Protein AF-0000000066529683 (afdb_homodimer)

Organism: Pseudomonas aeruginosa (strain ATCC 15692 / DSM 22644 / CIP 104116 / JCM 14847 / LMG 12228 / 1C / PRS 101 / PAO1) (NCBI:txid208964)

Nearest PDB structures (foldseek):
  3onm-assembly1_A  TM=7.776E-01  e=3.657E-19  Yersinia pseudotuberculosis IP 31758
  7yhj-assembly2_D-2  TM=8.017E-01  e=1.016E-18  Escherichia coli
  8sbf-assembly1_D  TM=5.071E-01  e=2.052E-18  Acinetobacter baylyi ADP1
  5y9s-assembly1_B  TM=4.829E-01  e=1.013E-17  Vibrio vulnificus CMCP6
  6g1b-assembly1_J-2  TM=4.397E-01  e=1.920E-17  Corynebacterium glutamicum

Foldseek 3Di:
DDDLVLLQLLLLCAVVLHLQRSCVVVVHHSVVSVVSPVVNCVVVVHHFWDPPDPGIHGDPVVVVVNLLSLQVNVVVVVVCCVPPPVVQAEEAEEEEEQLCPPPLCVVLVVVLCVVRVRHHYHYDYFAQVVQVSCVVSPNHQKYKHKDQDDDPQFPDKDWFFKFKKAFPVADDQVDDQQDAFAEAEEDPPHDFVVVQVVQLVVVPRHHDHQHYDRHPVVSQVCRLVGSGMGMDGPVSHDPRMDTDDVVSPGHGDTRMMITMHGDPPDDPSRVVSSVSVVVSVVVVNVVVVVVD/DDDLVLLQLLLLCAVVLHLQVSCVVVVHHSVVSVVSPVVNCVVVVHHFWDPPDPGIHGDPVVVVVNLVSLQVNVVVVVVCCVPPPVNQAEEAEEEEEQLCPPPLCVVLVVVLCVVRVRHHYHYDYFAQVVQVSCVVSPNHQKYKHKDQDDDPQFPDKDWFFKFKKAFPVADDQVDDQQDAFAEAEEDPPHPFVVVQVVQLVVVPRHHDHQHYDRHPVVSQVCRLVGSGMGMDGPVSHDPRMDTDDVVSPGHGDTRMMITMHGDPPDDPSRVVSSVSVVVSVVVVNVVVVVVD

Secondary structure (DSSP, 8-state):
---HHHHHHHHHHHHHT-HHHHHHHHT--HHHHHHHHHHHHHHHTS--EE-SSSS-EE-HHHHHHHHHHHHHHHHHHHHHHHHSSS----EEEEEEETTTTTTTTHHHHHHHHHT-TT-EEEEEEE-HHHHHHHHHTT--SEEEEEEES--TT-SEEEE--EEEEEESSS-TTSS-TTSPEEEEEPPTT-HHHHHHHHHHHHTT--EEEEEE-S-HHHHHHHHHTTS-BEEEEGGG--TTEEEE-GGGT------EEEEEEE-TT--HHHHHHHHHHHHHHHHHHHHHHHT-/---HHHHHHHHHHHHHT-HHHHHHHHT--HHHHHHHHHHHHHHHTS--EE-SSSS-EE-HHHHHHHHHHHHHHHHHHHHHHHHSSS----EEEEEEETTTTTTTTHHHHHHHHHT-TT-EEEEEEE-HHHHHHHHHTT--SEEEEEEES--TT-SEEEE--EEEEEESSS-TTSS-TTSPEEEEEPPTT-HHHHHHHHHHHHTT--EEEEEE-S-HHHHHHHHHTTS-BEEEEGGG--TTEEEE-GGGT------EEEEEEE-TT--HHHHHHHHHHHHHHHHHHHHHHH--

Solvent-accessible surface area (backbone atoms only — not comparable to full-atom values): 30868 Å² total; per-residue (Å²): 130,93,47,68,68,38,40,50,50,46,51,37,22,51,69,62,22,28,54,58,58,22,8,60,74,68,73,42,49,41,66,55,40,51,49,36,42,50,50,46,24,59,76,69,71,46,69,38,65,40,71,86,46,95,52,36,37,62,29,74,60,19,52,59,44,47,40,51,39,52,27,50,51,46,50,49,49,49,50,49,37,69,64,36,81,70,70,53,52,54,78,47,31,36,28,33,32,55,85,47,48,28,82,74,40,37,62,57,52,37,54,53,45,70,77,32,78,58,48,44,58,30,38,41,32,42,54,41,64,60,46,50,49,37,37,75,45,53,68,30,45,31,35,42,34,62,34,81,65,67,63,87,77,44,75,45,72,40,80,46,63,49,40,37,32,20,6,51,86,48,58,81,64,86,56,65,92,80,54,54,43,35,29,38,30,46,48,86,83,32,70,57,38,54,49,54,52,50,56,36,50,76,72,70,45,57,66,43,75,17,31,34,28,75,27,60,65,33,47,49,43,38,19,36,49,41,60,20,35,30,70,42,54,62,88,72,64,58,83,47,41,29,83,46,43,57,90,77,72,33,74,86,63,80,67,37,24,39,30,34,36,60,52,89,83,54,52,73,68,50,48,50,50,51,52,51,52,49,52,50,52,53,52,51,50,51,52,60,59,61,76,99,130,94,46,68,68,38,39,51,50,45,52,37,24,51,68,62,23,28,54,56,59,22,7,58,76,68,72,44,50,41,68,55,40,52,49,36,42,51,49,48,24,59,76,69,70,47,70,38,64,39,71,86,46,94,52,36,38,62,30,73,59,20,51,56,43,47,39,52,40,52,30,51,50,45,50,50,48,50,49,49,35,69,65,35,80,70,70,52,52,55,78,47,30,36,29,32,32,57,85,47,49,27,83,74,40,38,63,58,54,37,54,54,44,69,77,32,78,59,50,43,58,29,38,41,32,43,53,42,67,60,47,49,49,37,38,75,43,52,68,31,46,32,34,41,35,62,33,80,64,67,63,88,77,43,75,45,72,41,81,44,64,51,41,39,31,21,7,50,86,47,58,80,66,86,55,64,92,81,53,54,43,34,29,39,31,46,49,84,83,31,70,56,38,54,50,52,53,49,56,36,49,76,72,70,47,56,66,42,74,17,31,35,28,74,25,61,67,33,46,48,44,38,19,36,49,41,60,21,35,32,70,41,53,62,85,72,62,57,83,47,40,28,82,47,43,57,90,77,72,34,75,87,62,81,66,38,25,40,28,34,37,58,52,88,83,53,53,74,68,51,49,50,51,51,51,52,50,49,50,50,53,55,51,51,49,52,51,59,59,60,76,99

Radius of gyration: 24.23 Å; Cα contacts (8 Å, |Δi|>4): 1030; chains: 2; bounding box: 51×70×61 Å

Sequence (584 aa):
MLDLVLLRTFVSVVDTGNFTRAGEHLHLTQSTVSQQVIRLEQNLGCRLLDRSQRQVLPTEEGERLLGYARRLLRLSDEASEALSPAHGDGVLRLGVPEDLAGEVLMPVLTRFTEERPRLRLEVESGLSHHLLRLYRSGELDLLLVKQWGADSDCHARWAEPLGWFGSAARPFGEGSPEEPVPLVVFPVGALYRQEMIHALESIGRRWRIGYSSASLASLVAAVGAGLGVSLLPLGCVGPEHRLLGAQAGFPPIAGLELALYARPELDSAGRTLRDRLRDLCDARLEGLQGERMLDLVLLRTFVSVVDTGNFTRAGEHLHLTQSTVSQQVIRLEQNLGCRLLDRSQRQVLPTEEGERLLGYARRLLRLSDEASEALSPAHGDGVLRLGVPEDLAGEVLMPVLTRFTEERPRLRLEVESGLSHHLLRLYRSGELDLLLVKQWGADSDCHARWAEPLGWFGSAARPFGEGSPEEPVPLVVFPVGALYRQEMIHALESIGRRWRIGYSSASLASLVAAVGAGLGVSLLPLGCVGPEHRLLGAQAGFPPIAGLELALYARPELDSAGRTLRDRLRDLCDARLEGLQGER

InterPro domains:
  IPR000847 LysR, HTH, N-terminal domain [PF00126] (6-63)
  IPR000847 LysR, HTH, N-terminal domain [PR00039] (19-30)
  IPR000847 LysR, HTH, N-terminal domain [PR00039] (30-40)
  IPR000847 LysR, HTH, N-terminal domain [PR00039] (40-51)
  IPR000847 LysR, HTH, N-terminal domain [PS50931] (2-59)
  IPR005119 LysR, substrate-binding [PF03466] (89-281)
  IPR036388 Winged helix-like DNA-binding domain superfamily [G3DSA:1.10.10.10] (1-84)
  IPR036390 Winged helix DNA-binding domain superfamily [SSF46785] (1-110)
  IPR050176 LysR-type transcriptional regulator [PTHR30579] (1-285)

Structure (mmCIF, N/CA/C/O backbone):
data_AF-0000000066529683-model_v1
#
loop_
_entity.id
_entity.type
_entity.pdbx_description
1 polymer 'Probable transcriptional regulator'
#
loop_
_atom_site.group_PDB
_atom_site.id
_atom_site.type_symbol
_atom_site.label_atom_id
_atom_site.label_alt_id
_atom_site.label_comp_id
_atom_site.label_asym_id
_atom_site.label_entity_id
_atom_site.label_seq_id
_atom_site.pdbx_PDB_ins_code
_atom_site.Cartn_x
_atom_site.Cartn_y
_atom_site.Cartn_z
_atom_site.occupancy
_atom_site.B_iso_or_equiv
_atom_site.auth_seq_id
_atom_site.auth_comp_id
_atom_site.auth_asym_id
_atom_site.auth_atom_id
_atom_site.pdbx_PDB_model_num
ATOM 1 N N . MET A 1 1 ? -5.367 -7.34 -35.625 1 52.59 1 MET A N 1
ATOM 2 C CA . MET A 1 1 ? -5.461 -8.547 -34.812 1 52.59 1 MET A CA 1
ATOM 3 C C . MET A 1 1 ? -4.441 -8.523 -33.688 1 52.59 1 MET A C 1
ATOM 5 O O . MET A 1 1 ? -3.332 -8.016 -33.844 1 52.59 1 MET A O 1
ATOM 9 N N . LEU A 1 2 ? -4.859 -8.797 -32.469 1 66.62 2 LEU A N 1
ATOM 10 C CA . LEU A 1 2 ? -3.955 -8.797 -31.328 1 66.62 2 LEU A CA 1
ATOM 11 C C . LEU A 1 2 ? -2.982 -9.969 -31.406 1 66.62 2 LEU A C 1
ATOM 13 O O . LEU A 1 2 ? -3.371 -11.086 -31.766 1 66.62 2 LEU A O 1
ATOM 17 N N . ASP A 1 3 ? -1.695 -9.648 -31.469 1 76.69 3 ASP A N 1
ATOM 18 C CA . ASP A 1 3 ? -0.59 -10.602 -31.516 1 76.69 3 ASP A CA 1
ATOM 19 C C . ASP A 1 3 ? -0.027 -10.852 -30.125 1 76.69 3 ASP A C 1
ATOM 21 O O . ASP A 1 3 ? 0.425 -9.914 -29.453 1 76.69 3 ASP A O 1
ATOM 25 N N . LEU A 1 4 ? -0.067 -12.141 -29.75 1 80.5 4 LEU A N 1
ATOM 26 C CA . LEU A 1 4 ? 0.324 -12.508 -28.391 1 80.5 4 LEU A CA 1
ATOM 27 C C . LEU A 1 4 ? 1.78 -12.141 -28.125 1 80.5 4 LEU A C 1
ATOM 29 O O . LEU A 1 4 ? 2.145 -11.805 -27 1 80.5 4 LEU A O 1
ATOM 33 N N . VAL A 1 5 ? 2.574 -12.227 -29.172 1 83.12 5 VAL A N 1
ATOM 34 C CA . VAL A 1 5 ? 3.986 -11.891 -29.031 1 83.12 5 VAL A CA 1
ATOM 35 C C . VAL A 1 5 ? 4.137 -10.406 -28.719 1 83.12 5 VAL A C 1
ATOM 37 O O . VAL A 1 5 ? 4.887 -10.031 -27.812 1 83.12 5 VAL A O 1
ATOM 40 N N . LEU A 1 6 ? 3.375 -9.641 -29.453 1 87.5 6 LEU A N 1
ATOM 41 C CA . LEU A 1 6 ? 3.416 -8.195 -29.219 1 87.5 6 LEU A CA 1
ATOM 42 C C . LEU A 1 6 ? 2.863 -7.855 -27.844 1 87.5 6 LEU A C 1
ATOM 44 O O . LEU A 1 6 ? 3.393 -6.977 -27.156 1 87.5 6 LEU A O 1
ATOM 48 N N . LEU A 1 7 ? 1.836 -8.547 -27.469 1 87.12 7 LEU A N 1
ATOM 49 C CA . LEU A 1 7 ? 1.237 -8.32 -26.156 1 87.12 7 LEU A CA 1
ATOM 50 C C . LEU A 1 7 ? 2.217 -8.68 -25.047 1 87.12 7 LEU A C 1
ATOM 52 O O . LEU A 1 7 ? 2.303 -7.969 -24.047 1 87.12 7 LEU A O 1
ATOM 56 N N . ARG A 1 8 ? 2.898 -9.742 -25.156 1 86.5 8 ARG A N 1
ATOM 57 C CA . ARG A 1 8 ? 3.889 -10.164 -24.172 1 86.5 8 ARG A CA 1
ATOM 58 C C . ARG A 1 8 ? 4.996 -9.133 -24.031 1 86.5 8 ARG A C 1
ATOM 60 O O . ARG A 1 8 ? 5.461 -8.867 -22.922 1 86.5 8 ARG A O 1
ATOM 67 N N . THR A 1 9 ? 5.445 -8.617 -25.125 1 89.62 9 THR A N 1
ATOM 68 C CA . THR A 1 9 ? 6.461 -7.57 -25.109 1 89.62 9 THR A CA 1
ATOM 69 C C . THR A 1 9 ? 5.961 -6.344 -24.359 1 89.62 9 THR A C 1
ATOM 71 O O . THR A 1 9 ? 6.672 -5.805 -23.5 1 89.62 9 THR A O 1
ATOM 74 N N . PHE A 1 10 ? 4.77 -5.957 -24.594 1 90.75 10 PHE A N 1
ATOM 75 C CA . PHE A 1 10 ? 4.129 -4.812 -23.953 1 90.75 10 PHE A CA 1
ATOM 76 C C . PHE A 1 10 ? 4.047 -5.008 -22.438 1 90.75 10 PHE A C 1
ATOM 78 O O . PHE A 1 10 ? 4.469 -4.137 -21.672 1 90.75 10 PHE A O 1
ATOM 85 N N . VAL A 1 11 ? 3.592 -6.117 -22.062 1 86.25 11 VAL A N 1
ATOM 86 C CA . VAL A 1 11 ? 3.436 -6.426 -20.641 1 86.25 11 VAL A CA 1
ATOM 87 C C . VAL A 1 11 ? 4.801 -6.43 -19.969 1 86.25 11 VAL A C 1
ATOM 89 O O . VAL A 1 11 ? 4.945 -5.918 -18.859 1 86.25 11 VAL A O 1
ATOM 92 N N . SER A 1 12 ? 5.777 -7.004 -20.562 1 86.62 12 SER A N 1
ATOM 93 C CA . SER A 1 12 ? 7.121 -7.066 -20 1 86.62 12 SER A CA 1
ATOM 94 C C . SER A 1 12 ? 7.703 -5.672 -19.797 1 86.62 12 SER A C 1
ATOM 96 O O . SER A 1 12 ? 8.375 -5.418 -18.797 1 86.62 12 SER A O 1
ATOM 98 N N . VAL A 1 13 ? 7.434 -4.844 -20.719 1 88.88 13 VAL A N 1
ATOM 99 C CA . VAL A 1 13 ? 7.922 -3.473 -20.594 1 88.88 13 VAL A CA 1
ATOM 100 C C . VAL A 1 13 ? 7.254 -2.789 -19.406 1 88.88 13 VAL A C 1
ATOM 102 O O . VAL A 1 13 ? 7.914 -2.096 -18.625 1 88.88 13 VAL A O 1
ATOM 105 N N . VAL A 1 14 ? 6.027 -3.021 -19.25 1 85.5 14 VAL A N 1
ATOM 106 C CA . VAL A 1 14 ? 5.293 -2.4 -18.156 1 85.5 14 VAL A CA 1
ATOM 107 C C . VAL A 1 14 ? 5.781 -2.959 -16.828 1 85.5 14 VAL A C 1
ATOM 109 O O . VAL A 1 14 ? 6.012 -2.205 -15.875 1 85.5 14 VAL A O 1
ATOM 112 N N . ASP A 1 15 ? 5.945 -4.234 -16.797 1 78.19 15 ASP A N 1
ATOM 113 C CA . ASP A 1 15 ? 6.336 -4.898 -15.555 1 78.19 15 ASP A CA 1
ATOM 114 C C . ASP A 1 15 ? 7.727 -4.457 -15.109 1 78.19 15 ASP A C 1
ATOM 116 O O . ASP A 1 15 ? 7.988 -4.316 -13.914 1 78.19 15 ASP A O 1
ATOM 120 N N . THR A 1 16 ? 8.602 -4.312 -16.047 1 78.06 16 THR A N 1
ATOM 121 C CA . THR A 1 16 ? 9.984 -3.967 -15.742 1 78.06 16 THR A CA 1
ATOM 122 C C . THR A 1 16 ? 10.164 -2.453 -15.68 1 78.06 16 THR A C 1
ATOM 124 O O . THR A 1 16 ? 11.148 -1.96 -15.133 1 78.06 16 THR A O 1
ATOM 127 N N . GLY A 1 17 ? 9.195 -1.781 -16.328 1 81.12 17 GLY A N 1
ATOM 128 C CA . GLY A 1 17 ? 9.258 -0.334 -16.453 1 81.12 17 GLY A CA 1
ATOM 129 C C . GLY A 1 17 ? 10.375 0.139 -17.375 1 81.12 17 GLY A C 1
ATOM 130 O O . GLY A 1 17 ? 10.812 1.29 -17.281 1 81.12 17 GLY A O 1
ATOM 131 N N . ASN A 1 18 ? 10.883 -0.802 -18.141 1 86 18 ASN A N 1
ATOM 132 C CA . ASN A 1 18 ? 12.086 -0.521 -18.922 1 86 18 ASN A CA 1
ATOM 133 C C . ASN A 1 18 ? 12.172 -1.405 -20.156 1 86 18 ASN A C 1
ATOM 135 O O . ASN A 1 18 ? 11.992 -2.621 -20.078 1 86 18 ASN A O 1
ATOM 139 N N . PHE A 1 19 ? 12.562 -0.722 -21.375 1 89.88 19 PHE A N 1
ATOM 140 C CA . PHE A 1 19 ? 12.609 -1.449 -22.641 1 89.88 19 PHE A CA 1
ATOM 141 C C . PHE A 1 19 ? 13.797 -2.406 -22.672 1 89.88 19 PHE A C 1
ATOM 143 O O . PHE A 1 19 ? 13.68 -3.531 -23.172 1 89.88 19 PHE A O 1
ATOM 150 N N . THR A 1 20 ? 14.875 -1.965 -22.094 1 87.94 20 THR A N 1
ATOM 151 C CA . THR A 1 20 ? 16.078 -2.797 -22.109 1 87.94 20 THR A CA 1
ATOM 152 C C . THR A 1 20 ? 15.891 -4.016 -21.219 1 87.94 20 THR A C 1
ATOM 154 O O . THR A 1 20 ? 16.203 -5.141 -21.609 1 87.94 20 THR A O 1
ATOM 157 N N . ARG A 1 21 ? 15.398 -3.785 -20.125 1 84.12 21 ARG A N 1
ATOM 158 C CA . ARG A 1 21 ? 15.188 -4.871 -19.172 1 84.12 21 ARG A CA 1
ATOM 159 C C . ARG A 1 21 ? 14.133 -5.852 -19.688 1 84.12 21 ARG A C 1
ATOM 161 O O . ARG A 1 21 ? 14.258 -7.062 -19.5 1 84.12 21 ARG A O 1
ATOM 168 N N . ALA A 1 22 ? 13.117 -5.301 -20.297 1 88.25 22 ALA A N 1
ATOM 169 C CA . ALA A 1 22 ? 12.117 -6.16 -20.922 1 88.25 22 ALA A CA 1
ATOM 170 C C . ALA A 1 22 ? 12.75 -7.059 -21.969 1 88.25 22 ALA A C 1
ATOM 172 O O . ALA A 1 22 ? 12.422 -8.242 -22.062 1 88.25 22 ALA A O 1
ATOM 173 N N . GLY A 1 23 ? 13.609 -6.496 -22.781 1 88.06 23 GLY A N 1
ATOM 174 C CA . GLY A 1 23 ? 14.328 -7.281 -23.781 1 88.06 23 GLY A CA 1
ATOM 175 C C . GLY A 1 23 ? 15.133 -8.414 -23.172 1 88.06 23 GLY A C 1
ATOM 176 O O . GLY A 1 23 ? 15.078 -9.547 -23.656 1 88.06 23 GLY A O 1
ATOM 177 N N . GLU A 1 24 ? 15.797 -8.141 -22.109 1 82.38 24 GLU A N 1
ATOM 178 C CA . GLU A 1 24 ? 16.578 -9.156 -21.406 1 82.38 24 GLU A CA 1
ATOM 179 C C . GLU A 1 24 ? 15.688 -10.289 -20.906 1 82.38 24 GLU A C 1
ATOM 181 O O . GLU A 1 24 ? 16.031 -11.469 -21.062 1 82.38 24 GLU A O 1
ATOM 186 N N . HIS A 1 25 ? 14.602 -9.898 -20.469 1 78.38 25 HIS A N 1
ATOM 187 C CA . HIS A 1 25 ? 13.656 -10.867 -19.922 1 78.38 25 HIS A CA 1
ATOM 188 C C . HIS A 1 25 ? 13.094 -11.758 -21.031 1 78.38 25 HIS A C 1
ATOM 190 O O . HIS A 1 25 ? 12.859 -12.953 -20.812 1 78.38 25 HIS A O 1
ATOM 196 N N . LEU A 1 26 ? 12.906 -11.18 -22.156 1 81.81 26 LEU A N 1
ATOM 197 C CA . LEU A 1 26 ? 12.281 -11.891 -23.266 1 81.81 26 LEU A CA 1
ATOM 198 C C . LEU A 1 26 ? 13.328 -12.484 -24.203 1 81.81 26 LEU A C 1
ATOM 200 O O . LEU A 1 26 ? 12.992 -13.117 -25.203 1 81.81 26 LEU A O 1
ATOM 204 N N . HIS A 1 27 ? 14.609 -12.211 -23.797 1 84.44 27 HIS A N 1
ATOM 205 C CA . HIS A 1 27 ? 15.719 -12.641 -24.641 1 84.44 27 HIS A CA 1
ATOM 206 C C . HIS A 1 27 ? 15.617 -12.039 -26.031 1 84.44 27 HIS A C 1
ATOM 208 O O . HIS A 1 27 ? 15.734 -12.75 -27.031 1 84.44 27 HIS A O 1
ATOM 214 N N . LEU A 1 28 ? 15.281 -10.797 -26.078 1 85.69 28 LEU A N 1
ATOM 215 C CA . LEU A 1 28 ? 15.219 -9.969 -27.281 1 85.69 28 LEU A CA 1
ATOM 216 C C . LEU A 1 28 ? 16.094 -8.727 -27.141 1 85.69 28 LEU A C 1
ATOM 218 O O . LEU A 1 28 ? 16.5 -8.375 -26.031 1 85.69 28 LEU A O 1
ATOM 222 N N . THR A 1 29 ? 16.484 -8.172 -28.172 1 88.75 29 THR A N 1
ATOM 223 C CA . THR A 1 29 ? 17.172 -6.891 -28.109 1 88.75 29 THR A CA 1
ATOM 224 C C . THR A 1 29 ? 16.203 -5.77 -27.75 1 88.75 29 THR A C 1
ATOM 226 O O . THR A 1 29 ? 15 -5.891 -27.969 1 88.75 29 THR A O 1
ATOM 229 N N . GLN A 1 30 ? 16.766 -4.762 -27.188 1 89.62 30 GLN A N 1
ATOM 230 C CA . GLN A 1 30 ? 15.945 -3.59 -26.875 1 89.62 30 GLN A CA 1
ATOM 231 C C . GLN A 1 30 ? 15.281 -3.041 -28.141 1 89.62 30 GLN A C 1
ATOM 233 O O . GLN A 1 30 ? 14.133 -2.59 -28.094 1 89.62 30 GLN A O 1
ATOM 238 N N . SER A 1 31 ? 16 -3.049 -29.234 1 91.31 31 SER A N 1
ATOM 239 C CA . SER A 1 31 ? 15.453 -2.559 -30.5 1 91.31 31 SER A CA 1
ATOM 240 C C . SER A 1 31 ? 14.25 -3.383 -30.938 1 91.31 31 SER A C 1
ATOM 242 O O . SER A 1 31 ? 13.258 -2.832 -31.422 1 91.31 31 SER A O 1
ATOM 244 N N . THR A 1 32 ? 14.398 -4.66 -30.812 1 88.69 32 THR A N 1
ATOM 245 C CA . THR A 1 32 ? 13.297 -5.547 -31.156 1 88.69 32 THR A CA 1
ATOM 246 C C . THR A 1 32 ? 12.078 -5.277 -30.281 1 88.69 32 THR A C 1
ATOM 248 O O . THR A 1 32 ? 10.953 -5.211 -30.781 1 88.69 32 THR A O 1
ATOM 251 N N . VAL A 1 33 ? 12.312 -5.113 -28.984 1 93.25 33 VAL A N 1
ATOM 252 C CA . VAL A 1 33 ? 11.25 -4.812 -28.047 1 93.25 33 VAL A CA 1
ATOM 253 C C . VAL A 1 33 ? 10.562 -3.504 -28.438 1 93.25 33 VAL A C 1
ATOM 255 O O . VAL A 1 33 ? 9.336 -3.424 -28.469 1 93.25 33 VAL A O 1
ATOM 258 N N . SER A 1 34 ? 11.336 -2.488 -28.688 1 93.12 34 SER A N 1
ATOM 259 C CA . SER A 1 34 ? 10.805 -1.188 -29.094 1 93.12 34 SER A CA 1
ATOM 260 C C . SER A 1 34 ? 9.961 -1.3 -30.359 1 93.12 34 SER A C 1
ATOM 262 O O . SER A 1 34 ? 8.859 -0.747 -30.422 1 93.12 34 SER A O 1
ATOM 264 N N . GLN A 1 35 ? 10.445 -2.025 -31.312 1 90.62 35 GLN A N 1
ATOM 265 C CA . GLN A 1 35 ? 9.75 -2.207 -32.594 1 90.62 35 GLN A CA 1
ATOM 266 C C . GLN A 1 35 ? 8.43 -2.947 -32.375 1 90.62 35 GLN A C 1
ATOM 268 O O . GLN A 1 35 ? 7.43 -2.625 -33.031 1 90.62 35 GLN A O 1
ATOM 273 N N . GLN A 1 36 ? 8.508 -3.908 -31.547 1 91.12 36 GLN A N 1
ATOM 274 C CA . GLN A 1 36 ? 7.297 -4.684 -31.297 1 91.12 36 GLN A CA 1
ATOM 275 C C . GLN A 1 36 ? 6.227 -3.828 -30.625 1 91.12 36 GLN A C 1
ATOM 277 O O . GLN A 1 36 ? 5.039 -3.947 -30.938 1 91.12 36 GLN A O 1
ATOM 282 N N . VAL A 1 37 ? 6.633 -2.988 -29.719 1 93.12 37 VAL A N 1
ATOM 283 C CA . VAL A 1 37 ? 5.691 -2.109 -29.031 1 93.12 37 VAL A CA 1
ATOM 284 C C . VAL A 1 37 ? 5.109 -1.106 -30.031 1 93.12 37 VAL A C 1
ATOM 286 O O . VAL A 1 37 ? 3.906 -0.837 -30.016 1 93.12 37 VAL A O 1
ATOM 289 N N . ILE A 1 38 ? 5.957 -0.548 -30.875 1 92.12 38 ILE A N 1
ATOM 290 C CA . ILE A 1 38 ? 5.516 0.394 -31.906 1 92.12 38 ILE A CA 1
ATOM 291 C C . ILE A 1 38 ? 4.512 -0.285 -32.844 1 92.12 38 ILE A C 1
ATOM 293 O O . ILE A 1 38 ? 3.471 0.29 -33.156 1 92.12 38 ILE A O 1
ATOM 297 N N . ARG A 1 39 ? 4.875 -1.48 -33.25 1 87.12 39 ARG A N 1
ATOM 298 C CA . ARG A 1 39 ? 3.979 -2.244 -34.094 1 87.12 39 ARG A CA 1
ATOM 299 C C . ARG A 1 39 ? 2.623 -2.457 -33.438 1 87.12 39 ARG A C 1
ATOM 301 O O . ARG A 1 39 ? 1.581 -2.334 -34.062 1 87.12 39 ARG A O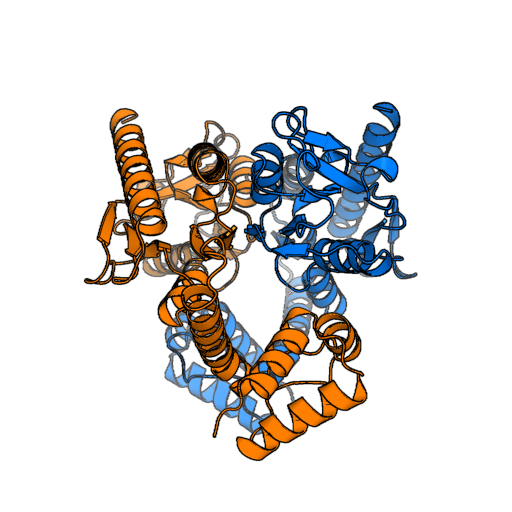 1
ATOM 308 N N . LEU A 1 40 ? 2.654 -2.795 -32.188 1 90.25 40 LEU A N 1
ATOM 309 C CA . LEU A 1 40 ? 1.42 -2.996 -31.438 1 90.25 40 LEU A CA 1
ATOM 310 C C . LEU A 1 40 ? 0.597 -1.714 -31.375 1 90.25 40 LEU A C 1
ATOM 312 O O . LEU A 1 40 ? -0.617 -1.741 -31.594 1 90.25 40 LEU A O 1
ATOM 316 N N . GLU A 1 41 ? 1.253 -0.627 -31.078 1 91.88 41 GLU A N 1
ATOM 317 C CA . GLU A 1 41 ? 0.591 0.672 -31.031 1 91.88 41 GLU A CA 1
ATOM 318 C C . GLU A 1 41 ? 0.022 1.059 -32.375 1 91.88 41 GLU A C 1
ATOM 320 O O . GLU A 1 41 ? -1.08 1.604 -32.469 1 91.88 41 GLU A O 1
ATOM 325 N N . GLN A 1 42 ? 0.753 0.753 -33.438 1 86.81 42 GLN A N 1
ATOM 326 C CA . GLN A 1 42 ? 0.298 1.02 -34.812 1 86.81 42 GLN A CA 1
ATOM 327 C C . GLN A 1 42 ? -0.925 0.175 -35.156 1 86.81 42 GLN A C 1
ATOM 329 O O . GLN A 1 42 ? -1.889 0.677 -35.75 1 86.81 42 GLN A O 1
ATOM 334 N N . ASN A 1 43 ? -0.836 -1.067 -34.812 1 81.31 43 ASN A N 1
ATOM 335 C CA . ASN A 1 43 ? -1.955 -1.97 -35.094 1 81.31 43 ASN A CA 1
ATOM 336 C C . ASN A 1 43 ? -3.234 -1.479 -34.406 1 81.31 43 ASN A C 1
ATOM 338 O O . ASN A 1 43 ? -4.328 -1.652 -34.938 1 81.31 43 ASN A O 1
ATOM 342 N N . LEU A 1 44 ? -2.996 -0.888 -33.25 1 83.38 44 LEU A N 1
ATOM 343 C CA . LEU A 1 44 ? -4.156 -0.519 -32.438 1 83.38 44 LEU A CA 1
ATOM 344 C C . LEU A 1 44 ? -4.52 0.947 -32.656 1 83.38 44 LEU A C 1
ATOM 346 O O . LEU A 1 44 ? -5.602 1.387 -32.25 1 83.38 44 LEU A O 1
ATOM 350 N N . GLY A 1 45 ? -3.615 1.7 -33.219 1 85.38 45 GLY A N 1
ATOM 351 C CA . GLY A 1 45 ? -3.875 3.09 -33.562 1 85.38 45 GLY A CA 1
ATOM 352 C C . GLY A 1 45 ? -3.805 4.02 -32.375 1 85.38 45 GLY A C 1
ATOM 353 O O . GLY A 1 45 ? -4.465 5.059 -32.344 1 85.38 45 GLY A O 1
ATOM 354 N N . CYS A 1 46 ? -3.189 3.611 -31.328 1 86.31 46 CYS A N 1
ATOM 355 C CA . CYS A 1 46 ? -3.049 4.453 -30.141 1 86.31 46 CYS A CA 1
ATOM 356 C C . CYS A 1 46 ? -1.717 4.195 -29.453 1 86.31 46 CYS A C 1
ATOM 358 O O . CYS A 1 46 ? -1.082 3.164 -29.672 1 86.31 46 CYS A O 1
ATOM 360 N N . ARG A 1 47 ? -1.319 5.168 -28.578 1 89.19 47 ARG A N 1
ATOM 361 C CA . ARG A 1 47 ? -0.13 5.004 -27.75 1 89.19 47 ARG A CA 1
ATOM 362 C C . ARG A 1 47 ? -0.46 4.246 -26.469 1 89.19 47 ARG A C 1
ATOM 364 O O . ARG A 1 47 ? -1.484 4.508 -25.828 1 89.19 47 ARG A O 1
ATOM 371 N N . LEU A 1 48 ? 0.44 3.264 -26.172 1 89.44 48 LEU A N 1
ATOM 372 C CA . LEU A 1 48 ? 0.172 2.402 -25.016 1 89.44 48 LEU A CA 1
ATOM 373 C C . LEU A 1 48 ? 1.102 2.74 -23.859 1 89.44 48 LEU A C 1
ATOM 375 O O . LEU A 1 48 ? 0.797 2.432 -22.703 1 89.44 48 LEU A O 1
ATOM 379 N N . LEU A 1 49 ? 2.26 3.326 -24.188 1 90.5 49 LEU A N 1
ATOM 380 C CA . LEU A 1 49 ? 3.27 3.592 -23.172 1 90.5 49 LEU A CA 1
ATOM 381 C C . LEU A 1 49 ? 3.658 5.066 -23.156 1 90.5 49 LEU A C 1
ATOM 383 O O . LEU A 1 49 ? 3.756 5.691 -24.219 1 90.5 49 LEU A O 1
ATOM 387 N N . ASP A 1 50 ? 3.727 5.594 -21.953 1 84.44 50 ASP A N 1
ATOM 388 C CA . ASP A 1 50 ? 4.301 6.922 -21.734 1 84.44 50 ASP A CA 1
ATOM 389 C C . ASP A 1 50 ? 5.793 6.832 -21.438 1 84.44 50 ASP A C 1
ATOM 391 O O . ASP A 1 50 ? 6.191 6.402 -20.344 1 84.44 50 ASP A O 1
ATOM 395 N N . ARG A 1 51 ? 6.582 7.27 -22.375 1 77.69 51 ARG A N 1
ATOM 396 C CA . ARG A 1 51 ? 8.031 7.121 -22.312 1 77.69 51 ARG A CA 1
ATOM 397 C C . ARG A 1 51 ? 8.695 8.414 -21.844 1 77.69 51 ARG A C 1
ATOM 399 O O . ARG A 1 51 ? 9.906 8.586 -21.984 1 77.69 51 ARG A O 1
ATOM 406 N N . SER A 1 52 ? 7.852 9.281 -21.391 1 65.5 52 SER A N 1
ATOM 407 C CA . SER A 1 52 ? 8.375 10.602 -21.062 1 65.5 52 SER A CA 1
ATOM 408 C C . SER A 1 52 ? 9.102 10.594 -19.719 1 65.5 52 SER A C 1
ATOM 410 O O . SER A 1 52 ? 9.883 11.5 -19.422 1 65.5 52 SER A O 1
ATOM 412 N N . GLN A 1 53 ? 8.891 9.57 -18.984 1 59.53 53 GLN A N 1
ATOM 413 C CA . GLN A 1 53 ? 9.484 9.508 -17.656 1 59.53 53 GLN A CA 1
ATOM 414 C C . GLN A 1 53 ? 10.617 8.477 -17.609 1 59.53 53 GLN A C 1
ATOM 416 O O . GLN A 1 53 ? 10.789 7.695 -18.547 1 59.53 53 GLN A O 1
ATOM 421 N N . ARG A 1 54 ? 11.422 8.578 -16.578 1 61.03 54 ARG A N 1
ATOM 422 C CA . ARG A 1 54 ? 12.5 7.629 -16.359 1 61.03 54 ARG A CA 1
ATOM 423 C C . ARG A 1 54 ? 11.984 6.195 -16.375 1 61.03 54 ARG A C 1
ATOM 425 O O . ARG A 1 54 ? 12.625 5.297 -16.922 1 61.03 54 ARG A O 1
ATOM 432 N N . GLN A 1 55 ? 10.922 6.031 -15.828 1 71.5 55 GLN A N 1
ATOM 433 C CA . GLN A 1 55 ? 10.266 4.73 -15.891 1 71.5 55 GLN A CA 1
ATOM 434 C C . GLN A 1 55 ? 9.094 4.754 -16.859 1 71.5 55 GLN A C 1
ATOM 436 O O . GLN A 1 55 ? 8.289 5.691 -16.859 1 71.5 55 GLN A O 1
ATOM 441 N N . VAL A 1 56 ? 9.07 3.709 -17.688 1 80.5 56 VAL A N 1
ATOM 442 C CA . VAL A 1 56 ? 7.996 3.584 -18.672 1 80.5 56 VAL A CA 1
ATOM 443 C C . VAL A 1 56 ? 6.699 3.189 -17.969 1 80.5 56 VAL A C 1
ATOM 445 O O . VAL A 1 56 ? 6.664 2.203 -17.234 1 80.5 56 VAL A O 1
ATOM 448 N N . LEU A 1 57 ? 5.699 4.031 -18.078 1 81.31 57 LEU A N 1
ATOM 449 C CA . LEU A 1 57 ? 4.391 3.744 -17.516 1 81.31 57 LEU A CA 1
ATOM 450 C C . LEU A 1 57 ? 3.344 3.576 -18.609 1 81.31 57 LEU A C 1
ATOM 452 O O . LEU A 1 57 ? 3.473 4.16 -19.688 1 81.31 57 LEU A O 1
ATOM 456 N N . PRO A 1 58 ? 2.332 2.797 -18.344 1 81.62 58 PRO A N 1
ATOM 457 C CA . PRO A 1 58 ? 1.262 2.684 -19.328 1 81.62 58 PRO A CA 1
ATOM 458 C C . PRO A 1 58 ? 0.406 3.945 -19.422 1 81.62 58 PRO A C 1
ATOM 460 O O . PRO A 1 58 ? 0.19 4.625 -18.406 1 81.62 58 PRO A O 1
ATOM 463 N N . THR A 1 59 ? -0.021 4.309 -20.672 1 79.81 59 THR A N 1
ATOM 464 C CA . THR A 1 59 ? -1.07 5.305 -20.875 1 79.81 59 THR A CA 1
ATOM 465 C C . THR A 1 59 ? -2.416 4.773 -20.375 1 79.81 59 THR A C 1
ATOM 467 O O . THR A 1 59 ? -2.502 3.648 -19.891 1 79.81 59 THR A O 1
ATOM 470 N N . GLU A 1 60 ? -3.385 5.559 -20.547 1 71.5 60 GLU A N 1
ATOM 471 C CA . GLU A 1 60 ? -4.727 5.094 -20.203 1 71.5 60 GLU A CA 1
ATOM 472 C C . GLU A 1 60 ? -5.125 3.896 -21.062 1 71.5 60 GLU A C 1
ATOM 474 O O . GLU A 1 60 ? -5.668 2.912 -20.562 1 71.5 60 GLU A O 1
ATOM 479 N N . GLU A 1 61 ? -4.879 4.09 -22.312 1 77.88 61 GLU A N 1
ATOM 480 C CA . GLU A 1 61 ? -5.133 2.986 -23.234 1 77.88 61 GLU A CA 1
ATOM 481 C C . GLU A 1 61 ? -4.262 1.778 -22.906 1 77.88 61 GLU A C 1
ATOM 483 O O . GLU A 1 61 ? -4.711 0.635 -23.016 1 77.88 61 GLU A O 1
ATOM 488 N N . GLY A 1 62 ? -3.082 2.117 -22.5 1 85.12 62 GLY A N 1
ATOM 489 C CA . GLY A 1 62 ? -2.176 1.054 -22.094 1 85.12 62 GLY A CA 1
ATOM 490 C C . GLY A 1 62 ? -2.664 0.279 -20.875 1 85.12 62 GLY A C 1
ATOM 491 O O . GLY A 1 62 ? -2.568 -0.95 -20.844 1 85.12 62 GLY A O 1
ATOM 492 N N . GLU A 1 63 ? -3.25 0.992 -20 1 74.81 63 GLU A N 1
ATOM 493 C CA . GLU A 1 63 ? -3.787 0.356 -18.797 1 74.81 63 GLU A CA 1
ATOM 494 C C . GLU A 1 63 ? -4.969 -0.55 -19.141 1 74.81 63 GLU A C 1
ATOM 496 O O . GLU A 1 63 ? -5.102 -1.642 -18.578 1 74.81 63 GLU A O 1
ATOM 501 N N . ARG A 1 64 ? -5.766 -0.057 -20.047 1 72.06 64 ARG A N 1
ATOM 502 C CA . ARG A 1 64 ? -6.898 -0.863 -20.484 1 72.06 64 ARG A CA 1
ATOM 503 C C . ARG A 1 64 ? -6.426 -2.123 -21.203 1 72.06 64 ARG A C 1
ATOM 505 O O . ARG A 1 64 ? -6.93 -3.217 -20.953 1 72.06 64 ARG A O 1
ATOM 512 N N . LEU A 1 65 ? -5.457 -1.929 -22.047 1 80.69 65 LEU A N 1
ATOM 513 C CA . LEU A 1 65 ? -4.961 -3.082 -22.781 1 80.69 65 LEU A CA 1
ATOM 514 C C . LEU A 1 65 ? -4.246 -4.059 -21.859 1 80.69 65 LEU A C 1
ATOM 516 O O . LEU A 1 65 ? -4.281 -5.273 -22.078 1 80.69 65 LEU A O 1
ATOM 520 N N . LEU A 1 66 ? -3.639 -3.445 -20.891 1 82.44 66 LEU A N 1
ATOM 521 C CA . LEU A 1 66 ? -2.848 -4.273 -19.984 1 82.44 66 LEU A CA 1
ATOM 522 C C . LEU A 1 66 ? -3.703 -5.367 -19.359 1 82.44 66 LEU A C 1
ATOM 524 O O . LEU A 1 66 ? -3.283 -6.527 -19.297 1 82.44 66 LEU A O 1
ATOM 528 N N . GLY A 1 67 ? -4.887 -5.098 -19.047 1 72.31 67 GLY A N 1
ATOM 529 C CA . GLY A 1 67 ? -5.801 -6.094 -18.516 1 72.31 67 GLY A CA 1
ATOM 530 C C . GLY A 1 67 ? -6.125 -7.199 -19.516 1 72.31 67 GLY A C 1
ATOM 531 O O . GLY A 1 67 ? -6.031 -8.383 -19.172 1 72.31 67 GLY A O 1
ATOM 532 N N . TYR A 1 68 ? -6.414 -6.762 -20.688 1 73.62 68 TYR A N 1
ATOM 533 C CA . TYR A 1 68 ? -6.727 -7.727 -21.734 1 73.62 68 TYR A CA 1
ATOM 534 C C . TYR A 1 68 ? -5.5 -8.555 -22.109 1 73.62 68 TYR A C 1
ATOM 536 O O . TYR A 1 68 ? -5.59 -9.773 -22.281 1 73.62 68 TYR A O 1
ATOM 544 N N . ALA A 1 69 ? -4.43 -7.809 -22.203 1 81.25 69 ALA A N 1
ATOM 545 C CA . ALA A 1 69 ? -3.193 -8.484 -22.594 1 81.25 69 ALA A CA 1
ATOM 546 C C . ALA A 1 69 ? -2.838 -9.578 -21.594 1 81.25 69 ALA A C 1
ATOM 548 O O . ALA A 1 69 ? -2.539 -10.711 -21.984 1 81.25 69 ALA A O 1
ATOM 549 N N . ARG A 1 70 ? -2.979 -9.234 -20.422 1 75.38 70 ARG A N 1
ATOM 550 C CA . ARG A 1 70 ? -2.641 -10.203 -19.375 1 75.38 70 ARG A CA 1
ATOM 551 C C . ARG A 1 70 ? -3.6 -11.391 -19.406 1 75.38 70 ARG A C 1
ATOM 553 O O . ARG A 1 70 ? -3.18 -12.539 -19.25 1 75.38 70 ARG A O 1
ATOM 560 N N . ARG A 1 71 ? -4.777 -11.188 -19.672 1 68.44 71 ARG A N 1
ATOM 561 C CA . ARG A 1 71 ? -5.762 -12.266 -19.766 1 68.44 71 ARG A CA 1
ATOM 562 C C . ARG A 1 71 ? -5.477 -13.172 -20.953 1 68.44 71 ARG A C 1
ATOM 564 O O . ARG A 1 71 ? -5.527 -14.398 -20.828 1 68.44 71 ARG A O 1
ATOM 571 N N . LEU A 1 72 ? -5.191 -12.516 -22.031 1 72.06 72 LEU A N 1
ATOM 572 C CA . LEU A 1 72 ? -4.922 -13.273 -23.234 1 72.06 72 LEU A CA 1
ATOM 573 C C . LEU A 1 72 ? -3.654 -14.109 -23.094 1 72.06 72 LEU A C 1
ATOM 575 O O . LEU A 1 72 ? -3.627 -15.273 -23.484 1 72.06 72 LEU A O 1
ATOM 579 N N . LEU A 1 73 ? -2.715 -13.508 -22.547 1 76.44 73 LEU A N 1
ATOM 580 C CA . LEU A 1 73 ? -1.455 -14.227 -22.375 1 76.44 73 LEU A CA 1
ATOM 581 C C . LEU A 1 73 ? -1.611 -15.367 -21.375 1 76.44 73 LEU A C 1
ATOM 583 O O . LEU A 1 73 ? -1.056 -16.453 -21.578 1 76.44 73 LEU A O 1
ATOM 587 N N . ARG A 1 74 ? -2.359 -15.102 -20.5 1 65.94 74 ARG A N 1
ATOM 588 C CA . ARG A 1 74 ? -2.643 -16.141 -19.516 1 65.94 74 ARG A CA 1
ATOM 589 C C . ARG A 1 74 ? -3.359 -17.328 -20.156 1 65.94 74 ARG A C 1
ATOM 591 O O . ARG A 1 74 ? -3.016 -18.484 -19.891 1 65.94 74 ARG A O 1
ATOM 598 N N . LEU A 1 75 ? -4.297 -16.953 -20.844 1 62.09 75 LEU A N 1
ATOM 599 C CA . LEU A 1 75 ? -5.039 -18.016 -21.531 1 62.09 75 LEU A CA 1
ATOM 600 C C . LEU A 1 75 ? -4.129 -18.797 -22.453 1 62.09 75 LEU A C 1
ATOM 602 O O . LEU A 1 75 ? -4.242 -20.031 -22.547 1 62.09 75 LEU A O 1
ATOM 606 N N . SER A 1 76 ? -3.35 -18.109 -23.109 1 64.62 76 SER A N 1
ATOM 607 C CA . SER A 1 76 ? -2.393 -18.766 -23.984 1 64.62 76 SER A CA 1
ATOM 608 C C . SER A 1 76 ? -1.458 -19.688 -23.219 1 64.62 76 SER A C 1
ATOM 610 O O . SER A 1 76 ? -1.211 -20.812 -23.641 1 64.62 76 SER A O 1
ATOM 612 N N . ASP A 1 77 ? -0.97 -19.172 -22.172 1 62.59 77 ASP A N 1
ATOM 613 C CA . ASP A 1 77 ? -0.059 -19.969 -21.359 1 62.59 77 ASP A CA 1
ATOM 614 C C . ASP A 1 77 ? -0.771 -21.188 -20.766 1 62.59 77 ASP A C 1
ATOM 616 O O . ASP A 1 77 ? -0.215 -22.281 -20.75 1 62.59 77 ASP A O 1
ATOM 620 N N . GLU A 1 78 ? -1.901 -20.953 -20.328 1 59.09 78 GLU A N 1
ATOM 621 C CA . GLU A 1 78 ? -2.719 -22.047 -19.812 1 59.09 78 GLU A CA 1
ATOM 622 C C . GLU A 1 78 ? -2.93 -23.125 -20.875 1 59.09 78 GLU A C 1
ATOM 624 O O . GLU A 1 78 ? -2.834 -24.312 -20.578 1 59.09 78 GLU A O 1
ATOM 629 N N . ALA A 1 79 ? -3.227 -22.656 -21.984 1 58.06 79 ALA A N 1
ATOM 630 C CA . ALA A 1 79 ? -3.439 -23.594 -23.078 1 58.06 79 ALA A CA 1
ATOM 631 C C . ALA A 1 79 ? -2.172 -24.391 -23.375 1 58.06 79 ALA A C 1
ATOM 633 O O . ALA A 1 79 ? -2.23 -25.609 -23.578 1 58.06 79 ALA A O 1
ATOM 634 N N . SER A 1 80 ? -1.114 -23.688 -23.453 1 58.28 80 SER A N 1
ATOM 635 C CA . SER A 1 80 ? 0.164 -24.344 -23.719 1 58.28 80 SER A CA 1
ATOM 636 C C . SER A 1 80 ? 0.501 -25.344 -22.625 1 58.28 80 SER A C 1
ATOM 638 O O . SER A 1 80 ? 0.979 -26.453 -22.922 1 58.28 80 SER A O 1
ATOM 640 N N . GLU A 1 81 ? 0.316 -24.891 -21.453 1 55.28 81 GLU A N 1
ATOM 641 C CA . GLU A 1 81 ? 0.59 -25.781 -20.328 1 55.28 81 GLU A CA 1
ATOM 642 C C . GLU A 1 81 ? -0.331 -27 -20.359 1 55.28 81 GLU A C 1
ATOM 644 O O . GLU A 1 81 ? 0.103 -28.109 -20.062 1 55.28 81 GLU A O 1
ATOM 649 N N . ALA A 1 82 ? -1.488 -26.703 -20.609 1 51.97 82 ALA A N 1
ATOM 650 C CA . ALA A 1 82 ? -2.465 -27.797 -20.656 1 51.97 82 ALA A CA 1
ATOM 651 C C . ALA A 1 82 ? -2.104 -28.797 -21.75 1 51.97 82 ALA A C 1
ATOM 653 O O . ALA A 1 82 ? -2.404 -29.984 -21.609 1 51.97 82 ALA A O 1
ATOM 654 N N . LEU A 1 83 ? -1.537 -28.312 -22.797 1 49.66 83 LEU A N 1
ATOM 655 C CA . LEU A 1 83 ? -1.226 -29.172 -23.922 1 49.66 83 LEU A CA 1
ATOM 656 C C . LEU A 1 83 ? 0.181 -29.75 -23.797 1 49.66 83 LEU A C 1
ATOM 658 O O . LEU A 1 83 ? 0.563 -30.641 -24.562 1 49.66 83 LEU A O 1
ATOM 662 N N . SER A 1 84 ? 0.969 -29.094 -23.047 1 46.78 84 SER A N 1
ATOM 663 C CA . SER A 1 84 ? 2.312 -29.641 -22.875 1 46.78 84 SER A CA 1
ATOM 664 C C . SER A 1 84 ? 2.281 -30.953 -22.109 1 46.78 84 SER A C 1
ATOM 666 O O . SER A 1 84 ? 1.494 -31.125 -21.172 1 46.78 84 SER A O 1
ATOM 668 N N . PRO A 1 85 ? 2.688 -32.062 -22.719 1 44.97 85 PRO A N 1
ATOM 669 C CA . PRO A 1 85 ? 2.73 -33.344 -22.016 1 44.97 85 PRO A CA 1
ATOM 670 C C . PRO A 1 85 ? 3.197 -33.188 -20.562 1 44.97 85 PRO A C 1
ATOM 672 O O . PRO A 1 85 ? 2.965 -34.094 -19.75 1 44.97 85 PRO A O 1
ATOM 675 N N . ALA A 1 86 ? 4.449 -32.656 -20.422 1 45.09 86 ALA A N 1
ATOM 676 C CA . ALA A 1 86 ? 4.961 -32.438 -19.078 1 45.09 86 ALA A CA 1
ATOM 677 C C . ALA A 1 86 ? 3.973 -31.641 -18.234 1 45.09 86 ALA A C 1
ATOM 679 O O . ALA A 1 86 ? 3.609 -30.531 -18.609 1 45.09 86 ALA A O 1
ATOM 680 N N . HIS A 1 87 ? 2.92 -32.156 -17.734 1 43.88 87 HIS A N 1
ATOM 681 C CA . HIS A 1 87 ? 1.868 -31.672 -16.859 1 43.88 87 HIS A CA 1
ATOM 682 C C . HIS A 1 87 ? 2.326 -30.438 -16.094 1 43.88 87 HIS A C 1
ATOM 684 O O . HIS A 1 87 ? 3.029 -30.531 -15.086 1 43.88 87 HIS A O 1
ATOM 690 N N . GLY A 1 88 ? 2.82 -29.422 -16.719 1 47.25 88 GLY A N 1
ATOM 691 C CA . GLY A 1 88 ? 3.275 -28.172 -16.156 1 47.25 88 GLY A CA 1
ATOM 692 C C . GLY A 1 88 ? 2.451 -27.719 -14.953 1 47.25 88 GLY A C 1
ATOM 693 O O . GLY A 1 88 ? 1.258 -28.016 -14.875 1 47.25 88 GLY A O 1
ATOM 694 N N . ASP A 1 89 ? 2.953 -27.781 -13.898 1 57.62 89 ASP A N 1
ATOM 695 C CA . ASP A 1 89 ? 2.492 -27.406 -12.57 1 57.62 89 ASP A CA 1
ATOM 696 C C . ASP A 1 89 ? 1.708 -26.094 -12.609 1 57.62 89 ASP A C 1
ATOM 698 O O . ASP A 1 89 ? 2.084 -25.172 -13.328 1 57.62 89 ASP A O 1
ATOM 702 N N . GLY A 1 90 ? 0.326 -26.219 -12.625 1 74.31 90 GLY A N 1
ATOM 703 C CA . GLY A 1 90 ? -0.732 -25.219 -12.734 1 74.31 90 GLY A CA 1
ATOM 704 C C . GLY A 1 90 ? -0.442 -23.953 -11.953 1 74.31 90 GLY A C 1
ATOM 705 O O . GLY A 1 90 ? 0.406 -23.953 -11.055 1 74.31 90 GLY A O 1
ATOM 706 N N . VAL A 1 91 ? -0.733 -22.828 -12.586 1 84.88 91 VAL A N 1
ATOM 707 C CA . VAL A 1 91 ? -0.643 -21.531 -11.938 1 84.88 91 VAL A CA 1
ATOM 708 C C . VAL A 1 91 ? -1.978 -21.188 -11.273 1 84.88 91 VAL A C 1
ATOM 710 O O . VAL A 1 91 ? -3.039 -21.406 -11.867 1 84.88 91 VAL A O 1
ATOM 713 N N . LEU A 1 92 ? -1.967 -20.938 -10.039 1 92.12 92 LEU A N 1
ATOM 714 C CA . LEU A 1 92 ? -3.129 -20.469 -9.289 1 92.12 92 LEU A CA 1
ATOM 715 C C . LEU A 1 92 ? -2.893 -19.062 -8.734 1 92.12 92 LEU A C 1
ATOM 717 O O . LEU A 1 92 ? -1.89 -18.828 -8.062 1 92.12 92 LEU A O 1
ATOM 721 N N . ARG A 1 93 ? -3.779 -18.109 -9.102 1 93.81 93 ARG A N 1
ATOM 722 C CA . ARG A 1 93 ? -3.641 -16.703 -8.711 1 93.81 93 ARG A CA 1
ATOM 723 C C . ARG A 1 93 ? -4.711 -16.312 -7.699 1 93.81 93 ARG A C 1
ATOM 725 O O . ARG A 1 93 ? -5.906 -16.453 -7.965 1 93.81 93 ARG A O 1
ATOM 732 N N . LEU A 1 94 ? -4.203 -15.742 -6.57 1 96.88 94 LEU A N 1
ATOM 733 C CA . LEU A 1 94 ? -5.082 -15.414 -5.453 1 96.88 94 LEU A CA 1
ATOM 734 C C . LEU A 1 94 ? -4.961 -13.945 -5.074 1 96.88 94 LEU A C 1
ATOM 736 O O . LEU A 1 94 ? -3.852 -13.43 -4.926 1 96.88 94 LEU A O 1
ATOM 740 N N . GLY A 1 95 ? -6.078 -13.242 -5.004 1 97.06 95 GLY A N 1
ATOM 741 C CA . GLY A 1 95 ? -6.148 -11.914 -4.426 1 97.06 95 GLY A CA 1
ATOM 742 C C . GLY A 1 95 ? -6.703 -11.898 -3.016 1 97.06 95 GLY A C 1
ATOM 743 O O . GLY A 1 95 ? -7.715 -12.555 -2.736 1 97.06 95 GLY A O 1
ATOM 744 N N . VAL A 1 96 ? -6.031 -11.188 -2.129 1 95.5 96 VAL A N 1
ATOM 745 C CA . VAL A 1 96 ? -6.496 -11.117 -0.747 1 95.5 96 VAL A CA 1
ATOM 746 C C . VAL A 1 96 ? -6.367 -9.68 -0.23 1 95.5 96 VAL A C 1
ATOM 748 O O . VAL A 1 96 ? -5.434 -8.961 -0.599 1 95.5 96 VAL A O 1
ATOM 751 N N . PRO A 1 97 ? -7.297 -9.336 0.644 1 91.06 97 PRO A N 1
ATOM 752 C CA . PRO A 1 97 ? -7.148 -8.008 1.242 1 91.06 97 PRO A CA 1
ATOM 753 C C . PRO A 1 97 ? -5.957 -7.918 2.195 1 91.06 97 PRO A C 1
ATOM 755 O O . PRO A 1 97 ? -5.531 -8.93 2.75 1 91.06 97 PRO A O 1
ATOM 758 N N . GLU A 1 98 ? -5.531 -6.699 2.389 1 83 98 GLU A N 1
ATOM 759 C CA . GLU A 1 98 ? -4.328 -6.434 3.172 1 83 98 GLU A CA 1
ATOM 760 C C . GLU A 1 98 ? -4.488 -6.918 4.609 1 83 98 GLU A C 1
ATOM 762 O O . GLU A 1 98 ? -3.518 -7.355 5.234 1 83 98 GLU A O 1
ATOM 767 N N . ASP A 1 99 ? -5.59 -6.824 5.156 1 79.5 99 ASP A N 1
ATOM 768 C CA . ASP A 1 99 ? -5.77 -7.129 6.57 1 79.5 99 ASP A CA 1
ATOM 769 C C . ASP A 1 99 ? -5.848 -8.641 6.801 1 79.5 99 ASP A C 1
ATOM 771 O O . ASP A 1 99 ? -5.766 -9.102 7.941 1 79.5 99 ASP A O 1
ATOM 775 N N . LEU A 1 100 ? -5.953 -9.391 5.695 1 85.12 100 LEU A N 1
ATOM 776 C CA . LEU A 1 100 ? -5.961 -10.844 5.848 1 85.12 100 LEU A CA 1
ATOM 777 C C . LEU A 1 100 ? -4.605 -11.438 5.473 1 85.12 100 LEU A C 1
ATOM 779 O O . LEU A 1 100 ? -4.312 -12.586 5.809 1 85.12 100 LEU A O 1
ATOM 783 N N . ALA A 1 101 ? -3.771 -10.766 4.699 1 79.31 101 ALA A N 1
ATOM 784 C CA . ALA A 1 101 ? -2.531 -11.258 4.105 1 79.31 101 ALA A CA 1
ATOM 785 C C . ALA A 1 101 ? -1.458 -11.461 5.172 1 79.31 101 ALA A C 1
ATOM 787 O O . ALA A 1 101 ? -0.504 -12.219 4.965 1 79.31 101 ALA A O 1
ATOM 788 N N . GLY A 1 102 ? -1.688 -11.109 6.375 1 77.31 102 GLY A N 1
ATOM 789 C CA . GLY A 1 102 ? -0.671 -11.258 7.406 1 77.31 102 GLY A CA 1
ATOM 790 C C . GLY A 1 102 ? -0.728 -12.602 8.109 1 77.31 102 GLY A C 1
ATOM 791 O O . GLY A 1 102 ? -0.814 -13.648 7.461 1 77.31 102 GLY A O 1
ATOM 792 N N . GLU A 1 103 ? -0.677 -12.68 9.281 1 73.62 103 GLU A N 1
ATOM 793 C CA . GLU A 1 103 ? -0.483 -13.844 10.141 1 73.62 103 GLU A CA 1
ATOM 794 C C . GLU A 1 103 ? -1.64 -14.828 10.008 1 73.62 103 GLU A C 1
ATOM 796 O O . GLU A 1 103 ? -1.456 -16.031 10.172 1 73.62 103 GLU A O 1
ATOM 801 N N . VAL A 1 104 ? -2.715 -14.375 9.5 1 81.44 104 VAL A N 1
ATOM 802 C CA . VAL A 1 104 ? -3.904 -15.219 9.477 1 81.44 104 VAL A CA 1
ATOM 803 C C . VAL A 1 104 ? -3.871 -16.125 8.258 1 81.44 104 VAL A C 1
ATOM 805 O O . VAL A 1 104 ? -4.188 -17.312 8.352 1 81.44 104 VAL A O 1
ATOM 808 N N . LEU A 1 105 ? -3.428 -15.664 7.168 1 91.5 105 LEU A N 1
ATOM 809 C CA . LEU A 1 105 ? -3.52 -16.359 5.891 1 91.5 105 LEU A CA 1
ATOM 810 C C . LEU A 1 105 ? -2.312 -17.266 5.68 1 91.5 105 LEU A C 1
ATOM 812 O O . LEU A 1 105 ? -2.41 -18.281 4.988 1 91.5 105 LEU A O 1
ATOM 816 N N . MET A 1 106 ? -1.263 -17 6.312 1 91.5 106 MET A N 1
ATOM 817 C CA . MET A 1 106 ? 0.016 -17.609 5.957 1 91.5 106 MET A CA 1
ATOM 818 C C . MET A 1 106 ? 0.014 -19.094 6.266 1 91.5 106 MET A C 1
ATOM 820 O O . MET A 1 106 ? 0.444 -19.906 5.445 1 91.5 106 MET A O 1
ATOM 824 N N . PRO A 1 107 ? -0.528 -19.531 7.371 1 91 107 PRO A N 1
ATOM 825 C CA . PRO A 1 107 ? -0.557 -20.969 7.641 1 91 107 PRO A CA 1
ATOM 826 C C . PRO A 1 107 ? -1.336 -21.75 6.582 1 91 107 PRO A C 1
ATOM 828 O O . PRO A 1 107 ? -0.941 -22.859 6.215 1 91 107 PRO A O 1
ATOM 831 N N . VAL A 1 108 ? -2.355 -21.172 6.133 1 93.88 108 VAL A N 1
ATOM 832 C CA . VAL A 1 108 ? -3.189 -21.812 5.121 1 93.88 108 VAL A CA 1
ATOM 833 C C . VAL A 1 108 ? -2.41 -21.953 3.816 1 93.88 108 VAL A C 1
ATOM 835 O O . VAL A 1 108 ? -2.373 -23.031 3.215 1 93.88 108 VAL A O 1
ATOM 838 N N . LEU A 1 109 ? -1.766 -20.906 3.41 1 94.62 109 LEU A N 1
ATOM 839 C CA . LEU A 1 109 ? -1.036 -20.906 2.146 1 94.62 109 LEU A CA 1
ATOM 840 C C . LEU A 1 109 ? 0.194 -21.797 2.23 1 94.62 109 LEU A C 1
ATOM 842 O O . LEU A 1 109 ? 0.525 -22.5 1.269 1 94.62 109 LEU A O 1
ATOM 846 N N . THR A 1 110 ? 0.833 -21.75 3.375 1 91.5 110 THR A N 1
ATOM 847 C CA . THR A 1 110 ? 2.016 -22.578 3.584 1 91.5 110 THR A CA 1
ATOM 848 C C . THR A 1 110 ? 1.671 -24.047 3.447 1 91.5 110 THR A C 1
ATOM 850 O O . THR A 1 110 ? 2.32 -24.781 2.691 1 91.5 110 THR A O 1
ATOM 853 N N . ARG A 1 111 ? 0.688 -24.5 4.082 1 91.06 111 ARG A N 1
ATOM 854 C CA . ARG A 1 111 ? 0.268 -25.891 4.023 1 91.06 111 ARG A CA 1
ATOM 855 C C . ARG A 1 111 ? -0.158 -26.281 2.609 1 91.06 111 ARG A C 1
ATOM 857 O O . ARG A 1 111 ? 0.193 -27.359 2.123 1 91.06 111 ARG A O 1
ATOM 864 N N . PHE A 1 112 ? -0.889 -25.453 1.988 1 94.06 112 PHE A N 1
ATOM 865 C CA . PHE A 1 112 ? -1.386 -25.688 0.639 1 94.06 112 PHE A CA 1
ATOM 866 C C . PHE A 1 112 ? -0.23 -25.891 -0.336 1 94.06 112 PHE A C 1
ATOM 868 O O . PHE A 1 112 ? -0.253 -26.812 -1.157 1 94.06 112 PHE A O 1
ATOM 875 N N . THR A 1 113 ? 0.74 -25.016 -0.242 1 89.38 113 THR A N 1
ATOM 876 C CA . THR A 1 113 ? 1.859 -25.062 -1.176 1 89.38 113 THR A CA 1
ATOM 877 C C . THR A 1 113 ? 2.775 -26.234 -0.859 1 89.38 113 THR A C 1
ATOM 879 O O . THR A 1 113 ? 3.393 -26.812 -1.76 1 89.38 113 THR A O 1
ATOM 882 N N . GLU A 1 114 ? 2.883 -26.625 0.366 1 86.75 114 GLU A N 1
ATOM 883 C CA . GLU A 1 114 ? 3.668 -27.781 0.762 1 86.75 114 GLU A CA 1
ATOM 884 C C . GLU A 1 114 ? 3.098 -29.062 0.16 1 86.75 114 GLU A C 1
ATOM 886 O O . GLU A 1 114 ? 3.848 -29.969 -0.202 1 86.75 114 GLU A O 1
ATOM 891 N N . GLU A 1 115 ? 1.836 -29.109 0.034 1 88.12 115 GLU A N 1
ATOM 892 C CA . GLU A 1 115 ? 1.139 -30.266 -0.497 1 88.12 115 GLU A CA 1
ATOM 893 C C . GLU A 1 115 ? 1.23 -30.328 -2.02 1 88.12 115 GLU A C 1
ATOM 895 O O . GLU A 1 115 ? 0.952 -31.359 -2.627 1 88.12 115 GLU A O 1
ATOM 900 N N . ARG A 1 116 ? 1.637 -29.25 -2.545 1 88 116 ARG A N 1
ATOM 901 C CA . ARG A 1 116 ? 1.664 -29.125 -4 1 88 116 ARG A CA 1
ATOM 902 C C . ARG A 1 116 ? 2.945 -28.438 -4.465 1 88 116 ARG A C 1
ATOM 904 O O . ARG A 1 116 ? 2.9 -27.344 -5.031 1 88 116 ARG A O 1
ATOM 911 N N . PRO A 1 117 ? 4.012 -29.094 -4.422 1 79.25 117 PRO A N 1
ATOM 912 C CA . PRO A 1 117 ? 5.32 -28.484 -4.652 1 79.25 117 PRO A CA 1
ATOM 913 C C . PRO A 1 117 ? 5.5 -28 -6.09 1 79.25 117 PRO A C 1
ATOM 915 O O . PRO A 1 117 ? 6.332 -27.125 -6.352 1 79.25 117 PRO A O 1
ATOM 918 N N . ARG A 1 118 ? 4.676 -28.484 -6.957 1 77.81 118 ARG A N 1
ATOM 919 C CA . ARG A 1 118 ? 4.852 -28.109 -8.352 1 77.81 118 ARG A CA 1
ATOM 920 C C . ARG A 1 118 ? 3.9 -26.984 -8.742 1 77.81 118 ARG A C 1
ATOM 922 O O . ARG A 1 118 ? 3.996 -26.422 -9.836 1 77.81 118 ARG A O 1
ATOM 929 N N . LEU A 1 119 ? 2.998 -26.703 -7.914 1 85.06 119 LEU A N 1
ATOM 930 C CA . LEU A 1 119 ? 2.033 -25.641 -8.18 1 85.06 119 LEU A CA 1
ATOM 931 C C . LEU A 1 119 ? 2.668 -24.266 -7.992 1 85.06 119 LEU A C 1
ATOM 933 O O . LEU A 1 119 ? 3.365 -24.031 -7.004 1 85.06 119 LEU A O 1
ATOM 937 N N . ARG A 1 120 ? 2.461 -23.484 -8.977 1 87.31 120 ARG A N 1
ATOM 938 C CA . ARG A 1 120 ? 2.879 -22.094 -8.844 1 87.31 120 ARG A CA 1
ATOM 939 C C . ARG A 1 120 ? 1.749 -21.234 -8.289 1 87.31 120 ARG A C 1
ATOM 941 O O . ARG A 1 120 ? 0.768 -20.953 -8.984 1 87.31 120 ARG A O 1
ATOM 948 N N . LEU A 1 121 ? 1.919 -20.797 -7.055 1 91.62 121 LEU A N 1
ATOM 949 C CA . LEU A 1 121 ? 0.943 -19.906 -6.418 1 91.62 121 LEU A CA 1
ATOM 950 C C . LEU A 1 121 ? 1.405 -18.469 -6.473 1 91.62 121 LEU A C 1
ATOM 952 O O . LEU A 1 121 ? 2.539 -18.156 -6.102 1 91.62 121 LEU A O 1
ATOM 956 N N . GLU A 1 122 ? 0.58 -17.641 -6.973 1 92.81 122 GLU A N 1
ATOM 957 C CA . GLU A 1 122 ? 0.812 -16.203 -6.992 1 92.81 122 GLU A CA 1
ATOM 958 C C . GLU A 1 122 ? -0.242 -15.461 -6.172 1 92.81 122 GLU A C 1
ATOM 960 O O . GLU A 1 122 ? -1.439 -15.578 -6.441 1 92.81 122 GLU A O 1
ATOM 965 N N . VAL A 1 123 ? 0.242 -14.711 -5.199 1 95.69 123 VAL A N 1
ATOM 966 C CA . VAL A 1 123 ? -0.682 -14.023 -4.305 1 95.69 123 VAL A CA 1
ATOM 967 C C . VAL A 1 123 ? -0.495 -12.516 -4.43 1 95.69 123 VAL A C 1
ATOM 969 O O . VAL A 1 123 ? 0.634 -12.016 -4.426 1 95.69 123 VAL A O 1
ATOM 972 N N . GLU A 1 124 ? -1.573 -11.844 -4.586 1 94.44 124 GLU A N 1
ATOM 973 C CA . GLU A 1 124 ? -1.613 -10.383 -4.582 1 94.44 124 GLU A CA 1
ATOM 974 C C . GLU A 1 124 ? -2.455 -9.859 -3.424 1 94.44 124 GLU A C 1
ATOM 976 O O . GLU A 1 124 ? -3.635 -10.195 -3.305 1 94.44 124 GLU A O 1
ATOM 981 N N . SER A 1 125 ? -1.786 -9.117 -2.586 1 93.31 125 SER A N 1
ATOM 982 C CA . SER A 1 125 ? -2.51 -8.453 -1.505 1 93.31 125 SER A CA 1
ATOM 983 C C . SER A 1 125 ? -2.611 -6.949 -1.744 1 93.31 125 SER A C 1
ATOM 985 O O . SER A 1 125 ? -1.629 -6.309 -2.123 1 93.31 125 SER A O 1
ATOM 987 N N . GLY A 1 126 ? -3.811 -6.383 -1.505 1 89.19 126 GLY A N 1
ATOM 988 C CA . GLY A 1 126 ? -3.973 -4.957 -1.752 1 89.19 126 GLY A CA 1
ATOM 989 C C . GLY A 1 126 ? -5.371 -4.457 -1.454 1 89.19 126 GLY A C 1
ATOM 990 O O . GLY A 1 126 ? -6.098 -5.059 -0.66 1 89.19 126 GLY A O 1
ATOM 991 N N . LEU A 1 127 ? -5.68 -3.324 -2.055 1 86.06 127 LEU A N 1
ATOM 992 C CA . LEU A 1 127 ? -6.977 -2.684 -1.859 1 86.06 127 LEU A CA 1
ATOM 993 C C . LEU A 1 127 ? -8.055 -3.389 -2.67 1 86.06 127 LEU A C 1
ATOM 995 O O . LEU A 1 127 ? -7.793 -3.885 -3.768 1 86.06 127 LEU A O 1
ATOM 999 N N . SER A 1 128 ? -9.219 -3.316 -2.209 1 87.88 128 SER A N 1
ATOM 1000 C CA . SER A 1 128 ? -10.336 -4.07 -2.775 1 87.88 128 SER A CA 1
ATOM 1001 C C . SER A 1 128 ? -10.594 -3.67 -4.223 1 87.88 128 SER A C 1
ATOM 1003 O O . SER A 1 128 ? -10.812 -4.527 -5.082 1 87.88 128 SER A O 1
ATOM 1005 N N . HIS A 1 129 ? -10.578 -2.402 -4.453 1 80.44 129 HIS A N 1
ATOM 1006 C CA . HIS A 1 129 ? -10.898 -1.964 -5.809 1 80.44 129 HIS A CA 1
ATOM 1007 C C . HIS A 1 129 ? -9.891 -2.506 -6.816 1 80.44 129 HIS A C 1
ATOM 1009 O O . HIS A 1 129 ? -10.266 -2.883 -7.93 1 80.44 129 HIS A O 1
ATOM 1015 N N . HIS A 1 130 ? -8.719 -2.52 -6.453 1 83.69 130 HIS A N 1
ATOM 1016 C CA . HIS A 1 130 ? -7.66 -3.051 -7.309 1 83.69 130 HIS A CA 1
ATOM 1017 C C . HIS A 1 130 ? -7.82 -4.555 -7.508 1 83.69 130 HIS A C 1
ATOM 1019 O O . HIS A 1 130 ? -7.766 -5.047 -8.633 1 83.69 130 HIS A O 1
ATOM 1025 N N . LEU A 1 131 ? -8.055 -5.234 -6.469 1 91.31 131 LEU A N 1
ATOM 1026 C CA . LEU A 1 131 ? -8.18 -6.684 -6.52 1 91.31 131 LEU A CA 1
ATOM 1027 C C . LEU A 1 131 ? -9.398 -7.098 -7.336 1 91.31 131 LEU A C 1
ATOM 1029 O O . LEU A 1 131 ? -9.344 -8.062 -8.102 1 91.31 131 LEU A O 1
ATOM 1033 N N . LEU A 1 132 ? -10.445 -6.348 -7.156 1 87.25 132 LEU A N 1
ATOM 1034 C CA . LEU A 1 132 ? -11.656 -6.641 -7.914 1 87.25 132 LEU A CA 1
ATOM 1035 C C . LEU A 1 132 ? -11.422 -6.441 -9.406 1 87.25 132 LEU A C 1
ATOM 1037 O O . LEU A 1 132 ? -11.883 -7.246 -10.227 1 87.25 132 LEU A O 1
ATOM 1041 N N . ARG A 1 133 ? -10.758 -5.402 -9.695 1 81.56 133 ARG A N 1
ATOM 1042 C CA . ARG A 1 133 ? -10.422 -5.148 -11.094 1 81.56 133 ARG A CA 1
ATOM 1043 C C . ARG A 1 133 ? -9.594 -6.289 -11.68 1 81.56 133 ARG A C 1
ATOM 1045 O O . ARG A 1 133 ? -9.875 -6.762 -12.781 1 81.56 133 ARG A O 1
ATOM 1052 N N . LEU A 1 134 ? -8.617 -6.75 -10.977 1 85 134 LEU A N 1
ATOM 1053 C CA . LEU A 1 134 ? -7.773 -7.859 -11.422 1 85 134 LEU A CA 1
ATOM 1054 C C . LEU A 1 134 ? -8.602 -9.125 -11.625 1 85 134 LEU A C 1
ATOM 1056 O O . LEU A 1 134 ? -8.422 -9.836 -12.609 1 85 134 LEU A O 1
ATOM 1060 N N . TYR A 1 135 ? -9.523 -9.32 -10.758 1 91.06 135 TYR A N 1
ATOM 1061 C CA . TYR A 1 135 ? -10.352 -10.516 -10.859 1 91.06 135 TYR A CA 1
ATOM 1062 C C . TYR A 1 135 ? -11.273 -10.438 -12.07 1 91.06 135 TYR A C 1
ATOM 1064 O O . TYR A 1 135 ? -11.375 -11.391 -12.844 1 91.06 135 TYR A O 1
ATOM 1072 N N . ARG A 1 136 ? -11.906 -9.289 -12.172 1 80.88 136 ARG A N 1
ATOM 1073 C CA . ARG A 1 136 ? -12.859 -9.117 -13.266 1 80.88 136 ARG A CA 1
ATOM 1074 C C . ARG A 1 136 ? -12.164 -9.18 -14.617 1 80.88 136 ARG A C 1
ATOM 1076 O O . ARG A 1 136 ? -12.75 -9.625 -15.602 1 80.88 136 ARG A O 1
ATOM 1083 N N . SER A 1 137 ? -10.969 -8.758 -14.633 1 75.62 137 SER A N 1
ATOM 1084 C CA . SER A 1 137 ? -10.203 -8.789 -15.867 1 75.62 137 SER A CA 1
ATOM 1085 C C . SER A 1 137 ? -9.609 -10.172 -16.125 1 75.62 137 SER A C 1
ATOM 1087 O O . SER A 1 137 ? -8.922 -10.383 -17.125 1 75.62 137 SER A O 1
ATOM 1089 N N . GLY A 1 138 ? -9.766 -11.047 -15.219 1 80.94 138 GLY A N 1
ATOM 1090 C CA . GLY A 1 138 ? -9.336 -12.422 -15.422 1 80.94 138 GLY A CA 1
ATOM 1091 C C . GLY A 1 138 ? -7.922 -12.68 -14.93 1 80.94 138 GLY A C 1
ATOM 1092 O O . GLY A 1 138 ? -7.348 -13.734 -15.203 1 80.94 138 GLY A O 1
ATOM 1093 N N . GLU A 1 139 ? -7.383 -11.789 -14.18 1 84.94 139 GLU A N 1
ATOM 1094 C CA . GLU A 1 139 ? -5.992 -11.891 -13.75 1 84.94 139 GLU A CA 1
ATOM 1095 C C . GLU A 1 139 ? -5.875 -12.656 -12.438 1 84.94 139 GLU A C 1
ATOM 1097 O O . GLU A 1 139 ? -4.77 -13.016 -12.016 1 84.94 139 GLU A O 1
ATOM 1102 N N . LEU A 1 140 ? -6.992 -12.945 -11.82 1 92.69 140 LEU A N 1
ATOM 1103 C CA . LEU A 1 140 ? -7.047 -13.742 -10.602 1 92.69 140 LEU A CA 1
ATOM 1104 C C . LEU A 1 140 ? -7.996 -14.93 -10.773 1 92.69 140 LEU A C 1
ATOM 1106 O O . LEU A 1 140 ? -9.008 -14.82 -11.469 1 92.69 140 LEU A O 1
ATOM 1110 N N . ASP A 1 141 ? -7.645 -15.992 -10.164 1 92.88 141 ASP A N 1
ATOM 1111 C CA . ASP A 1 141 ? -8.484 -17.188 -10.172 1 92.88 141 ASP A CA 1
ATOM 1112 C C . ASP A 1 141 ? -9.383 -17.234 -8.938 1 92.88 141 ASP A C 1
ATOM 1114 O O . ASP A 1 141 ? -10.5 -17.766 -9 1 92.88 141 ASP A O 1
ATOM 1118 N N . LEU A 1 142 ? -8.859 -16.781 -7.848 1 96.75 142 LEU A N 1
ATOM 1119 C CA . LEU A 1 142 ? -9.555 -16.672 -6.566 1 96.75 142 LEU A CA 1
ATOM 1120 C C . LEU A 1 142 ? -9.406 -15.273 -5.984 1 96.75 142 LEU A C 1
ATOM 1122 O O . LEU A 1 142 ? -8.375 -14.625 -6.18 1 96.75 142 LEU A O 1
ATOM 1126 N N . LEU A 1 143 ? -10.445 -14.867 -5.285 1 97.31 143 LEU A N 1
ATOM 1127 C CA . LEU A 1 143 ? -10.414 -13.516 -4.738 1 97.31 143 LEU A CA 1
ATOM 1128 C C . LEU A 1 143 ? -11.172 -13.438 -3.42 1 97.31 143 LEU A C 1
ATOM 1130 O O . LEU A 1 143 ? -12.344 -13.836 -3.348 1 97.31 143 LEU A O 1
ATOM 1134 N N . LEU A 1 144 ? -10.5 -13.094 -2.395 1 96.38 144 LEU A N 1
ATOM 1135 C CA . LEU A 1 144 ? -11.141 -12.562 -1.196 1 96.38 144 LEU A CA 1
ATOM 1136 C C . LEU A 1 144 ? -11.125 -11.039 -1.207 1 96.38 144 LEU A C 1
ATOM 1138 O O . LEU A 1 144 ? -10.07 -10.422 -1.415 1 96.38 144 LEU A O 1
ATOM 1142 N N . VAL A 1 145 ? -12.305 -10.445 -1.008 1 95 145 VAL A N 1
ATOM 1143 C CA . VAL A 1 145 ? -12.336 -8.992 -1.1 1 95 145 VAL A CA 1
ATOM 1144 C C . VAL A 1 145 ? -13.438 -8.438 -0.2 1 95 145 VAL A C 1
ATOM 1146 O O . VAL A 1 145 ? -14.445 -9.109 0.046 1 95 145 VAL A O 1
ATOM 1149 N N . LYS A 1 146 ? -13.195 -7.316 0.274 1 92.81 146 LYS A N 1
ATOM 1150 C CA . LYS A 1 146 ? -14.227 -6.605 1.023 1 92.81 146 LYS A CA 1
ATOM 1151 C C . LYS A 1 146 ? -15.086 -5.75 0.098 1 92.81 146 LYS A C 1
ATOM 1153 O O . LYS A 1 146 ? -14.57 -5.109 -0.818 1 92.81 146 LYS A O 1
ATOM 1158 N N . GLN A 1 147 ? -16.375 -5.754 0.331 1 89.38 147 GLN A N 1
ATOM 1159 C CA . GLN A 1 147 ? -17.297 -5.004 -0.511 1 89.38 147 GLN A CA 1
ATOM 1160 C C . GLN A 1 147 ? -18.562 -4.629 0.259 1 89.38 147 GLN A C 1
ATOM 1162 O O . GLN A 1 147 ? -18.922 -5.285 1.238 1 89.38 147 GLN A O 1
ATOM 1167 N N . TRP A 1 148 ? -18.938 -3.377 -0.251 1 86 148 TRP A N 1
ATOM 1168 C CA . TRP A 1 148 ? -20.281 -3.006 0.217 1 86 148 TRP A CA 1
ATOM 1169 C C . TRP A 1 148 ? -21.359 -3.73 -0.58 1 86 148 TRP A C 1
ATOM 1171 O O . TRP A 1 148 ? -21.547 -3.453 -1.766 1 86 148 TRP A O 1
ATOM 1181 N N . GLY A 1 149 ? -21.922 -4.816 -0.119 1 81.75 149 GLY A N 1
ATOM 1182 C CA . GLY A 1 149 ? -22.891 -5.613 -0.861 1 81.75 149 GLY A CA 1
ATOM 1183 C C . GLY A 1 149 ? -22.25 -6.488 -1.921 1 81.75 149 GLY A C 1
ATOM 1184 O O . GLY A 1 149 ? -22.109 -6.078 -3.074 1 81.75 149 GLY A O 1
ATOM 1185 N N . ALA A 1 150 ? -21.922 -7.594 -1.659 1 78.06 150 ALA A N 1
ATOM 1186 C CA . ALA A 1 150 ? -21.219 -8.539 -2.533 1 78.06 150 ALA A CA 1
ATOM 1187 C C . ALA A 1 150 ? -22.078 -8.875 -3.754 1 78.06 150 ALA A C 1
ATOM 1189 O O . ALA A 1 150 ? -23.312 -8.914 -3.672 1 78.06 150 ALA A O 1
ATOM 1190 N N . ASP A 1 151 ? -21.359 -9.008 -4.84 1 80.69 151 ASP A N 1
ATOM 1191 C CA . ASP A 1 151 ? -22.047 -9.398 -6.07 1 80.69 151 ASP A CA 1
ATOM 1192 C C . ASP A 1 151 ? -22.656 -10.797 -5.941 1 80.69 151 ASP A C 1
ATOM 1194 O O . ASP A 1 151 ? -22.203 -11.602 -5.129 1 80.69 151 ASP A O 1
ATOM 1198 N N . SER A 1 152 ? -23.609 -11 -6.738 1 80.62 152 SER A N 1
ATOM 1199 C CA . SER A 1 152 ? -24.359 -12.242 -6.648 1 80.62 152 SER A CA 1
ATOM 1200 C C . SER A 1 152 ? -23.516 -13.438 -7.062 1 80.62 152 SER A C 1
ATOM 1202 O O . SER A 1 152 ? -23.812 -14.578 -6.699 1 80.62 152 SER A O 1
ATOM 1204 N N . ASP A 1 153 ? -22.484 -13.211 -7.711 1 85.81 153 ASP A N 1
ATOM 1205 C CA . ASP A 1 153 ? -21.703 -14.336 -8.227 1 85.81 153 ASP A CA 1
ATOM 1206 C C . ASP A 1 153 ? -20.609 -14.742 -7.242 1 85.81 153 ASP A C 1
ATOM 1208 O O . ASP A 1 153 ? -19.75 -15.555 -7.574 1 85.81 153 ASP A O 1
ATOM 1212 N N . CYS A 1 154 ? -20.688 -14.211 -6.09 1 92.06 154 CYS A N 1
ATOM 1213 C CA . CYS A 1 154 ? -19.688 -14.633 -5.121 1 92.06 154 CYS A CA 1
ATOM 1214 C C . CYS A 1 154 ? -19.969 -16.047 -4.637 1 92.06 154 CYS A C 1
ATOM 1216 O O . CYS A 1 154 ? -21.109 -16.5 -4.629 1 92.06 154 CYS A O 1
ATOM 1218 N N . HIS A 1 155 ? -18.969 -16.75 -4.312 1 93.81 155 HIS A N 1
ATOM 1219 C CA . HIS A 1 155 ? -19.062 -18.125 -3.836 1 93.81 155 HIS A CA 1
ATOM 1220 C C . HIS A 1 155 ? -19.547 -18.172 -2.387 1 93.81 155 HIS A C 1
ATOM 1222 O O . HIS A 1 155 ? -20.266 -19.094 -1.993 1 93.81 155 HIS A O 1
ATOM 1228 N N . ALA A 1 156 ? -19.062 -17.25 -1.599 1 95.38 156 ALA A N 1
ATOM 1229 C CA . ALA A 1 156 ? -19.422 -17.125 -0.19 1 95.38 156 ALA A CA 1
ATOM 1230 C C . ALA A 1 156 ? -19.219 -15.68 0.29 1 95.38 156 ALA A C 1
ATOM 1232 O O . ALA A 1 156 ? -18.5 -14.906 -0.339 1 95.38 156 ALA A O 1
ATOM 1233 N N . ARG A 1 157 ? -19.891 -15.375 1.337 1 95 157 ARG A N 1
ATOM 1234 C CA . ARG A 1 157 ? -19.75 -14.047 1.923 1 95 157 ARG A CA 1
ATOM 1235 C C . ARG A 1 157 ? -19.938 -14.094 3.436 1 95 157 ARG A C 1
ATOM 1237 O O . ARG A 1 157 ? -20.641 -14.961 3.951 1 95 157 ARG A O 1
ATOM 1244 N N . TRP A 1 158 ? -19.281 -13.211 4.102 1 93.88 158 TRP A N 1
ATOM 1245 C CA . TRP A 1 158 ? -19.328 -13.086 5.555 1 93.88 158 TRP A CA 1
ATOM 1246 C C . TRP A 1 158 ? -19.438 -11.625 5.98 1 93.88 158 TRP A C 1
ATOM 1248 O O . TRP A 1 158 ? -18.844 -10.742 5.359 1 93.88 158 TRP A O 1
ATOM 1258 N N . ALA A 1 159 ? -20.156 -11.469 7.039 1 92.06 159 ALA A N 1
ATOM 1259 C CA . ALA A 1 159 ? -20.203 -10.117 7.598 1 92.06 159 ALA A CA 1
ATOM 1260 C C . ALA A 1 159 ? -18.844 -9.695 8.141 1 92.06 159 ALA A C 1
ATOM 1262 O O . ALA A 1 159 ? -18.141 -10.492 8.75 1 92.06 159 ALA A O 1
ATOM 1263 N N . GLU A 1 160 ? -18.453 -8.453 7.848 1 91 160 GLU A N 1
ATOM 1264 C CA . GLU A 1 160 ? -17.219 -7.863 8.367 1 91 160 GLU A CA 1
ATOM 1265 C C . GLU A 1 160 ? -17.531 -6.723 9.336 1 91 160 GLU A C 1
ATOM 1267 O O . GLU A 1 160 ? -17.672 -5.57 8.922 1 91 160 GLU A O 1
ATOM 1272 N N . PRO A 1 161 ? -17.547 -7.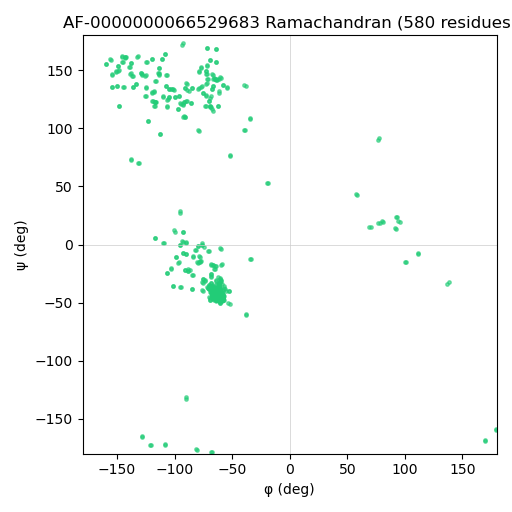055 10.625 1 90.25 161 PRO A N 1
ATOM 1273 C CA . PRO A 1 161 ? -17.828 -6 11.602 1 90.25 161 PRO A CA 1
ATOM 1274 C C . PRO A 1 161 ? -16.719 -4.949 11.672 1 90.25 161 PRO A C 1
ATOM 1276 O O . PRO A 1 161 ? -15.539 -5.301 11.727 1 90.25 161 PRO A O 1
ATOM 1279 N N . LEU A 1 162 ? -17.203 -3.74 11.656 1 92.56 162 LEU A N 1
ATOM 1280 C CA . LEU A 1 162 ? -16.297 -2.598 11.719 1 92.56 162 LEU A CA 1
ATOM 1281 C C . LEU A 1 162 ? -16.578 -1.749 12.953 1 92.56 162 LEU A C 1
ATOM 1283 O O . LEU A 1 162 ? -17.672 -1.83 13.531 1 92.56 162 LEU A O 1
ATOM 1287 N N . GLY A 1 163 ? -15.586 -0.968 13.328 1 93.69 163 GLY A N 1
ATOM 1288 C CA . GLY A 1 163 ? -15.742 0.031 14.375 1 93.69 163 GLY A CA 1
ATOM 1289 C C . GLY A 1 163 ? -14.852 1.243 14.18 1 93.69 163 GLY A C 1
ATOM 1290 O O . GLY A 1 163 ? -13.844 1.171 13.477 1 93.69 163 GLY A O 1
ATOM 1291 N N . TRP A 1 164 ? -15.391 2.326 14.773 1 95.62 164 TRP A N 1
ATOM 1292 C CA . TRP A 1 164 ? -14.523 3.492 14.914 1 95.62 164 TRP A CA 1
ATOM 1293 C C . TRP A 1 164 ? -13.57 3.328 16.094 1 95.62 164 TRP A C 1
ATOM 1295 O O . TRP A 1 164 ? -13.992 2.967 17.203 1 95.62 164 TRP A O 1
ATOM 1305 N N . PHE A 1 165 ? -12.312 3.664 15.812 1 95.75 165 PHE A N 1
ATOM 1306 C CA . PHE A 1 165 ? -11.359 3.475 16.906 1 95.75 165 PHE A CA 1
ATOM 1307 C C . PHE A 1 165 ? -10.461 4.699 17.062 1 95.75 165 PHE A C 1
ATOM 1309 O O . PHE A 1 165 ? -10.047 5.301 16.062 1 95.75 165 PHE A O 1
ATOM 1316 N N . GLY A 1 166 ? -10.25 5.059 18.25 1 94.94 166 GLY A N 1
ATOM 1317 C CA . GLY A 1 166 ? -9.203 5.973 18.672 1 94.94 166 GLY A CA 1
ATOM 1318 C C . GLY A 1 166 ? -8.242 5.359 19.672 1 94.94 166 GLY A C 1
ATOM 1319 O O . GLY A 1 166 ? -8.273 4.148 19.906 1 94.94 166 GLY A O 1
ATOM 1320 N N . SER A 1 167 ? -7.41 6.191 20.156 1 95.06 167 SER A N 1
ATOM 1321 C CA . SER A 1 167 ? -6.434 5.723 21.141 1 95.06 167 SER A CA 1
ATOM 1322 C C . SER A 1 167 ? -7.07 5.531 22.5 1 95.06 167 SER A C 1
ATOM 1324 O O . SER A 1 167 ? -7.895 6.344 22.938 1 95.06 167 SER A O 1
ATOM 1326 N N . ALA A 1 168 ? -6.742 4.441 23.141 1 94.12 168 ALA A N 1
ATOM 1327 C CA . ALA A 1 168 ? -7.199 4.223 24.516 1 94.12 168 ALA A CA 1
ATOM 1328 C C . ALA A 1 168 ? -6.5 5.168 25.484 1 94.12 168 ALA A C 1
ATOM 1330 O O . ALA A 1 168 ? -7.113 5.652 26.438 1 94.12 168 ALA A O 1
ATOM 1331 N N . ALA A 1 169 ? -5.309 5.453 25.219 1 90.75 169 ALA A N 1
ATOM 1332 C CA . ALA A 1 169 ? -4.484 6.262 26.109 1 90.75 169 ALA A CA 1
ATOM 1333 C C . ALA A 1 169 ? -4.707 7.754 25.859 1 90.75 169 ALA A C 1
ATOM 1335 O O . ALA A 1 169 ? -4.543 8.57 26.766 1 90.75 169 ALA A O 1
ATOM 1336 N N . ARG A 1 170 ? -5.109 8.062 24.641 1 86.44 170 ARG A N 1
ATOM 1337 C CA . ARG A 1 170 ? -5.316 9.453 24.25 1 86.44 170 ARG A CA 1
ATOM 1338 C C . ARG A 1 170 ? -6.664 9.641 23.562 1 86.44 170 ARG A C 1
ATOM 1340 O O . ARG A 1 170 ? -6.723 9.945 22.375 1 86.44 170 ARG A O 1
ATOM 1347 N N . PRO A 1 171 ? -7.695 9.531 24.281 1 78.56 171 PRO A N 1
ATOM 1348 C CA . PRO A 1 171 ? -9.039 9.531 23.688 1 78.56 171 PRO A CA 1
ATOM 1349 C C . PRO A 1 171 ? -9.359 10.828 22.953 1 78.56 171 PRO A C 1
ATOM 1351 O O . PRO A 1 171 ? -8.969 11.914 23.406 1 78.56 171 PRO A O 1
ATOM 1354 N N . PHE A 1 172 ? -9.898 10.492 21.672 1 70.38 172 PHE A N 1
ATOM 1355 C CA . PHE A 1 172 ? -10.391 11.586 20.828 1 70.38 172 PHE A CA 1
ATOM 1356 C C . PHE A 1 172 ? -11.664 12.188 21.422 1 70.38 172 PHE A C 1
ATOM 1358 O O . PHE A 1 172 ? -12.508 11.469 21.953 1 70.38 172 PHE A O 1
ATOM 1365 N N . GLY A 1 173 ? -11.812 13.539 21.688 1 61.59 173 GLY A N 1
ATOM 1366 C CA . GLY A 1 173 ? -12.992 14.18 22.25 1 61.59 173 GLY A CA 1
ATOM 1367 C C . GLY A 1 173 ? -12.656 15.234 23.297 1 61.59 173 GLY A C 1
ATOM 1368 O O . GLY A 1 173 ? -13.523 16 23.719 1 61.59 173 GLY A O 1
ATOM 1369 N N . GLU A 1 174 ? -11.484 14.852 23.984 1 51.53 174 GLU A N 1
ATOM 1370 C CA . GLU A 1 174 ? -11.359 15.922 24.984 1 51.53 174 GLU A CA 1
ATOM 1371 C C . GLU A 1 174 ? -11.203 17.281 24.312 1 51.53 174 GLU A C 1
ATOM 1373 O O . GLU A 1 174 ? -11.172 18.312 24.984 1 51.53 174 GLU A O 1
ATOM 1378 N N . GLY A 1 175 ? -11.148 17.172 22.969 1 51.03 175 GLY A N 1
ATOM 1379 C CA . GLY A 1 175 ? -11.062 18.5 22.375 1 51.03 175 GLY A CA 1
ATOM 1380 C C . GLY A 1 175 ? -12.414 19.062 21.984 1 51.03 175 GLY A C 1
ATOM 1381 O O . GLY A 1 175 ? -13.453 18.438 22.219 1 51.03 175 GLY A O 1
ATOM 1382 N N . SER A 1 176 ? -12.555 20.359 21.562 1 56.22 176 SER A N 1
ATOM 1383 C CA . SER A 1 176 ? -13.75 21.109 21.203 1 56.22 176 SER A CA 1
ATOM 1384 C C . SER A 1 176 ? -14.461 20.484 20 1 56.22 176 SER A C 1
ATOM 1386 O O . SER A 1 176 ? -13.805 20.016 19.078 1 56.22 176 SER A O 1
ATOM 1388 N N . PRO A 1 177 ? -15.773 20.031 20.141 1 58.97 177 PRO A N 1
ATOM 1389 C CA . PRO A 1 177 ? -16.578 19.578 19.016 1 58.97 177 PRO A CA 1
ATOM 1390 C C . PRO A 1 177 ? -16.281 20.328 17.719 1 58.97 177 PRO A C 1
ATOM 1392 O O . PRO A 1 177 ? -16.547 19.828 16.625 1 58.97 177 PRO A O 1
ATOM 1395 N N . GLU A 1 178 ? -15.594 21.375 17.812 1 65.25 178 GLU A N 1
ATOM 1396 C CA . GLU A 1 178 ? -15.398 22.25 16.656 1 65.25 178 GLU A CA 1
ATOM 1397 C C . GLU A 1 178 ? -14.125 21.891 15.906 1 65.25 178 GLU A C 1
ATOM 1399 O O . GLU A 1 178 ? -13.969 22.25 14.734 1 65.25 178 GLU A O 1
ATOM 1404 N N . GLU A 1 179 ? -13.414 21.016 16.5 1 76.25 179 GLU A N 1
ATOM 1405 C CA . GLU A 1 179 ? -12.156 20.703 15.812 1 76.25 179 GLU A CA 1
ATOM 1406 C C . GLU A 1 179 ? -12.32 19.547 14.836 1 76.25 179 GLU A C 1
ATOM 1408 O O . GLU A 1 179 ? -12.984 18.547 15.156 1 76.25 179 GLU A O 1
ATOM 1413 N N . PRO A 1 180 ? -11.797 19.688 13.664 1 86.56 180 PRO A N 1
ATOM 1414 C CA . PRO A 1 180 ? -11.898 18.578 12.695 1 86.56 180 PRO A CA 1
ATOM 1415 C C . PRO A 1 180 ? -11.273 17.281 13.219 1 86.56 180 PRO A C 1
ATOM 1417 O O . PRO A 1 180 ? -10.242 17.312 13.883 1 86.56 180 PRO A O 1
ATOM 1420 N N . VAL A 1 181 ? -11.906 16.219 13.008 1 89.75 181 VAL A N 1
ATOM 1421 C CA . VAL A 1 181 ? -11.438 14.898 13.406 1 89.75 181 VAL A CA 1
ATOM 1422 C C . VAL A 1 181 ? -10.234 14.508 12.555 1 89.75 181 VAL A C 1
ATOM 1424 O O . VAL A 1 181 ? -10.32 14.453 11.32 1 89.75 181 VAL A O 1
ATOM 1427 N N . PRO A 1 182 ? -9.086 14.297 13.133 1 92.44 182 PRO A N 1
ATOM 1428 C CA . PRO A 1 182 ? -7.98 13.734 12.352 1 92.44 182 PRO A CA 1
ATOM 1429 C C . PRO A 1 182 ? -8.211 12.273 11.977 1 92.44 182 PRO A C 1
ATOM 1431 O O . PRO A 1 182 ? -8.328 11.414 12.859 1 92.44 182 PRO A O 1
ATOM 1434 N N . LEU A 1 183 ? -8.164 12.008 10.68 1 94.81 183 LEU A N 1
ATOM 1435 C CA . LEU A 1 183 ? -8.445 10.664 10.203 1 94.81 183 LEU A CA 1
ATOM 1436 C C . LEU A 1 183 ? -7.152 9.938 9.836 1 94.81 183 LEU A C 1
ATOM 1438 O O . LEU A 1 183 ? -6.246 10.531 9.25 1 94.81 183 LEU A O 1
ATOM 1442 N N . VAL A 1 184 ? -7.066 8.742 10.281 1 96 184 VAL A N 1
ATOM 1443 C CA . VAL A 1 184 ? -6.059 7.789 9.836 1 96 184 VAL A CA 1
ATOM 1444 C C . VAL A 1 184 ? -6.641 6.883 8.75 1 96 184 VAL A C 1
ATOM 1446 O O . VAL A 1 184 ? -7.543 6.09 9.016 1 96 184 VAL A O 1
ATOM 1449 N N . VAL A 1 185 ? -6.039 7 7.547 1 94.38 185 VAL A N 1
ATOM 1450 C CA . VAL A 1 185 ? -6.789 6.441 6.43 1 94.38 185 VAL A CA 1
ATOM 1451 C C . VAL A 1 185 ? -5.848 5.68 5.5 1 94.38 185 VAL A C 1
ATOM 1453 O O . VAL A 1 185 ? -4.648 5.969 5.453 1 94.38 185 VAL A O 1
ATOM 1456 N N . PHE A 1 186 ? -6.492 4.758 4.777 1 90.75 186 PHE A N 1
ATOM 1457 C CA . PHE A 1 186 ? -5.859 4.211 3.582 1 90.75 186 PHE A CA 1
ATOM 1458 C C . PHE A 1 186 ? -5.828 5.25 2.465 1 90.75 186 PHE A C 1
ATOM 1460 O O . PHE A 1 186 ? -6.48 6.289 2.559 1 90.75 186 PHE A O 1
ATOM 1467 N N . PRO A 1 187 ? -5.074 4.934 1.42 1 84.5 187 PRO A N 1
ATOM 1468 C CA . PRO A 1 187 ? -4.98 5.898 0.32 1 84.5 187 PRO A CA 1
ATOM 1469 C C . PRO A 1 187 ? -6.316 6.129 -0.378 1 84.5 187 PRO A C 1
ATOM 1471 O O . PRO A 1 187 ? -7.273 5.387 -0.146 1 84.5 187 PRO A O 1
ATOM 1474 N N . VAL A 1 188 ? -6.293 7.125 -1.157 1 77.44 188 VAL A N 1
ATOM 1475 C CA . VAL A 1 188 ? -7.488 7.492 -1.913 1 77.44 188 VAL A CA 1
ATOM 1476 C C . VAL A 1 188 ? -7.977 6.289 -2.719 1 77.44 188 VAL A C 1
ATOM 1478 O O . VAL A 1 188 ? -7.176 5.57 -3.322 1 77.44 188 VAL A O 1
ATOM 1481 N N . GLY A 1 189 ? -9.281 6.098 -2.656 1 73.25 189 GLY A N 1
ATOM 1482 C CA . GLY A 1 189 ? -9.883 4.98 -3.373 1 73.25 189 GLY A CA 1
ATOM 1483 C C . GLY A 1 189 ? -10.188 3.793 -2.48 1 73.25 189 GLY A C 1
ATOM 1484 O O . GLY A 1 189 ? -10.945 2.9 -2.861 1 73.25 189 GLY A O 1
ATOM 1485 N N . ALA A 1 190 ? -9.617 3.838 -1.353 1 84.38 190 ALA A N 1
ATOM 1486 C CA . ALA A 1 190 ? -9.828 2.727 -0.43 1 84.38 190 ALA A CA 1
ATOM 1487 C C . ALA A 1 190 ? -11.242 2.758 0.145 1 84.38 190 ALA A C 1
ATOM 1489 O O . ALA A 1 190 ? -11.781 3.83 0.433 1 84.38 190 ALA A O 1
ATOM 1490 N N . LEU A 1 191 ? -11.797 1.655 0.401 1 84.44 191 LEU A N 1
ATOM 1491 C CA . LEU A 1 191 ? -13.18 1.452 0.82 1 84.44 191 LEU A CA 1
ATOM 1492 C C . LEU A 1 191 ? -13.445 2.135 2.156 1 84.44 191 LEU A C 1
ATOM 1494 O O . LEU A 1 191 ? -14.391 2.918 2.281 1 84.44 191 LEU A O 1
ATOM 1498 N N . TYR A 1 192 ? -12.594 1.953 3.143 1 88.31 192 TYR A N 1
ATOM 1499 C CA . TYR A 1 192 ? -12.828 2.471 4.488 1 88.31 192 TYR A CA 1
ATOM 1500 C C . TYR A 1 192 ? -12.703 3.99 4.516 1 88.31 192 TYR A C 1
ATOM 1502 O O . TYR A 1 192 ? -13.422 4.664 5.254 1 88.31 192 TYR A O 1
ATOM 1510 N N . ARG A 1 193 ? -11.742 4.43 3.73 1 88.25 193 ARG A N 1
ATOM 1511 C CA . ARG A 1 193 ? -11.539 5.875 3.686 1 88.25 193 ARG A CA 1
ATOM 1512 C C . ARG A 1 193 ? -12.805 6.598 3.246 1 88.25 193 ARG A C 1
ATOM 1514 O O . ARG A 1 193 ? -13.25 7.539 3.906 1 88.25 193 ARG A O 1
ATOM 1521 N N . GLN A 1 194 ? -13.406 6.102 2.223 1 82.06 194 GLN A N 1
ATOM 1522 C CA . GLN A 1 194 ? -14.617 6.715 1.676 1 82.06 194 GLN A CA 1
ATOM 1523 C C . GLN A 1 194 ? -15.773 6.645 2.674 1 82.06 194 GLN A C 1
ATOM 1525 O O . GLN A 1 194 ? -16.516 7.613 2.84 1 82.06 194 GLN A O 1
ATOM 1530 N N . GLU A 1 195 ? -15.883 5.641 3.264 1 87.5 195 GLU A N 1
ATOM 1531 C CA . GLU A 1 195 ? -16.969 5.438 4.219 1 87.5 195 GLU A CA 1
ATOM 1532 C C . GLU A 1 195 ? -16.812 6.348 5.434 1 87.5 195 GLU A C 1
ATOM 1534 O O . GLU A 1 195 ? -17.797 6.871 5.957 1 87.5 195 GLU A O 1
ATOM 1539 N N . MET A 1 196 ? -15.625 6.492 5.906 1 92 196 MET A N 1
ATOM 1540 C CA . MET A 1 196 ? -15.359 7.379 7.035 1 92 196 MET A CA 1
ATOM 1541 C C . MET A 1 196 ? -15.773 8.812 6.715 1 92 196 MET A C 1
ATOM 1543 O O . MET A 1 196 ? -16.438 9.461 7.516 1 92 196 MET A O 1
ATOM 1547 N N . ILE A 1 197 ? -15.367 9.219 5.609 1 88.12 197 ILE A N 1
ATOM 1548 C CA . ILE A 1 197 ? -15.641 10.586 5.191 1 88.12 197 ILE A CA 1
ATOM 1549 C C . ILE A 1 197 ? -17.141 10.797 5.039 1 88.12 197 ILE A C 1
ATOM 1551 O O . ILE A 1 197 ? -17.703 11.75 5.586 1 88.12 197 ILE A O 1
ATOM 1555 N N . HIS A 1 198 ? -17.766 9.844 4.395 1 86.12 198 HIS A N 1
ATOM 1556 C CA . HIS A 1 198 ? -19.219 9.93 4.207 1 86.12 198 HIS A CA 1
ATOM 1557 C C . HIS A 1 198 ? -19.938 9.953 5.543 1 86.12 198 HIS A C 1
ATOM 1559 O O . HIS A 1 198 ? -20.875 10.742 5.734 1 86.12 198 HIS A O 1
ATOM 1565 N N . ALA A 1 199 ? -19.562 9.148 6.387 1 89.69 199 ALA A N 1
ATOM 1566 C CA . ALA A 1 199 ? -20.219 9.023 7.684 1 89.69 199 ALA A CA 1
ATOM 1567 C C . ALA A 1 199 ? -20.109 10.32 8.484 1 89.69 199 ALA A C 1
ATOM 1569 O O . ALA A 1 199 ? -21.094 10.797 9.055 1 89.69 199 ALA A O 1
ATOM 1570 N N . LEU A 1 200 ? -18.969 10.891 8.531 1 89.06 200 LEU A N 1
ATOM 1571 C CA . LEU A 1 200 ? -18.766 12.117 9.297 1 89.06 200 LEU A CA 1
ATOM 1572 C C . LEU A 1 200 ? -19.484 13.289 8.648 1 89.06 200 LEU A C 1
ATOM 1574 O O . LEU A 1 200 ? -20.109 14.094 9.336 1 89.06 200 LEU A O 1
ATOM 1578 N N . GLU A 1 201 ? -19.406 13.32 7.395 1 84.5 201 GLU A N 1
ATOM 1579 C CA . GLU A 1 201 ? -20.047 14.414 6.672 1 84.5 201 GLU A CA 1
ATOM 1580 C C . GLU A 1 201 ? -21.562 14.352 6.809 1 84.5 201 GLU A C 1
ATOM 1582 O O . GLU A 1 201 ? -22.234 15.383 6.855 1 84.5 201 GLU A O 1
ATOM 1587 N N . SER A 1 202 ? -22.094 13.195 6.793 1 87.62 202 SER A N 1
ATOM 1588 C CA . SER A 1 202 ? -23.547 13 6.895 1 87.62 202 SER A CA 1
ATOM 1589 C C . SER A 1 202 ? -24.094 13.586 8.195 1 87.62 202 SER A C 1
ATOM 1591 O O . SER A 1 202 ? -25.281 13.898 8.289 1 87.62 202 SER A O 1
ATOM 1593 N N . ILE A 1 203 ? -23.234 13.844 9.172 1 87.31 203 ILE A N 1
ATOM 1594 C CA . ILE A 1 203 ? -23.703 14.391 10.438 1 87.31 203 ILE A CA 1
ATOM 1595 C C . ILE A 1 203 ? -23.094 15.781 10.656 1 87.31 203 ILE A C 1
ATOM 1597 O O . ILE A 1 203 ? -23.125 16.297 11.773 1 87.31 203 ILE A O 1
ATOM 1601 N N . GLY A 1 204 ? -22.406 16.219 9.656 1 86.62 204 GLY A N 1
ATOM 1602 C CA . GLY A 1 204 ? -21.906 17.578 9.664 1 86.62 204 GLY A CA 1
ATOM 1603 C C . GLY A 1 204 ? -20.625 17.734 10.477 1 86.62 204 GLY A C 1
ATOM 1604 O O . GLY A 1 204 ? -20.312 18.828 10.938 1 86.62 204 GLY A O 1
ATOM 1605 N N . ARG A 1 205 ? -19.938 16.734 10.742 1 86.31 205 ARG A N 1
ATOM 1606 C CA . ARG A 1 205 ? -18.688 16.781 11.492 1 86.31 205 ARG A CA 1
ATOM 1607 C C . ARG A 1 205 ? -17.516 17.031 10.562 1 86.31 205 ARG A C 1
ATOM 1609 O O . ARG A 1 205 ? -17.359 16.344 9.547 1 86.31 205 ARG A O 1
ATOM 1616 N N . ARG A 1 206 ? -16.75 17.953 10.984 1 84.38 206 ARG A N 1
ATOM 1617 C CA . ARG A 1 206 ? -15.578 18.281 10.18 1 84.38 206 ARG A CA 1
ATOM 1618 C C . ARG A 1 206 ? -14.461 17.266 10.414 1 84.38 206 ARG A C 1
ATOM 1620 O O . ARG A 1 206 ? -14.383 16.656 11.484 1 84.38 206 ARG A O 1
ATOM 1627 N N . TRP A 1 207 ? -13.656 17.047 9.305 1 87.38 207 TRP A N 1
ATOM 1628 C CA . TRP A 1 207 ? -12.562 16.078 9.375 1 87.38 207 TRP A CA 1
ATOM 1629 C C . TRP A 1 207 ? -11.352 16.578 8.594 1 87.38 207 TRP A C 1
ATOM 1631 O O . TRP A 1 207 ? -11.445 17.516 7.812 1 87.38 207 TRP A O 1
ATOM 1641 N N . ARG A 1 208 ? -10.227 15.992 8.906 1 83.81 208 ARG A N 1
ATOM 1642 C CA . ARG A 1 208 ? -8.984 16.188 8.172 1 83.81 208 ARG A CA 1
ATOM 1643 C C . ARG A 1 208 ? -8.188 14.891 8.094 1 83.81 208 ARG A C 1
ATOM 1645 O O . ARG A 1 208 ? -8.383 13.984 8.906 1 83.81 208 ARG A O 1
ATOM 1652 N N . ILE A 1 209 ? -7.277 14.891 7.141 1 88.62 209 ILE A N 1
ATOM 1653 C CA . ILE A 1 209 ? -6.379 13.742 7.078 1 88.62 209 ILE A CA 1
ATOM 1654 C C . ILE A 1 209 ? -5.191 13.969 8.016 1 88.62 209 ILE A C 1
ATOM 1656 O O . ILE A 1 209 ? -4.457 14.945 7.867 1 88.62 209 ILE A O 1
ATOM 1660 N N . GLY A 1 210 ? -5.047 13.086 8.898 1 92 210 GLY A N 1
ATOM 1661 C CA . GLY A 1 210 ? -3.914 13.148 9.805 1 92 210 GLY A CA 1
ATOM 1662 C C . GLY A 1 210 ? -2.799 12.195 9.438 1 92 210 GLY A C 1
ATOM 1663 O O . GLY A 1 210 ? -1.622 12.477 9.672 1 92 210 GLY A O 1
ATOM 1664 N N . TYR A 1 211 ? -3.219 11.047 8.945 1 93.94 211 TYR A N 1
ATOM 1665 C CA . TYR A 1 211 ? -2.283 9.984 8.609 1 93.94 211 TYR A CA 1
ATOM 1666 C C . TYR A 1 211 ? -2.814 9.133 7.461 1 93.94 211 TYR A C 1
ATOM 1668 O O . TYR A 1 211 ? -3.998 8.781 7.438 1 93.94 211 TYR A O 1
ATOM 1676 N N . SER A 1 212 ? -1.959 8.812 6.52 1 93.44 212 SER A N 1
ATOM 1677 C CA . SER A 1 212 ? -2.346 7.961 5.402 1 93.44 212 SER A CA 1
ATOM 1678 C C . SER A 1 212 ? -1.275 6.914 5.109 1 93.44 212 SER A C 1
ATOM 1680 O O . SER A 1 212 ? -0.08 7.215 5.148 1 93.44 212 SER A O 1
ATOM 1682 N N . SER A 1 213 ? -1.753 5.684 4.887 1 91.69 213 SER A N 1
ATOM 1683 C CA . SER A 1 213 ? -0.854 4.578 4.574 1 91.69 213 SER A CA 1
ATOM 1684 C C . SER A 1 213 ? -1.599 3.434 3.893 1 91.69 213 SER A C 1
ATOM 1686 O O . SER A 1 213 ? -2.799 3.256 4.105 1 91.69 213 SER A O 1
ATOM 1688 N N . ALA A 1 214 ? -0.87 2.654 3.152 1 86.38 214 ALA A N 1
ATOM 1689 C CA . ALA A 1 214 ? -1.462 1.476 2.523 1 86.38 214 ALA A CA 1
ATOM 1690 C C . ALA A 1 214 ? -1.341 0.252 3.428 1 86.38 214 ALA A C 1
ATOM 1692 O O . ALA A 1 214 ? -1.808 -0.834 3.076 1 86.38 214 ALA A O 1
ATOM 1693 N N . SER A 1 215 ? -0.799 0.436 4.547 1 87.06 215 SER A N 1
ATOM 1694 C CA . SER A 1 215 ? -0.552 -0.667 5.469 1 87.06 215 SER A CA 1
ATOM 1695 C C . SER A 1 215 ? -1.534 -0.643 6.637 1 87.06 215 SER A C 1
ATOM 1697 O O . SER A 1 215 ? -1.613 0.347 7.367 1 87.06 215 SER A O 1
ATOM 1699 N N . LEU A 1 216 ? -2.182 -1.747 6.777 1 87.31 216 LEU A N 1
ATOM 1700 C CA . LEU A 1 216 ? -3.082 -1.871 7.918 1 87.31 216 LEU A CA 1
ATOM 1701 C C . LEU A 1 216 ? -2.311 -1.781 9.234 1 87.31 216 LEU A C 1
ATOM 1703 O O . LEU A 1 216 ? -2.779 -1.161 10.188 1 87.31 216 LEU A O 1
ATOM 1707 N N . ALA A 1 217 ? -1.187 -2.416 9.219 1 86.81 217 ALA A N 1
ATOM 1708 C CA . ALA A 1 217 ? -0.375 -2.408 10.43 1 86.81 217 ALA A CA 1
ATOM 1709 C C . ALA A 1 217 ? -0.006 -0.983 10.836 1 86.81 217 ALA A C 1
ATOM 1711 O O . ALA A 1 217 ? -0.027 -0.643 12.023 1 86.81 217 ALA A O 1
ATOM 1712 N N . SER A 1 218 ? 0.341 -0.221 9.875 1 90.25 218 SER A N 1
ATOM 1713 C CA . SER A 1 218 ? 0.691 1.173 10.125 1 90.25 218 SER A CA 1
ATOM 1714 C C . SER A 1 218 ? -0.511 1.96 10.633 1 90.25 218 SER A C 1
ATOM 1716 O O . SER A 1 218 ? -0.377 2.799 11.531 1 90.25 218 SER A O 1
ATOM 1718 N N . LEU A 1 219 ? -1.658 1.733 10.062 1 93.06 219 LEU A N 1
ATOM 1719 C CA . LEU A 1 219 ? -2.871 2.426 10.484 1 93.06 219 LEU A CA 1
ATOM 1720 C C . LEU A 1 219 ? -3.229 2.07 11.922 1 93.06 219 LEU A C 1
ATOM 1722 O O . LEU A 1 219 ? -3.541 2.953 12.727 1 93.06 219 LEU A O 1
ATOM 1726 N N . VAL A 1 220 ? -3.162 0.809 12.203 1 92.62 220 VAL A N 1
ATOM 1727 C CA . VAL A 1 220 ? -3.484 0.329 13.547 1 92.62 220 VAL A CA 1
ATOM 1728 C C . VAL A 1 220 ? -2.533 0.956 14.562 1 92.62 220 VAL A C 1
ATOM 1730 O O . VAL A 1 220 ? -2.963 1.424 15.617 1 92.62 220 VAL A O 1
ATOM 1733 N N . ALA A 1 221 ? -1.308 1.006 14.227 1 92.12 221 ALA A N 1
ATOM 1734 C CA . ALA A 1 221 ? -0.309 1.601 15.109 1 92.12 221 ALA A CA 1
ATOM 1735 C C . ALA A 1 221 ? -0.569 3.092 15.305 1 92.12 221 ALA A C 1
ATOM 1737 O O . ALA A 1 221 ? -0.479 3.602 16.422 1 92.12 221 ALA A O 1
ATOM 1738 N N . ALA A 1 222 ? -0.849 3.768 14.242 1 94.38 222 ALA A N 1
ATOM 1739 C CA . ALA A 1 222 ? -1.085 5.207 14.289 1 94.38 222 ALA A CA 1
ATOM 1740 C C . ALA A 1 222 ? -2.289 5.535 15.172 1 94.38 222 ALA A C 1
ATOM 1742 O O . ALA A 1 222 ? -2.238 6.461 15.984 1 94.38 222 ALA A O 1
ATOM 1743 N N . VAL A 1 223 ? -3.334 4.773 15.016 1 95.38 223 VAL A N 1
ATOM 1744 C CA . VAL A 1 223 ? -4.535 4.977 15.812 1 95.38 223 VAL A CA 1
ATOM 1745 C C . VAL A 1 223 ? -4.223 4.723 17.281 1 95.38 223 VAL A C 1
ATOM 1747 O O . VAL A 1 223 ? -4.559 5.539 18.156 1 95.38 223 VAL A O 1
ATOM 1750 N N . GLY A 1 224 ? -3.584 3.66 17.547 1 94.56 224 GLY A N 1
ATOM 1751 C CA . GLY A 1 224 ? -3.221 3.338 18.922 1 94.56 224 GLY A CA 1
ATOM 1752 C C . GLY A 1 224 ? -2.336 4.387 19.562 1 94.56 224 GLY A C 1
ATOM 1753 O O . GLY A 1 224 ? -2.412 4.609 20.781 1 94.56 224 GLY A O 1
ATOM 1754 N N . ALA A 1 225 ? -1.575 5 18.734 1 93.12 225 ALA A N 1
ATOM 1755 C CA . ALA A 1 225 ? -0.622 6 19.219 1 93.12 225 ALA A CA 1
ATOM 1756 C C . ALA A 1 225 ? -1.294 7.359 19.391 1 93.12 225 ALA A C 1
ATOM 1758 O O . ALA A 1 225 ? -0.675 8.305 19.891 1 93.12 225 ALA A O 1
ATOM 1759 N N . GLY A 1 226 ? -2.496 7.492 18.922 1 92.19 226 GLY A N 1
ATOM 1760 C CA . GLY A 1 226 ? -3.268 8.703 19.156 1 92.19 226 GLY A CA 1
ATOM 1761 C C . GLY A 1 226 ? -3.141 9.719 18.047 1 92.19 226 GLY A C 1
ATOM 1762 O O . GLY A 1 226 ? -3.404 10.906 18.25 1 92.19 226 GLY A O 1
ATOM 1763 N N . LEU A 1 227 ? -2.74 9.312 16.906 1 92.06 227 LEU A N 1
ATOM 1764 C CA . LEU A 1 227 ? -2.551 10.25 15.805 1 92.06 227 LEU A CA 1
ATOM 1765 C C . LEU A 1 227 ? -3.881 10.586 15.141 1 92.06 227 LEU A C 1
ATOM 1767 O O . LEU A 1 227 ? -3.971 11.547 14.367 1 92.06 227 LEU A O 1
ATOM 1771 N N . GLY A 1 228 ? -4.879 9.781 15.438 1 94.19 228 GLY A N 1
ATOM 1772 C CA . GLY A 1 228 ? -6.195 10.039 14.867 1 94.19 228 GLY A CA 1
ATOM 1773 C C . GLY A 1 228 ? -7.172 8.898 15.094 1 94.19 228 GLY A C 1
ATOM 1774 O O . GLY A 1 228 ? -6.934 8.023 15.93 1 94.19 228 GLY A O 1
ATOM 1775 N N . VAL A 1 229 ? -8.281 9.055 14.352 1 95.44 229 VAL A N 1
ATOM 1776 C CA . VAL A 1 229 ? -9.367 8.086 14.422 1 95.44 229 VAL A CA 1
ATOM 1777 C C . VAL A 1 229 ? -9.5 7.355 13.086 1 95.44 229 VAL A C 1
ATOM 1779 O O . VAL A 1 229 ? -9.25 7.941 12.031 1 95.44 229 VAL A O 1
ATOM 1782 N N . SER A 1 230 ? -9.883 6.078 13.164 1 96.5 230 SER A N 1
ATOM 1783 C CA . SER A 1 230 ? -10.039 5.305 11.938 1 96.5 230 SER A CA 1
ATOM 1784 C C . SER A 1 230 ? -11.195 4.316 12.047 1 96.5 230 SER A C 1
ATOM 1786 O O . SER A 1 230 ? -11.688 4.051 13.148 1 96.5 230 SER A O 1
ATOM 1788 N N . LEU A 1 231 ? -11.68 3.943 10.938 1 95.25 231 LEU A N 1
ATOM 1789 C CA . LEU A 1 231 ? -12.586 2.805 10.812 1 95.25 231 LEU A CA 1
ATOM 1790 C C . LEU A 1 231 ? -11.805 1.528 10.5 1 95.25 231 LEU A C 1
ATOM 1792 O O . LEU A 1 231 ? -11.117 1.446 9.484 1 95.25 231 LEU A O 1
ATOM 1796 N N . LEU A 1 232 ? -11.914 0.532 11.359 1 93.25 232 LEU A N 1
ATOM 1797 C CA . LEU A 1 232 ? -11.133 -0.689 11.227 1 93.25 232 LEU A CA 1
ATOM 1798 C C . LEU A 1 232 ? -11.977 -1.918 11.539 1 93.25 232 LEU A C 1
ATOM 1800 O O . LEU A 1 232 ? -12.938 -1.835 12.305 1 93.25 232 LEU A O 1
ATOM 1804 N N . PRO A 1 233 ? -11.57 -3.055 10.914 1 89.69 233 PRO A N 1
ATOM 1805 C CA . PRO A 1 233 ? -12.203 -4.301 11.359 1 89.69 233 PRO A CA 1
ATOM 1806 C C . PRO A 1 233 ? -11.961 -4.586 12.836 1 89.69 233 PRO A C 1
ATOM 1808 O O . PRO A 1 233 ? -10.859 -4.336 13.344 1 89.69 233 PRO A O 1
ATOM 1811 N N . LEU A 1 234 ? -12.93 -5.137 13.5 1 88.19 234 LEU A N 1
ATOM 1812 C CA . LEU A 1 234 ? -12.859 -5.398 14.938 1 88.19 234 LEU A CA 1
ATOM 1813 C C . LEU A 1 234 ? -11.727 -6.371 15.258 1 88.19 234 LEU A C 1
ATOM 1815 O O . LEU A 1 234 ? -11.125 -6.297 16.328 1 88.19 234 LEU A O 1
ATOM 1819 N N . GLY A 1 235 ? -11.414 -7.207 14.305 1 82.75 235 GLY A N 1
ATOM 1820 C CA . GLY A 1 235 ? -10.406 -8.227 14.547 1 82.75 235 GLY A CA 1
ATOM 1821 C C . GLY A 1 235 ? -8.984 -7.699 14.438 1 82.75 235 GLY A C 1
ATOM 1822 O O . GLY A 1 235 ? -8.031 -8.398 14.773 1 82.75 235 GLY A O 1
ATOM 1823 N N . CYS A 1 236 ? -8.766 -6.453 14.125 1 85.5 236 CYS A N 1
ATOM 1824 C CA . CYS A 1 236 ? -7.426 -5.941 13.836 1 85.5 236 CYS A CA 1
ATOM 1825 C C . CYS A 1 236 ? -6.941 -5.023 14.953 1 85.5 236 CYS A C 1
ATOM 1827 O O . CYS A 1 236 ? -5.832 -4.496 14.891 1 85.5 236 CYS A O 1
ATOM 1829 N N . VAL A 1 237 ? -7.719 -4.828 15.992 1 90 237 VAL A N 1
ATOM 1830 C CA . VAL A 1 237 ? -7.379 -3.85 17.016 1 90 237 VAL A CA 1
ATOM 1831 C C . VAL A 1 237 ? -7.008 -4.566 18.312 1 90 237 VAL A C 1
ATOM 1833 O O . VAL A 1 237 ? -7.266 -5.762 18.469 1 90 237 VAL A O 1
ATOM 1836 N N . GLY A 1 238 ? -6.309 -3.867 19.125 1 91 238 GLY A N 1
ATOM 1837 C CA . GLY A 1 238 ? -5.867 -4.371 20.422 1 91 238 GLY A CA 1
ATOM 1838 C C . GLY A 1 238 ? -6.215 -3.451 21.578 1 91 238 GLY A C 1
ATOM 1839 O O . GLY A 1 238 ? -7.059 -2.564 21.438 1 91 238 GLY A O 1
ATOM 1840 N N . PRO A 1 239 ? -5.594 -3.695 22.672 1 93.12 239 PRO A N 1
ATOM 1841 C CA . PRO A 1 239 ? -5.926 -2.951 23.891 1 93.12 239 PRO A CA 1
ATOM 1842 C C . PRO A 1 239 ? -5.582 -1.467 23.797 1 93.12 239 PRO A C 1
ATOM 1844 O O . PRO A 1 239 ? -6.113 -0.651 24.547 1 93.12 239 PRO A O 1
ATOM 1847 N N . GLU A 1 240 ? -4.742 -1.182 22.938 1 93.81 240 GLU A N 1
ATOM 1848 C CA . GLU A 1 240 ? -4.328 0.21 22.781 1 93.81 240 GLU A CA 1
ATOM 1849 C C . GLU A 1 240 ? -5.383 1.023 22.047 1 93.81 240 GLU A C 1
ATOM 1851 O O . GLU A 1 240 ? -5.242 2.238 21.891 1 93.81 240 GLU A O 1
ATOM 1856 N N . HIS A 1 241 ? -6.43 0.373 21.688 1 95.62 241 HIS A N 1
ATOM 1857 C CA . HIS A 1 241 ? -7.488 1.032 20.938 1 95.62 241 HIS A CA 1
ATOM 1858 C C . HIS A 1 241 ? -8.773 1.121 21.75 1 95.62 241 HIS A C 1
ATOM 1860 O O . HIS A 1 241 ? -9.055 0.246 22.562 1 95.62 241 HIS A O 1
ATOM 1866 N N . ARG A 1 242 ? -9.484 2.191 21.5 1 94.81 242 ARG A N 1
ATOM 1867 C CA . ARG A 1 242 ? -10.781 2.412 22.125 1 94.81 242 ARG A CA 1
ATOM 1868 C C . ARG A 1 242 ? -11.883 2.52 21.078 1 94.81 242 ARG A C 1
ATOM 1870 O O . ARG A 1 242 ? -11.758 3.283 20.109 1 94.81 242 ARG A O 1
ATOM 1877 N N . LEU A 1 243 ? -12.906 1.77 21.312 1 94.06 243 LEU A N 1
ATOM 1878 C CA . LEU A 1 243 ? -14.07 1.838 20.438 1 94.06 243 LEU A CA 1
ATOM 1879 C C . LEU A 1 243 ? -14.844 3.131 20.656 1 94.06 243 LEU A C 1
ATOM 1881 O O . LEU A 1 243 ? -15.133 3.5 21.797 1 94.06 243 LEU A O 1
ATOM 1885 N N . LEU A 1 244 ? -15.086 3.812 19.531 1 92.56 244 LEU A N 1
ATOM 1886 C CA . LEU A 1 244 ? -15.844 5.059 19.594 1 92.56 244 LEU A CA 1
ATOM 1887 C C . LEU A 1 244 ? -17.266 4.859 19.078 1 92.56 244 LEU A C 1
ATOM 1889 O O . LEU A 1 244 ? -17.453 4.305 17.984 1 92.56 244 LEU A O 1
ATOM 1893 N N . GLY A 1 245 ? -18.234 5.242 19.859 1 88.44 245 GLY A N 1
ATOM 1894 C CA . GLY A 1 245 ? -19.625 5.027 19.484 1 88.44 245 GLY A CA 1
ATOM 1895 C C . GLY A 1 245 ? -20.344 6.305 19.109 1 88.44 245 GLY A C 1
ATOM 1896 O O . GLY A 1 245 ? -19.719 7.359 18.969 1 88.44 245 GLY A O 1
ATOM 1897 N N . ALA A 1 246 ? -21.609 6.105 18.938 1 84.5 246 ALA A N 1
ATOM 1898 C CA . ALA A 1 246 ? -22.469 7.207 18.516 1 84.5 246 ALA A CA 1
ATOM 1899 C C . ALA A 1 246 ? -22.438 8.352 19.531 1 84.5 246 ALA A C 1
ATOM 1901 O O . ALA A 1 246 ? -22.516 9.523 19.156 1 84.5 246 ALA A O 1
ATOM 1902 N N . GLN A 1 247 ? -22.266 8.039 20.688 1 82.38 247 GLN A N 1
ATOM 1903 C CA . GLN A 1 247 ? -22.266 9.047 21.734 1 82.38 247 GLN A CA 1
ATOM 1904 C C . GLN A 1 247 ? -21.047 9.961 21.609 1 82.38 247 GLN A C 1
ATOM 1906 O O . GLN A 1 247 ? -21.094 11.133 21.984 1 82.38 247 GLN A O 1
ATOM 1911 N N . ALA A 1 248 ? -20.078 9.414 21.016 1 82.62 248 ALA A N 1
ATOM 1912 C CA . ALA A 1 248 ? -18.859 10.195 20.828 1 82.62 248 ALA A CA 1
ATOM 1913 C C . ALA A 1 248 ? -18.875 10.906 19.469 1 82.62 248 ALA A C 1
ATOM 1915 O O . ALA A 1 248 ? -17.891 11.539 19.078 1 82.62 248 ALA A O 1
ATOM 1916 N N . GLY A 1 249 ? -20 10.703 18.766 1 85 249 GLY A N 1
ATOM 1917 C CA . GLY A 1 249 ? -20.141 11.391 17.484 1 85 249 GLY A CA 1
ATOM 1918 C C . GLY A 1 249 ? -19.672 10.562 16.297 1 85 249 GLY A C 1
ATOM 1919 O O . GLY A 1 249 ? -19.25 11.117 15.281 1 85 249 GLY A O 1
ATOM 1920 N N . PHE A 1 250 ? -19.672 9.305 16.469 1 91.88 250 PHE A N 1
ATOM 1921 C CA . PHE A 1 250 ? -19.25 8.414 15.391 1 91.88 250 PHE A CA 1
ATOM 1922 C C . PHE A 1 250 ? -20.359 7.41 15.07 1 91.88 250 PHE A C 1
ATOM 1924 O O . PHE A 1 250 ? -20.562 6.449 15.82 1 91.88 250 PHE A O 1
ATOM 1931 N N . PRO A 1 251 ? -20.969 7.629 13.984 1 90.94 251 PRO A N 1
ATOM 1932 C CA . PRO A 1 251 ? -22.078 6.75 13.617 1 90.94 251 PRO A CA 1
ATOM 1933 C C . PRO A 1 251 ? -21.641 5.32 13.32 1 90.94 251 PRO A C 1
ATOM 1935 O O . PRO A 1 251 ? -20.562 5.113 12.742 1 90.94 251 PRO A O 1
ATOM 1938 N N . PRO A 1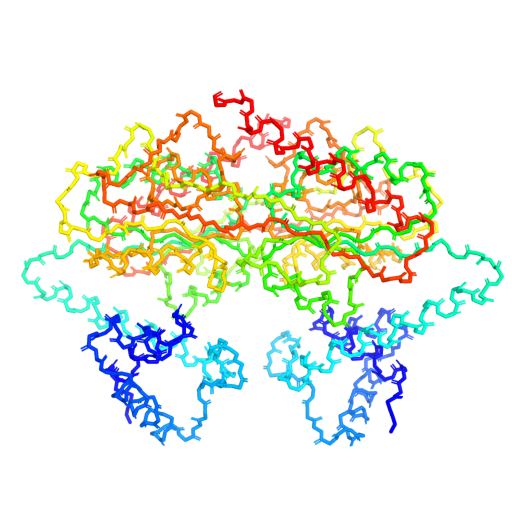 252 ? -22.484 4.453 13.734 1 89.69 252 PRO A N 1
ATOM 1939 C CA . PRO A 1 252 ? -22.141 3.068 13.391 1 89.69 252 PRO A CA 1
ATOM 1940 C C . PRO A 1 252 ? -22.156 2.809 11.891 1 89.69 252 PRO A C 1
ATOM 1942 O O . PRO A 1 252 ? -22.984 3.375 11.164 1 89.69 252 PRO A O 1
ATOM 1945 N N . ILE A 1 253 ? -21.219 2.004 11.5 1 89.44 253 ILE A N 1
ATOM 1946 C CA . ILE A 1 253 ? -21.125 1.608 10.102 1 89.44 253 ILE A CA 1
ATOM 1947 C C . ILE A 1 253 ? -21.281 0.093 9.984 1 89.44 253 ILE A C 1
ATOM 1949 O O . ILE A 1 253 ? -20.578 -0.664 10.648 1 89.44 253 ILE A O 1
ATOM 1953 N N . ALA A 1 254 ? -22.25 -0.306 9.195 1 84.31 254 ALA A N 1
ATOM 1954 C CA . ALA A 1 254 ? -22.547 -1.721 8.992 1 84.31 254 ALA A CA 1
ATOM 1955 C C . ALA A 1 254 ? -22.703 -2.041 7.504 1 84.31 254 ALA A C 1
ATOM 1957 O O . ALA A 1 254 ? -22.75 -1.134 6.672 1 84.31 254 ALA A O 1
ATOM 1958 N N . GLY A 1 255 ? -22.594 -3.334 7.188 1 86.12 255 GLY A N 1
ATOM 1959 C CA . GLY A 1 255 ? -22.922 -3.768 5.84 1 86.12 255 GLY A CA 1
ATOM 1960 C C . GLY A 1 255 ? -21.719 -4.227 5.043 1 86.12 255 GLY A C 1
ATOM 1961 O O . GLY A 1 255 ? -21.859 -4.754 3.938 1 86.12 255 GLY A O 1
ATOM 1962 N N . LEU A 1 256 ? -20.578 -4.031 5.613 1 90.56 256 LEU A N 1
ATOM 1963 C CA . LEU A 1 256 ? -19.391 -4.516 4.906 1 90.56 256 LEU A CA 1
ATOM 1964 C C . LEU A 1 256 ? -19.312 -6.039 4.961 1 90.56 256 LEU A C 1
ATOM 1966 O O . LEU A 1 256 ? -19.594 -6.645 6 1 90.56 256 LEU A O 1
ATOM 1970 N N . GLU A 1 257 ? -18.938 -6.543 3.805 1 93.38 257 GLU A N 1
ATOM 1971 C CA . GLU A 1 257 ? -18.812 -7.996 3.711 1 93.38 257 GLU A CA 1
ATOM 1972 C C . GLU A 1 257 ? -17.453 -8.406 3.146 1 93.38 257 GLU A C 1
ATOM 1974 O O . GLU A 1 257 ? -16.859 -7.66 2.369 1 93.38 257 GLU A O 1
ATOM 1979 N N . LEU A 1 258 ? -17.047 -9.484 3.648 1 94.25 258 LEU A N 1
ATOM 1980 C CA . LEU A 1 258 ? -15.969 -10.219 2.994 1 94.25 258 LEU A CA 1
ATOM 1981 C C . LEU A 1 258 ? -16.531 -11.25 2.02 1 94.25 258 LEU A C 1
ATOM 1983 O O . LEU A 1 258 ? -17.375 -12.07 2.393 1 94.25 258 LEU A O 1
ATOM 1987 N N . ALA A 1 259 ? -16.125 -11.117 0.782 1 96.56 259 ALA A N 1
ATOM 1988 C CA . ALA A 1 259 ? -16.641 -12.016 -0.239 1 96.56 259 ALA A CA 1
ATOM 1989 C C . ALA A 1 259 ? -15.539 -12.875 -0.841 1 96.56 259 ALA A C 1
ATOM 1991 O O . ALA A 1 259 ? -14.422 -12.398 -1.055 1 96.56 259 ALA A O 1
ATOM 1992 N N . LEU A 1 260 ? -15.891 -14.102 -1.076 1 97.38 260 LEU A N 1
ATOM 1993 C CA . LEU A 1 260 ? -15.016 -15.031 -1.776 1 97.38 260 LEU A CA 1
ATOM 1994 C C . LEU A 1 260 ? -15.516 -15.289 -3.193 1 97.38 260 LEU A C 1
ATOM 1996 O O . LEU A 1 260 ? -16.656 -15.742 -3.385 1 97.38 260 LEU A O 1
ATOM 2000 N N . TYR A 1 261 ? -14.703 -14.938 -4.172 1 96.94 261 TYR A N 1
ATOM 2001 C CA . TYR A 1 261 ? -14.984 -15.227 -5.574 1 96.94 261 TYR A CA 1
ATOM 2002 C C . TYR A 1 261 ? -14.086 -16.344 -6.098 1 96.94 261 TYR A C 1
ATOM 2004 O O . TYR A 1 261 ? -12.93 -16.453 -5.688 1 96.94 261 TYR A O 1
ATOM 2012 N N . ALA A 1 262 ? -14.625 -17.109 -6.969 1 95.5 262 ALA A N 1
ATOM 2013 C CA . ALA A 1 262 ? -13.898 -18.203 -7.613 1 95.5 262 ALA A CA 1
ATOM 2014 C C . ALA A 1 262 ? -14.336 -18.375 -9.062 1 95.5 262 ALA A C 1
ATOM 2016 O O . ALA A 1 262 ? -15.531 -18.344 -9.367 1 95.5 262 ALA A O 1
ATOM 2017 N N . ARG A 1 263 ? -13.336 -18.531 -9.836 1 89.88 263 ARG A N 1
ATOM 2018 C CA . ARG A 1 263 ? -13.672 -18.812 -11.227 1 89.88 263 ARG A CA 1
ATOM 2019 C C . ARG A 1 263 ? -14.344 -20.172 -11.375 1 89.88 263 ARG A C 1
ATOM 2021 O O . ARG A 1 263 ? -13.977 -21.125 -10.68 1 89.88 263 ARG A O 1
ATOM 2028 N N . PRO A 1 264 ? -15.242 -20.25 -12.305 1 80.69 264 PRO A N 1
ATOM 2029 C CA . PRO A 1 264 ? -15.953 -21.516 -12.461 1 80.69 264 PRO A CA 1
ATOM 2030 C C . PRO A 1 264 ? -15.055 -22.641 -12.984 1 80.69 264 PRO A C 1
ATOM 2032 O O . PRO A 1 264 ? -15.305 -23.812 -12.695 1 80.69 264 PRO A O 1
ATOM 2035 N N . GLU A 1 265 ? -14.016 -22.328 -13.719 1 79.38 265 GLU A N 1
ATOM 2036 C CA . GLU A 1 265 ? -13.188 -23.344 -14.383 1 79.38 265 GLU A CA 1
ATOM 2037 C C . GLU A 1 265 ? -11.969 -23.703 -13.539 1 79.38 265 GLU A C 1
ATOM 2039 O O . GLU A 1 265 ? -10.945 -24.141 -14.062 1 79.38 265 GLU A O 1
ATOM 2044 N N . LEU A 1 266 ? -12.094 -23.547 -12.266 1 85.25 266 LEU A N 1
ATOM 2045 C CA . LEU A 1 266 ? -10.969 -23.891 -11.406 1 85.25 266 LEU A CA 1
ATOM 2046 C C . LEU A 1 266 ? -10.641 -25.391 -11.5 1 85.25 266 LEU A C 1
ATOM 2048 O O . LEU A 1 266 ? -11.539 -26.219 -11.578 1 85.25 266 LEU A O 1
ATOM 2052 N N . ASP A 1 267 ? -9.391 -25.672 -11.477 1 82 267 ASP A N 1
ATOM 2053 C CA . ASP A 1 267 ? -8.969 -27.062 -11.391 1 82 267 ASP A CA 1
ATOM 2054 C C . ASP A 1 267 ? -9.031 -27.562 -9.953 1 82 267 ASP A C 1
ATOM 2056 O O . ASP A 1 267 ? -9.555 -26.891 -9.07 1 82 267 ASP A O 1
ATOM 2060 N N . SER A 1 268 ? -8.602 -28.812 -9.695 1 84.56 268 SER A N 1
ATOM 2061 C CA . SER A 1 268 ? -8.695 -29.438 -8.383 1 84.56 268 SER A CA 1
ATOM 2062 C C . SER A 1 268 ? -7.934 -28.641 -7.328 1 84.56 268 SER A C 1
ATOM 2064 O O . SER A 1 268 ? -8.422 -28.453 -6.211 1 84.56 268 SER A O 1
ATOM 2066 N N . ALA A 1 269 ? -6.797 -28.141 -7.707 1 89 269 ALA A N 1
ATOM 2067 C CA . ALA A 1 269 ? -6.004 -27.328 -6.781 1 89 269 ALA A CA 1
ATOM 2068 C C . ALA A 1 269 ? -6.734 -26.047 -6.406 1 89 269 ALA A C 1
ATOM 2070 O O . ALA A 1 269 ? -6.789 -25.672 -5.23 1 89 269 ALA A O 1
ATOM 2071 N N . GLY A 1 270 ? -7.289 -25.406 -7.387 1 93.69 270 GLY A N 1
ATOM 2072 C CA . GLY A 1 270 ? -8.062 -24.188 -7.145 1 93.69 270 GLY A CA 1
ATOM 2073 C C . GLY A 1 270 ? -9.258 -24.422 -6.246 1 93.69 270 GLY A C 1
ATOM 2074 O O . GLY A 1 270 ? -9.531 -23.609 -5.355 1 93.69 270 GLY A O 1
ATOM 2075 N N . ARG A 1 271 ? -9.93 -25.5 -6.461 1 92.38 271 ARG A N 1
ATOM 2076 C CA . ARG A 1 271 ? -11.094 -25.828 -5.645 1 92.38 271 ARG A CA 1
ATOM 2077 C C . ARG A 1 271 ? -10.688 -26.125 -4.203 1 92.38 271 ARG A C 1
ATOM 2079 O O . ARG A 1 271 ? -11.383 -25.734 -3.264 1 92.38 271 ARG A O 1
ATOM 2086 N N . THR A 1 272 ? -9.648 -26.781 -4.098 1 93.44 272 THR A N 1
ATOM 2087 C CA . THR A 1 272 ? -9.156 -27.078 -2.762 1 93.44 272 THR A CA 1
ATOM 2088 C C . THR A 1 272 ? -8.805 -25.797 -2.012 1 93.44 272 THR A C 1
ATOM 2090 O O . THR A 1 272 ? -9.172 -25.641 -0.843 1 93.44 272 THR A O 1
ATOM 2093 N N . LEU A 1 273 ? -8.086 -24.875 -2.66 1 96.12 273 LEU A N 1
ATOM 2094 C CA . LEU A 1 273 ? -7.734 -23.609 -2.016 1 96.12 273 LEU A CA 1
ATOM 2095 C C . LEU A 1 273 ? -8.984 -22.797 -1.688 1 96.12 273 LEU A C 1
ATOM 2097 O O . LEU A 1 273 ? -9.07 -22.188 -0.619 1 96.12 273 LEU A O 1
ATOM 2101 N N . ARG A 1 274 ? -9.891 -22.781 -2.59 1 96.62 274 ARG A N 1
ATOM 2102 C CA . ARG A 1 274 ? -11.172 -22.125 -2.348 1 96.62 274 ARG A CA 1
ATOM 2103 C C . ARG A 1 274 ? -11.812 -22.609 -1.056 1 96.62 274 ARG A C 1
ATOM 2105 O O . ARG A 1 274 ? -12.242 -21.812 -0.222 1 96.62 274 ARG A O 1
ATOM 2112 N N . ASP A 1 275 ? -11.891 -23.891 -0.932 1 96.25 275 ASP A N 1
ATOM 2113 C CA . ASP A 1 275 ? -12.523 -24.5 0.24 1 96.25 275 ASP A CA 1
ATOM 2114 C C . ASP A 1 275 ? -11.75 -24.156 1.513 1 96.25 275 ASP A C 1
ATOM 2116 O O . ASP A 1 275 ? -12.344 -23.906 2.561 1 96.25 275 ASP A O 1
ATOM 2120 N N . ARG A 1 276 ? -10.469 -24.172 1.424 1 96.38 276 ARG A N 1
ATOM 2121 C CA . ARG A 1 276 ? -9.648 -23.812 2.578 1 96.38 276 ARG A CA 1
ATOM 2122 C C . ARG A 1 276 ? -9.859 -22.359 2.977 1 96.38 276 ARG A C 1
ATOM 2124 O O . ARG A 1 276 ? -9.867 -22.031 4.164 1 96.38 276 ARG A O 1
ATOM 2131 N N . LEU A 1 277 ? -9.93 -21.516 2.012 1 96.69 277 LEU A N 1
ATOM 2132 C CA . LEU A 1 277 ? -10.188 -20.109 2.281 1 96.69 277 LEU A CA 1
ATOM 2133 C C . LEU A 1 277 ? -11.562 -19.922 2.92 1 96.69 277 LEU A C 1
ATOM 2135 O O . LEU A 1 277 ? -11.727 -19.109 3.826 1 96.69 277 LEU A O 1
ATOM 2139 N N . ARG A 1 278 ? -12.477 -20.672 2.41 1 96.44 278 ARG A N 1
ATOM 2140 C CA . ARG A 1 278 ? -13.812 -20.641 3.006 1 96.44 278 ARG A CA 1
ATOM 2141 C C . ARG A 1 278 ? -13.766 -21.047 4.477 1 96.44 278 ARG A C 1
ATOM 2143 O O . ARG A 1 278 ? -14.359 -20.375 5.324 1 96.44 278 ARG A O 1
ATOM 2150 N N . ASP A 1 279 ? -13.086 -22.094 4.742 1 95.38 279 ASP A N 1
ATOM 2151 C CA . ASP A 1 279 ? -12.961 -22.562 6.117 1 95.38 279 ASP A CA 1
ATOM 2152 C C . ASP A 1 279 ? -12.305 -21.516 7.008 1 95.38 279 ASP A C 1
ATOM 2154 O O . ASP A 1 279 ? -12.727 -21.312 8.148 1 95.38 279 ASP A O 1
ATOM 2158 N N . LEU A 1 280 ? -11.289 -20.922 6.504 1 94 280 LEU A N 1
ATOM 2159 C CA . LEU A 1 280 ? -10.594 -19.875 7.234 1 94 280 LEU A CA 1
ATOM 2160 C C . LEU A 1 280 ? -11.539 -18.734 7.605 1 94 280 LEU A C 1
ATOM 2162 O O . LEU A 1 280 ? -11.547 -18.266 8.75 1 94 280 LEU A O 1
ATOM 2166 N N . CYS A 1 281 ? -12.305 -18.297 6.641 1 94.25 281 CYS A N 1
ATOM 2167 C CA . CYS A 1 281 ? -13.211 -17.172 6.855 1 94.25 281 CYS A CA 1
ATOM 2168 C C . CYS A 1 281 ? -14.344 -17.562 7.797 1 94.25 281 CYS A C 1
ATOM 2170 O O . CYS A 1 281 ? -14.789 -16.734 8.602 1 94.25 281 CYS A O 1
ATOM 2172 N N . ASP A 1 282 ? -14.828 -18.812 7.719 1 93.88 282 ASP A N 1
ATOM 2173 C CA . ASP A 1 282 ? -15.828 -19.297 8.656 1 93.88 282 ASP A CA 1
ATOM 2174 C C . ASP A 1 282 ? -15.312 -19.266 10.094 1 93.88 282 ASP A C 1
ATOM 2176 O O . ASP A 1 282 ? -16.016 -18.812 11 1 93.88 282 ASP A O 1
ATOM 2180 N N . ALA A 1 283 ? -14.109 -19.688 10.266 1 90.62 283 ALA A N 1
ATOM 2181 C CA . ALA A 1 283 ? -13.492 -19.719 11.594 1 90.62 283 ALA A CA 1
ATOM 2182 C C . ALA A 1 283 ? -13.273 -18.312 12.141 1 90.62 283 ALA A C 1
ATOM 2184 O O . ALA A 1 283 ? -13.43 -18.078 13.344 1 90.62 283 ALA A O 1
ATOM 2185 N N . ARG A 1 284 ? -12.805 -17.469 11.266 1 87.56 284 ARG A N 1
ATOM 2186 C CA . ARG A 1 284 ? -12.555 -16.078 11.656 1 87.56 284 ARG A CA 1
ATOM 2187 C C . ARG A 1 284 ? -13.828 -15.422 12.172 1 87.56 284 ARG A C 1
ATOM 2189 O O . ARG A 1 284 ? -13.805 -14.711 13.18 1 87.56 284 ARG A O 1
ATOM 2196 N N . LEU A 1 285 ? -14.914 -15.602 11.469 1 86.56 285 LEU A N 1
ATOM 2197 C CA . LEU A 1 285 ? -16.188 -15.023 11.883 1 86.56 285 LEU A CA 1
ATOM 2198 C C . LEU A 1 285 ? -16.625 -15.578 13.227 1 86.56 285 LEU A C 1
ATOM 2200 O O . LEU A 1 285 ? -17.125 -14.836 14.078 1 86.56 285 LEU A O 1
ATOM 2204 N N . GLU A 1 286 ? -16.453 -16.844 13.398 1 83.44 286 GLU A N 1
ATOM 2205 C CA . GLU A 1 286 ? -16.812 -17.484 14.664 1 83.44 286 GLU A CA 1
ATOM 2206 C C . GLU A 1 286 ? -15.992 -16.906 15.82 1 83.44 286 GLU A C 1
ATOM 2208 O O . GLU A 1 286 ? -16.516 -16.719 16.922 1 83.44 286 GLU A O 1
ATOM 2213 N N . GLY A 1 287 ? -14.727 -16.641 15.531 1 79.31 287 GLY A N 1
ATOM 2214 C CA . GLY A 1 287 ? -13.883 -16.047 16.562 1 79.31 287 GLY A CA 1
ATOM 2215 C C . GLY A 1 287 ? -14.312 -14.648 16.953 1 79.31 287 GLY A C 1
ATOM 2216 O O . GLY A 1 287 ? -14.242 -14.289 18.141 1 79.31 287 GLY A O 1
ATOM 2217 N N . LEU A 1 288 ? -14.719 -13.961 16.016 1 77 288 LEU A N 1
ATOM 2218 C CA . LEU A 1 288 ? -15.172 -12.594 16.266 1 77 288 LEU A CA 1
ATOM 2219 C C . LEU A 1 288 ? -16.469 -12.594 17.062 1 77 288 LEU A C 1
ATOM 2221 O O . LEU A 1 288 ? -16.703 -11.703 17.891 1 77 288 LEU A O 1
ATOM 2225 N N . GLN A 1 289 ? -17.297 -13.523 16.781 1 69.94 289 GLN A N 1
ATOM 2226 C CA . GLN A 1 289 ? -18.578 -13.625 17.453 1 69.94 289 GLN A CA 1
ATOM 2227 C C . GLN A 1 289 ? -18.406 -14.164 18.875 1 69.94 289 GLN A C 1
ATOM 2229 O O . GLN A 1 289 ? -19.219 -13.852 19.766 1 69.94 289 GLN A O 1
ATOM 2234 N N . GLY A 1 290 ? -17.406 -14.961 19.094 1 60.84 290 GLY A N 1
ATOM 2235 C CA . GLY A 1 290 ? -17.172 -15.516 20.406 1 60.84 290 GLY A CA 1
ATOM 2236 C C . GLY A 1 290 ? -16.562 -14.523 21.375 1 60.84 290 GLY A C 1
ATOM 2237 O O . GLY A 1 290 ? -16.688 -14.672 22.594 1 60.84 290 GLY A O 1
ATOM 2238 N N . GLU A 1 291 ? -15.812 -13.672 20.953 1 53.25 291 GLU A N 1
ATOM 2239 C CA . GLU A 1 291 ? -15.188 -12.68 21.828 1 53.25 291 GLU A CA 1
ATOM 2240 C C . GLU A 1 291 ? -16.188 -11.602 22.234 1 53.25 291 GLU A C 1
ATOM 2242 O O . GLU A 1 291 ? -15.891 -10.766 23.094 1 53.25 291 GLU A O 1
ATOM 2247 N N . ARG A 1 292 ? -17.359 -11.648 21.812 1 44.34 292 ARG A N 1
ATOM 2248 C CA . ARG A 1 292 ? -18.422 -10.789 22.312 1 44.34 292 ARG A CA 1
ATOM 2249 C C . ARG A 1 292 ? -19.109 -11.438 23.516 1 44.34 292 ARG A C 1
ATOM 2251 O O . ARG A 1 292 ? -19.344 -12.648 23.531 1 44.34 292 ARG A O 1
ATOM 2258 N N . MET B 1 1 ? -4.414 32.562 -16.562 1 52.44 1 MET B N 1
ATOM 2259 C CA . MET B 1 1 ? -3.887 32.688 -15.203 1 52.44 1 MET B CA 1
ATOM 2260 C C . MET B 1 1 ? -4.504 31.641 -14.273 1 52.44 1 MET B C 1
ATOM 2262 O O . MET B 1 1 ? -5.676 31.281 -14.422 1 52.44 1 MET B O 1
ATOM 2266 N N . LEU B 1 2 ? -3.701 30.953 -13.523 1 66.31 2 LEU B N 1
ATOM 2267 C CA . LEU B 1 2 ? -4.199 29.922 -12.609 1 66.31 2 LEU B CA 1
ATOM 2268 C C . LEU B 1 2 ? -4.969 30.562 -11.453 1 66.31 2 LEU B C 1
ATOM 2270 O O . LEU B 1 2 ? -4.562 31.594 -10.922 1 66.31 2 LEU B O 1
ATOM 2274 N N . ASP B 1 3 ? -6.254 30.219 -11.344 1 76.31 3 ASP B N 1
ATOM 2275 C CA . ASP B 1 3 ? -7.172 30.656 -10.305 1 76.31 3 ASP B CA 1
ATOM 2276 C C . ASP B 1 3 ? -7.234 29.656 -9.156 1 76.31 3 ASP B C 1
ATOM 2278 O O . ASP B 1 3 ? -7.578 28.484 -9.367 1 76.31 3 ASP B O 1
ATOM 2282 N N . LEU B 1 4 ? -6.895 30.172 -7.977 1 80.12 4 LEU B N 1
ATOM 2283 C CA . LEU B 1 4 ? -6.789 29.297 -6.809 1 80.12 4 LEU B CA 1
ATOM 2284 C C . LEU B 1 4 ? -8.125 28.625 -6.508 1 80.12 4 LEU B C 1
ATOM 2286 O O . LEU B 1 4 ? -8.164 27.5 -6.023 1 80.12 4 LEU B O 1
ATOM 2290 N N . VAL B 1 5 ? -9.188 29.359 -6.793 1 82.81 5 VAL B N 1
ATOM 2291 C CA . VAL B 1 5 ? -10.516 28.812 -6.555 1 82.81 5 VAL B CA 1
ATOM 2292 C C . VAL B 1 5 ? -10.758 27.625 -7.477 1 82.81 5 VAL B C 1
ATOM 2294 O O . VAL B 1 5 ? -11.242 26.578 -7.035 1 82.81 5 VAL B O 1
ATOM 2297 N N . LEU B 1 6 ? -10.375 27.828 -8.703 1 87.19 6 LEU B N 1
ATOM 2298 C CA . LEU B 1 6 ? -10.539 26.75 -9.672 1 87.19 6 LEU B CA 1
ATOM 2299 C C . LEU B 1 6 ? -9.641 25.562 -9.328 1 87.19 6 LEU B C 1
ATOM 2301 O O . LEU B 1 6 ? -10.047 24.406 -9.461 1 87.19 6 LEU B O 1
ATOM 2305 N N . LEU B 1 7 ? -8.477 25.875 -8.883 1 86.88 7 LEU B N 1
ATOM 2306 C CA . LEU B 1 7 ? -7.539 24.828 -8.492 1 86.88 7 LEU B CA 1
ATOM 2307 C C . LEU B 1 7 ? -8.07 24.047 -7.301 1 86.88 7 LEU B C 1
ATOM 2309 O O . LEU B 1 7 ? -7.938 22.812 -7.254 1 86.88 7 LEU B O 1
ATOM 2313 N N . ARG B 1 8 ? -8.594 24.688 -6.348 1 86.25 8 ARG B N 1
ATOM 2314 C CA . ARG B 1 8 ? -9.164 24.031 -5.172 1 86.25 8 ARG B CA 1
ATOM 2315 C C . ARG B 1 8 ? -10.305 23.094 -5.559 1 86.25 8 ARG B C 1
ATOM 2317 O O . ARG B 1 8 ? -10.438 22 -5 1 86.25 8 ARG B O 1
ATOM 2324 N N . THR B 1 9 ? -11.133 23.547 -6.441 1 89.19 9 THR B N 1
ATOM 2325 C CA . THR B 1 9 ? -12.227 22.719 -6.941 1 89.19 9 THR B CA 1
ATOM 2326 C C . THR B 1 9 ? -11.695 21.453 -7.609 1 89.19 9 THR B C 1
ATOM 2328 O O . THR B 1 9 ? -12.172 20.359 -7.336 1 89.19 9 THR B O 1
ATOM 2331 N N . PHE B 1 10 ? -10.703 21.609 -8.391 1 90.62 10 PHE B N 1
ATOM 2332 C CA . PHE B 1 10 ? -10.062 20.516 -9.109 1 90.62 10 PHE B CA 1
ATOM 2333 C C . PHE B 1 10 ? -9.492 19.484 -8.133 1 90.62 10 PHE B C 1
ATOM 2335 O O . PHE B 1 10 ? -9.773 18.297 -8.25 1 90.62 10 PHE B O 1
ATOM 2342 N N . VAL B 1 11 ? -8.789 19.969 -7.203 1 86.19 11 VAL B N 1
ATOM 2343 C CA . VAL B 1 11 ? -8.164 19.094 -6.215 1 86.19 11 VAL B CA 1
ATOM 2344 C C . VAL B 1 11 ? -9.234 18.359 -5.422 1 86.19 11 VAL B C 1
ATOM 2346 O O . VAL B 1 11 ? -9.102 17.156 -5.145 1 86.19 11 VAL B O 1
ATOM 2349 N N . SER B 1 12 ? -10.266 19.016 -5.02 1 86.38 12 SER B N 1
ATOM 2350 C CA . SER B 1 12 ? -11.352 18.406 -4.254 1 86.38 12 SER B CA 1
ATOM 2351 C C . SER B 1 12 ? -12.023 17.281 -5.039 1 86.38 12 SER B C 1
ATOM 2353 O O . SER B 1 12 ? -12.383 16.25 -4.473 1 86.38 12 SER B O 1
ATOM 2355 N N . VAL B 1 13 ? -12.172 17.5 -6.281 1 88.75 13 VAL B N 1
ATOM 2356 C CA . VAL B 1 13 ? -12.789 16.484 -7.121 1 88.75 13 VAL B CA 1
ATOM 2357 C C . VAL B 1 13 ? -11.883 15.25 -7.18 1 88.75 13 VAL B C 1
ATOM 2359 O O . VAL B 1 13 ? -12.367 14.117 -7.082 1 88.75 13 VAL B O 1
ATOM 2362 N N . V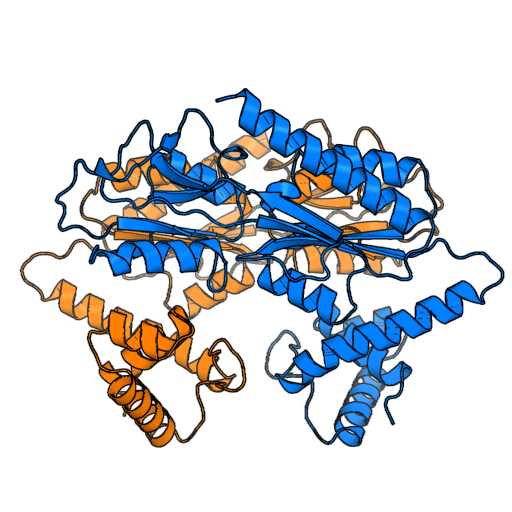AL B 1 14 ? -10.648 15.477 -7.281 1 85.25 14 VAL B N 1
ATOM 2363 C CA . VAL B 1 14 ? -9.703 14.367 -7.367 1 85.25 14 VAL B CA 1
ATOM 2364 C C . VAL B 1 14 ? -9.672 13.609 -6.039 1 85.25 14 VAL B C 1
ATOM 2366 O O . VAL B 1 14 ? -9.711 12.383 -6.02 1 85.25 14 VAL B O 1
ATOM 2369 N N . ASP B 1 15 ? -9.641 14.359 -4.996 1 77.38 15 ASP B N 1
ATOM 2370 C CA . ASP B 1 15 ? -9.531 13.758 -3.67 1 77.38 15 ASP B CA 1
ATOM 2371 C C . ASP B 1 15 ? -10.766 12.922 -3.344 1 77.38 15 ASP B C 1
ATOM 2373 O O . ASP B 1 15 ? -10.656 11.867 -2.705 1 77.38 15 ASP B O 1
ATOM 2377 N N . THR B 1 16 ? -11.906 13.422 -3.705 1 77.25 16 THR B N 1
ATOM 2378 C CA . THR B 1 16 ? -13.156 12.742 -3.385 1 77.25 16 THR B CA 1
ATOM 2379 C C . THR B 1 16 ? -13.508 11.719 -4.461 1 77.25 16 THR B C 1
ATOM 2381 O O . THR B 1 16 ? -14.336 10.836 -4.234 1 77.25 16 THR B O 1
ATOM 2384 N N . GLY B 1 17 ? -12.898 11.977 -5.641 1 80.69 17 GLY B N 1
ATOM 2385 C CA . GLY B 1 17 ? -13.195 11.148 -6.801 1 80.69 17 GLY B CA 1
ATOM 2386 C C . GLY B 1 17 ? -14.594 11.375 -7.348 1 80.69 17 GLY B C 1
ATOM 2387 O O . GLY B 1 17 ? -15.133 10.523 -8.062 1 80.69 17 GLY B O 1
ATOM 2388 N N . ASN B 1 18 ? -15.188 12.461 -6.906 1 85.31 18 ASN B N 1
ATOM 2389 C CA . ASN B 1 18 ? -16.594 12.688 -7.203 1 85.31 18 ASN B CA 1
ATOM 2390 C C . ASN B 1 18 ? -16.938 14.172 -7.191 1 85.31 18 ASN B C 1
ATOM 2392 O O . ASN B 1 18 ? -16.578 14.891 -6.254 1 85.31 18 ASN B O 1
ATOM 2396 N N . PHE B 1 19 ? -17.766 14.617 -8.297 1 89.62 19 PHE B N 1
ATOM 2397 C CA . PHE B 1 19 ? -18.109 16.031 -8.43 1 89.62 19 PHE B CA 1
ATOM 2398 C C . PHE B 1 19 ? -19.094 16.453 -7.355 1 89.62 19 PHE B C 1
ATOM 2400 O O . PHE B 1 19 ? -18.984 17.547 -6.797 1 89.62 19 PHE B O 1
ATOM 2407 N N . THR B 1 20 ? -20 15.562 -7.055 1 87.75 20 THR B N 1
ATOM 2408 C CA . THR B 1 20 ? -21.016 15.898 -6.062 1 87.75 20 THR B CA 1
ATOM 2409 C C . THR B 1 20 ? -20.391 16 -4.672 1 87.75 20 THR B C 1
ATOM 2411 O O . THR B 1 20 ? -20.656 16.953 -3.938 1 87.75 20 THR B O 1
ATOM 2414 N N . ARG B 1 21 ? -19.641 15.102 -4.379 1 83.19 21 ARG B N 1
ATOM 2415 C CA . ARG B 1 21 ? -19 15.094 -3.07 1 83.19 21 ARG B CA 1
ATOM 2416 C C . ARG B 1 21 ? -18.031 16.266 -2.922 1 83.19 21 ARG B C 1
ATOM 2418 O O . ARG B 1 21 ? -17.922 16.844 -1.842 1 83.19 21 ARG B O 1
ATOM 2425 N N . ALA B 1 22 ? -17.328 16.547 -3.994 1 87.88 22 ALA B N 1
ATOM 2426 C CA . ALA B 1 22 ? -16.469 17.719 -3.986 1 87.88 22 ALA B CA 1
ATOM 2427 C C . ALA B 1 22 ? -17.266 18.984 -3.697 1 87.88 22 ALA B C 1
ATOM 2429 O O . ALA B 1 22 ? -16.828 19.859 -2.938 1 87.88 22 ALA B O 1
ATOM 2430 N N . GLY B 1 23 ? -18.406 19.109 -4.336 1 87.75 23 GLY B N 1
ATOM 2431 C CA . GLY B 1 23 ? -19.281 20.25 -4.078 1 87.75 23 GLY B CA 1
ATOM 2432 C C . GLY B 1 23 ? -19.688 20.359 -2.623 1 87.75 23 GLY B C 1
ATOM 2433 O O . GLY B 1 23 ? -19.641 21.453 -2.043 1 87.75 23 GLY B O 1
ATOM 2434 N N . GLU B 1 24 ? -20.016 19.266 -2.031 1 81.56 24 GLU B N 1
ATOM 2435 C CA . GLU B 1 24 ? -20.391 19.234 -0.622 1 81.56 24 GLU B CA 1
ATOM 2436 C C . GLU B 1 24 ? -19.25 19.703 0.269 1 81.56 24 GLU B C 1
ATOM 2438 O O . GLU B 1 24 ? -19.453 20.5 1.189 1 81.56 24 GLU B O 1
ATOM 2443 N N . HIS B 1 25 ? -18.156 19.297 -0.102 1 77.75 25 HIS B N 1
ATOM 2444 C CA . HIS B 1 25 ? -16.953 19.641 0.663 1 77.75 25 HIS B CA 1
ATOM 2445 C C . HIS B 1 25 ? -16.641 21.141 0.555 1 77.75 25 HIS B C 1
ATOM 2447 O O . HIS B 1 25 ? -16.188 21.75 1.523 1 77.75 25 HIS B O 1
ATOM 2453 N N . LEU B 1 26 ? -16.891 21.672 -0.583 1 81.25 26 LEU B N 1
ATOM 2454 C CA . LEU B 1 26 ? -16.547 23.062 -0.85 1 81.25 26 LEU B CA 1
ATOM 2455 C C . LEU B 1 26 ? -17.734 23.969 -0.607 1 81.25 26 LEU B C 1
ATOM 2457 O O . LEU B 1 26 ? -17.641 25.188 -0.788 1 81.25 26 LEU B O 1
ATOM 2461 N N . HIS B 1 27 ? -18.859 23.297 -0.194 1 84.25 27 HIS B N 1
ATOM 2462 C CA . HIS B 1 27 ? -20.109 24.031 -0.008 1 84.25 27 HIS B CA 1
ATOM 2463 C C . HIS B 1 27 ? -20.516 24.734 -1.292 1 84.25 27 HIS B C 1
ATOM 2465 O O . HIS B 1 27 ? -20.828 25.922 -1.274 1 84.25 27 HIS B O 1
ATOM 2471 N N . LEU B 1 28 ? -20.391 24.047 -2.379 1 85.69 28 LEU B N 1
ATOM 2472 C CA . LEU B 1 28 ? -20.812 24.469 -3.711 1 85.69 28 LEU B CA 1
ATOM 2473 C C . LEU B 1 28 ? -21.766 23.438 -4.328 1 85.69 28 LEU B C 1
ATOM 2475 O O . LEU B 1 28 ? -21.859 22.312 -3.85 1 85.69 28 LEU B O 1
ATOM 2479 N N . THR B 1 29 ? -22.531 23.828 -5.211 1 88.38 29 THR B N 1
ATOM 2480 C CA . THR B 1 29 ? -23.344 22.875 -5.957 1 88.38 29 THR B CA 1
ATOM 2481 C C . THR B 1 29 ? -22.484 22.062 -6.914 1 88.38 29 THR B C 1
ATOM 2483 O O . THR B 1 29 ? -21.391 22.5 -7.305 1 88.38 29 THR B O 1
ATOM 2486 N N . GLN B 1 30 ? -22.953 20.906 -7.203 1 89.44 30 GLN B N 1
ATOM 2487 C CA . GLN B 1 30 ? -22.266 20.078 -8.18 1 89.44 30 GLN B CA 1
ATOM 2488 C C . GLN B 1 30 ? -22.094 20.797 -9.508 1 89.44 30 GLN B C 1
ATOM 2490 O O . GLN B 1 30 ? -21.062 20.672 -10.164 1 89.44 30 GLN B O 1
ATOM 2495 N N . SER B 1 31 ? -23.109 21.531 -9.914 1 91.12 31 SER B N 1
ATOM 2496 C CA . SER B 1 31 ? -23.047 22.281 -11.164 1 91.12 31 SER B CA 1
ATOM 2497 C C . SER B 1 31 ? -21.938 23.328 -11.133 1 91.12 31 SER B C 1
ATOM 2499 O O . SER B 1 31 ? -21.234 23.516 -12.125 1 91.12 31 SER B O 1
ATOM 2501 N N . THR B 1 32 ? -21.859 24 -10.016 1 88.62 32 THR B N 1
ATOM 2502 C CA . THR B 1 32 ? -20.812 25 -9.859 1 88.62 32 THR B CA 1
ATOM 2503 C C . THR B 1 32 ? -19.438 24.344 -9.938 1 88.62 32 THR B C 1
ATOM 2505 O O . THR B 1 32 ? -18.531 24.875 -10.602 1 88.62 32 THR B O 1
ATOM 2508 N N . VAL B 1 33 ? -19.281 23.234 -9.273 1 93.19 33 VAL B N 1
ATOM 2509 C CA . VAL B 1 33 ? -18.031 22.484 -9.289 1 93.19 33 VAL B CA 1
ATOM 2510 C C . VAL B 1 33 ? -17.688 22.078 -10.719 1 93.19 33 VAL B C 1
ATOM 2512 O O . VAL B 1 33 ? -16.547 22.266 -11.164 1 93.19 33 VAL B O 1
ATOM 2515 N N . SER B 1 34 ? -18.625 21.531 -11.414 1 93.12 34 SER B N 1
ATOM 2516 C CA . SER B 1 34 ? -18.422 21.109 -12.797 1 93.12 34 SER B CA 1
ATOM 2517 C C . SER B 1 34 ? -18.016 22.281 -13.672 1 93.12 34 SER B C 1
ATOM 2519 O O . SER B 1 34 ? -17.078 22.172 -14.469 1 93.12 34 SER B O 1
ATOM 2521 N N . GLN B 1 35 ? -18.672 23.391 -13.516 1 90.62 35 GLN B N 1
ATOM 2522 C CA . GLN B 1 35 ? -18.375 24.578 -14.297 1 90.62 35 GLN B CA 1
ATOM 2523 C C . GLN B 1 35 ? -16.969 25.094 -14.008 1 90.62 35 GLN B C 1
ATOM 2525 O O . GLN B 1 35 ? -16.266 25.562 -14.914 1 90.62 35 GLN B O 1
ATOM 2530 N N . GLN B 1 36 ? -16.641 25.047 -12.773 1 91.06 36 GLN B N 1
ATOM 2531 C CA . GLN B 1 36 ? -15.32 25.531 -12.391 1 91.06 36 GLN B CA 1
ATOM 2532 C C . GLN B 1 36 ? -14.227 24.656 -12.992 1 91.06 36 GLN B C 1
ATOM 2534 O O . GLN B 1 36 ? -13.195 25.172 -13.43 1 91.06 36 GLN B O 1
ATOM 2539 N N . VAL B 1 37 ? -14.461 23.375 -13.016 1 93.06 37 VAL B N 1
ATOM 2540 C CA . VAL B 1 37 ? -13.484 22.469 -13.594 1 93.06 37 VAL B CA 1
ATOM 2541 C C . VAL B 1 37 ? -13.383 22.688 -15.102 1 93.06 37 VAL B C 1
ATOM 2543 O O . VAL B 1 37 ? -12.281 22.703 -15.664 1 93.06 37 VAL B O 1
ATOM 2546 N N . ILE B 1 38 ? -14.516 22.859 -15.75 1 92.06 38 ILE B N 1
ATOM 2547 C CA . ILE B 1 38 ? -14.555 23.125 -17.172 1 92.06 38 ILE B CA 1
ATOM 2548 C C . ILE B 1 38 ? -13.797 24.422 -17.484 1 92.06 38 ILE B C 1
ATOM 2550 O O . ILE B 1 38 ? -13 24.484 -18.422 1 92.06 38 ILE B O 1
ATOM 2554 N N . ARG B 1 39 ? -14.094 25.422 -16.672 1 87 39 ARG B N 1
ATOM 2555 C CA . ARG B 1 39 ? -13.406 26.703 -16.828 1 87 39 ARG B CA 1
ATOM 2556 C C . ARG B 1 39 ? -11.898 26.531 -16.703 1 87 39 ARG B C 1
ATOM 2558 O O . ARG B 1 39 ? -11.133 27.125 -17.469 1 87 39 ARG B O 1
ATOM 2565 N N . LEU B 1 40 ? -11.484 25.797 -15.719 1 90 40 LEU B N 1
ATOM 2566 C CA . LEU B 1 40 ? -10.07 25.531 -15.516 1 90 40 LEU B CA 1
ATOM 2567 C C . LEU B 1 40 ? -9.453 24.828 -16.719 1 90 40 LEU B C 1
ATOM 2569 O O . LEU B 1 40 ? -8.375 25.203 -17.188 1 90 40 LEU B O 1
ATOM 2573 N N . GLU B 1 41 ? -10.133 23.828 -17.203 1 91.94 41 GLU B N 1
ATOM 2574 C CA . GLU B 1 41 ? -9.672 23.078 -18.375 1 91.94 41 GLU B CA 1
ATOM 2575 C C . GLU B 1 41 ? -9.609 23.984 -19.609 1 91.94 41 GLU B C 1
ATOM 2577 O O . GLU B 1 41 ? -8.672 23.875 -20.406 1 91.94 41 GLU B O 1
ATOM 2582 N N . GLN B 1 42 ? -10.586 24.859 -19.75 1 86.75 42 GLN B N 1
ATOM 2583 C CA . GLN B 1 42 ? -10.617 25.812 -20.859 1 86.75 42 GLN B CA 1
ATOM 2584 C C . GLN B 1 42 ? -9.453 26.797 -20.766 1 86.75 42 GLN B C 1
ATOM 2586 O O . GLN B 1 42 ? -8.797 27.094 -21.766 1 86.75 42 GLN B O 1
ATOM 2591 N N . ASN B 1 43 ? -9.273 27.297 -19.594 1 81.12 43 ASN B N 1
ATOM 2592 C CA . ASN B 1 43 ? -8.172 28.234 -19.375 1 81.12 43 ASN B CA 1
ATOM 2593 C C . ASN B 1 43 ? -6.828 27.625 -19.75 1 81.12 43 ASN B C 1
ATOM 2595 O O . ASN B 1 43 ? -5.938 28.328 -20.234 1 81.12 43 ASN B O 1
ATOM 2599 N N . LEU B 1 44 ? -6.766 26.328 -19.469 1 83.19 44 LEU B N 1
ATOM 2600 C CA . LEU B 1 44 ? -5.477 25.672 -19.641 1 83.19 44 LEU B CA 1
ATOM 2601 C C . LEU B 1 44 ? -5.398 24.984 -21 1 83.19 44 LEU B C 1
ATOM 2603 O O . LEU B 1 44 ? -4.32 24.578 -21.438 1 83.19 44 LEU B O 1
ATOM 2607 N N . GLY B 1 45 ? -6.531 24.812 -21.656 1 85.19 45 GLY B N 1
ATOM 2608 C CA . GLY B 1 45 ? -6.582 24.25 -22.984 1 85.19 45 GLY B CA 1
ATOM 2609 C C . GLY B 1 45 ? -6.406 22.75 -23.016 1 85.19 45 GLY B C 1
ATOM 2610 O O . GLY B 1 45 ? -5.922 22.188 -24 1 85.19 45 GLY B O 1
ATOM 2611 N N . CYS B 1 46 ? -6.605 22.109 -21.922 1 86.31 46 CYS B N 1
ATOM 2612 C CA . CYS B 1 46 ? -6.488 20.656 -21.859 1 86.31 46 CYS B CA 1
ATOM 2613 C C . CYS B 1 46 ? -7.492 20.062 -20.875 1 86.31 46 CYS B C 1
ATOM 2615 O O . CYS B 1 46 ? -8.016 20.766 -20.016 1 86.31 46 CYS B O 1
ATOM 2617 N N . ARG B 1 47 ? -7.738 18.734 -21.031 1 89.06 47 ARG B N 1
ATOM 2618 C CA . ARG B 1 47 ? -8.578 18.016 -20.078 1 89.06 47 ARG B CA 1
ATOM 2619 C C . ARG B 1 47 ? -7.766 17.547 -18.875 1 89.06 47 ARG B C 1
ATOM 2621 O O . ARG B 1 47 ? -6.641 17.078 -19.031 1 89.06 47 ARG B O 1
ATOM 2628 N N . LEU B 1 48 ? -8.383 17.781 -17.688 1 89.38 48 LEU B N 1
ATOM 2629 C CA . LEU B 1 48 ? -7.656 17.484 -16.453 1 89.38 48 LEU B CA 1
ATOM 2630 C C . LEU B 1 48 ? -8.219 16.234 -15.789 1 89.38 48 LEU B C 1
ATOM 2632 O O . LEU B 1 48 ? -7.535 15.586 -14.992 1 89.38 48 LEU B O 1
ATOM 2636 N N . LEU B 1 49 ? -9.492 15.93 -16.078 1 90.44 49 LEU B N 1
ATOM 2637 C CA . LEU B 1 49 ? -10.164 14.82 -15.414 1 90.44 49 LEU B CA 1
ATOM 2638 C C . LEU B 1 49 ? -10.734 13.836 -16.438 1 90.44 49 LEU B C 1
ATOM 2640 O O . LEU B 1 49 ? -11.234 14.242 -17.484 1 90.44 49 LEU B O 1
ATOM 2644 N N . ASP B 1 50 ? -10.508 12.57 -16.125 1 84 50 ASP B N 1
ATOM 2645 C CA . ASP B 1 50 ? -11.156 11.492 -16.859 1 84 50 ASP B CA 1
ATOM 2646 C C . ASP B 1 50 ? -12.461 11.07 -16.172 1 84 50 ASP B C 1
ATOM 2648 O O . ASP B 1 50 ? -12.438 10.438 -15.117 1 84 50 ASP B O 1
ATOM 2652 N N . ARG B 1 51 ? -13.547 11.406 -16.828 1 77.44 51 ARG B N 1
ATOM 2653 C CA . ARG B 1 51 ? -14.867 11.211 -16.234 1 77.44 51 ARG B CA 1
ATOM 2654 C C . ARG B 1 51 ? -15.523 9.945 -16.781 1 77.44 51 ARG B C 1
ATOM 2656 O O . ARG B 1 51 ? -16.734 9.75 -16.625 1 77.44 51 ARG B O 1
ATOM 2663 N N . SER B 1 52 ? -14.711 9.195 -17.422 1 65.44 52 SER B N 1
ATOM 2664 C CA . SER B 1 52 ? -15.281 8.039 -18.109 1 65.44 52 SER B CA 1
ATOM 2665 C C . SER B 1 52 ? -15.555 6.898 -17.141 1 65.44 52 SER B C 1
ATOM 2667 O O . SER B 1 52 ? -16.328 5.984 -17.438 1 65.44 52 SER B O 1
ATOM 2669 N N . GLN B 1 53 ? -14.992 6.992 -16 1 59.03 53 GLN B N 1
ATOM 2670 C CA . GLN B 1 53 ? -15.133 5.914 -15.023 1 59.03 53 GLN B CA 1
ATOM 2671 C C . GLN B 1 53 ? -16.047 6.332 -13.875 1 59.03 53 GLN B C 1
ATOM 2673 O O . GLN B 1 53 ? -16.406 7.504 -13.75 1 59.03 53 GLN B O 1
ATOM 2678 N N . ARG B 1 54 ? -16.5 5.34 -13.141 1 60.78 54 ARG B N 1
ATOM 2679 C CA . ARG B 1 54 ? -17.328 5.59 -11.961 1 60.78 54 ARG B CA 1
ATOM 2680 C C . ARG B 1 54 ? -16.656 6.57 -11.016 1 60.78 54 ARG B C 1
ATOM 2682 O O . ARG B 1 54 ? -17.312 7.441 -10.438 1 60.78 54 ARG B O 1
ATOM 2689 N N . GLN B 1 55 ? -15.469 6.43 -10.883 1 71.12 55 GLN B N 1
ATOM 2690 C CA . GLN B 1 55 ? -14.695 7.391 -10.109 1 71.12 55 GLN B CA 1
ATOM 2691 C C . GLN B 1 55 ? -13.891 8.312 -11.023 1 71.12 55 GLN B C 1
ATOM 2693 O O . GLN B 1 55 ? -13.266 7.859 -11.984 1 71.12 55 GLN B O 1
ATOM 2698 N N . VAL B 1 56 ? -13.984 9.609 -10.688 1 80.12 56 VAL B N 1
ATOM 2699 C CA . VAL B 1 56 ? -13.258 10.609 -11.461 1 80.12 56 VAL B CA 1
ATOM 2700 C C . VAL B 1 56 ? -11.766 10.523 -11.148 1 80.12 56 VAL B C 1
ATOM 2702 O O . VAL B 1 56 ? -11.367 10.578 -9.984 1 80.12 56 VAL B O 1
ATOM 2705 N N . LEU B 1 57 ? -10.977 10.242 -12.172 1 81 57 LEU B N 1
ATOM 2706 C CA . LEU B 1 57 ? -9.523 10.195 -12.023 1 81 57 LEU B CA 1
ATOM 2707 C C . LEU B 1 57 ? -8.859 11.312 -12.82 1 81 57 LEU B C 1
ATOM 2709 O O . LEU B 1 57 ? -9.391 11.758 -13.836 1 81 57 LEU B O 1
ATOM 2713 N N . PRO B 1 58 ? -7.707 11.75 -12.352 1 81.31 58 PRO B N 1
ATOM 2714 C CA . PRO B 1 58 ? -6.988 12.75 -13.133 1 81.31 58 PRO B CA 1
ATOM 2715 C C . PRO B 1 58 ? -6.391 12.18 -14.422 1 81.31 58 PRO B C 1
ATOM 2717 O O . PRO B 1 58 ? -5.973 11.016 -14.445 1 81.31 58 PRO B O 1
ATOM 2720 N N . THR B 1 59 ? -6.418 12.984 -15.531 1 79.62 59 THR B N 1
ATOM 2721 C CA . THR B 1 59 ? -5.629 12.688 -16.719 1 79.62 59 THR B CA 1
ATOM 2722 C C . THR B 1 59 ? -4.141 12.859 -16.438 1 79.62 59 THR B C 1
ATOM 2724 O O . THR B 1 59 ? -3.746 13.188 -15.32 1 79.62 59 THR B O 1
ATOM 2727 N N . GLU B 1 60 ? -3.396 12.648 -17.438 1 71.44 60 GLU B N 1
ATOM 2728 C CA . GLU B 1 60 ? -1.966 12.898 -17.297 1 71.44 60 GLU B CA 1
ATOM 2729 C C . GLU B 1 60 ? -1.689 14.359 -16.969 1 71.44 60 GLU B C 1
ATOM 2731 O O . GLU B 1 60 ? -0.887 14.664 -16.094 1 71.44 60 GLU B O 1
ATOM 2736 N N . GLU B 1 61 ? -2.33 15.172 -17.75 1 77.88 61 GLU B N 1
ATOM 2737 C CA . GLU B 1 61 ? -2.221 16.609 -17.484 1 77.88 61 GLU B CA 1
ATOM 2738 C C . GLU B 1 61 ? -2.77 16.953 -16.109 1 77.88 61 GLU B C 1
ATOM 2740 O O . GLU B 1 61 ? -2.219 17.812 -15.414 1 77.88 61 GLU B O 1
ATOM 2745 N N . GLY B 1 62 ? -3.799 16.234 -15.781 1 84.94 62 GLY B N 1
ATOM 2746 C CA . GLY B 1 62 ? -4.379 16.438 -14.469 1 84.94 62 GLY B CA 1
ATOM 2747 C C . GLY B 1 62 ? -3.434 16.062 -13.336 1 84.94 62 GLY B C 1
ATOM 2748 O O . GLY B 1 62 ? -3.338 16.781 -12.344 1 84.94 62 GLY B O 1
ATOM 2749 N N . GLU B 1 63 ? -2.715 15.031 -13.562 1 74.62 63 GLU B N 1
ATOM 2750 C CA . GLU B 1 63 ? -1.75 14.594 -12.555 1 74.62 63 GLU B CA 1
ATOM 2751 C C . GLU B 1 63 ? -0.616 15.602 -12.398 1 74.62 63 GLU B C 1
ATOM 2753 O O . GLU B 1 63 ? -0.164 15.867 -11.281 1 74.62 63 GLU B O 1
ATOM 2758 N N . ARG B 1 64 ? -0.214 16.125 -13.531 1 72.06 64 ARG B N 1
ATOM 2759 C CA . ARG B 1 64 ? 0.827 17.156 -13.5 1 72.06 64 ARG B CA 1
ATOM 2760 C C . ARG B 1 64 ? 0.338 18.406 -12.789 1 72.06 64 ARG B C 1
ATOM 2762 O O . ARG B 1 64 ? 1.048 18.969 -11.953 1 72.06 64 ARG B O 1
ATOM 2769 N N . LEU B 1 65 ? -0.863 18.781 -13.109 1 80.56 65 LEU B N 1
AT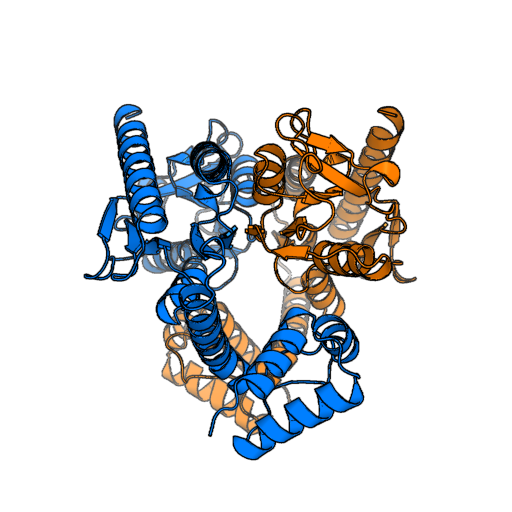OM 2770 C CA . LEU B 1 65 ? -1.399 19.984 -12.484 1 80.56 65 LEU B CA 1
ATOM 2771 C C . LEU B 1 65 ? -1.645 19.75 -11 1 80.56 65 LEU B C 1
ATOM 2773 O O . LEU B 1 65 ? -1.506 20.688 -10.195 1 80.56 65 LEU B O 1
ATOM 2777 N N . LEU B 1 66 ? -1.997 18.547 -10.758 1 82.25 66 LEU B N 1
ATOM 2778 C CA . LEU B 1 66 ? -2.35 18.234 -9.375 1 82.25 66 LEU B CA 1
ATOM 2779 C C . LEU B 1 66 ? -1.198 18.578 -8.43 1 82.25 66 LEU B C 1
ATOM 2781 O O . LEU B 1 66 ? -1.411 19.172 -7.375 1 82.25 66 LEU B O 1
ATOM 2785 N N . GLY B 1 67 ? -0.031 18.359 -8.812 1 72.19 67 GLY B N 1
ATOM 2786 C CA . GLY B 1 67 ? 1.133 18.703 -8.016 1 72.19 67 GLY B CA 1
ATOM 2787 C C . GLY B 1 67 ? 1.286 20.203 -7.82 1 72.19 67 GLY B C 1
ATOM 2788 O O . GLY B 1 67 ? 1.466 20.672 -6.695 1 72.19 67 GLY B O 1
ATOM 2789 N N . TYR B 1 68 ? 1.132 20.891 -8.906 1 73.5 68 TYR B N 1
ATOM 2790 C CA . TYR B 1 68 ? 1.236 22.344 -8.852 1 73.5 68 TYR B CA 1
ATOM 2791 C C . TYR B 1 68 ? 0.082 22.938 -8.055 1 73.5 68 TYR B C 1
ATOM 2793 O O . TYR B 1 68 ? 0.284 23.844 -7.238 1 73.5 68 TYR B O 1
ATOM 2801 N N . ALA B 1 69 ? -1.061 22.391 -8.375 1 81.19 69 ALA B N 1
ATOM 2802 C CA . ALA B 1 69 ? -2.25 22.906 -7.699 1 81.19 69 ALA B CA 1
ATOM 2803 C C . ALA B 1 69 ? -2.127 22.766 -6.188 1 81.19 69 ALA B C 1
ATOM 2805 O O . ALA B 1 69 ? -2.373 23.734 -5.445 1 81.19 69 ALA B O 1
ATOM 2806 N N . ARG B 1 70 ? -1.681 21.672 -5.828 1 75.19 70 ARG B N 1
ATOM 2807 C CA . ARG B 1 70 ? -1.547 21.438 -4.395 1 75.19 70 ARG B CA 1
ATOM 2808 C C . ARG B 1 70 ? -0.487 22.344 -3.783 1 75.19 70 ARG B C 1
ATOM 2810 O O . ARG B 1 70 ? -0.679 22.875 -2.691 1 75.19 70 ARG B O 1
ATOM 2817 N N . ARG B 1 71 ? 0.509 22.609 -4.445 1 68 71 ARG B N 1
ATOM 2818 C CA . ARG B 1 71 ? 1.557 23.5 -3.959 1 68 71 ARG B CA 1
ATOM 2819 C C . ARG B 1 71 ? 1.048 24.938 -3.848 1 68 71 ARG B C 1
ATOM 2821 O O . ARG B 1 71 ? 1.304 25.625 -2.852 1 68 71 ARG B O 1
ATOM 2828 N N . LEU B 1 72 ? 0.364 25.297 -4.875 1 71.81 72 LEU B N 1
ATOM 2829 C CA . LEU B 1 72 ? -0.16 26.672 -4.898 1 71.81 72 LEU B CA 1
ATOM 2830 C C . LEU B 1 72 ? -1.191 26.875 -3.791 1 71.81 72 LEU B C 1
ATOM 2832 O O . LEU B 1 72 ? -1.179 27.891 -3.105 1 71.81 72 LEU B O 1
ATOM 2836 N N . LEU B 1 73 ? -1.992 25.938 -3.666 1 76.06 73 LEU B N 1
ATOM 2837 C CA . LEU B 1 73 ? -3.025 26.047 -2.643 1 76.06 73 LEU B CA 1
ATOM 2838 C C . LEU B 1 73 ? -2.412 26.031 -1.247 1 76.06 73 LEU B C 1
ATOM 2840 O O . LEU B 1 73 ? -2.848 26.766 -0.363 1 76.06 73 LEU B O 1
ATOM 2844 N N . ARG B 1 74 ? -1.472 25.297 -1.164 1 65.94 74 ARG B N 1
ATOM 2845 C CA . ARG B 1 74 ? -0.758 25.25 0.107 1 65.94 74 ARG B CA 1
ATOM 2846 C C . ARG B 1 74 ? -0.115 26.594 0.436 1 65.94 74 ARG B C 1
ATOM 2848 O O . ARG B 1 74 ? -0.191 27.062 1.573 1 65.94 74 ARG B O 1
ATOM 2855 N N . LEU B 1 75 ? 0.499 27.031 -0.518 1 61.94 75 LEU B N 1
ATOM 2856 C CA . LEU B 1 75 ? 1.137 28.328 -0.325 1 61.94 75 LEU B CA 1
ATOM 2857 C C . LEU B 1 75 ? 0.104 29.391 0.032 1 61.94 75 LEU B C 1
ATOM 2859 O O . LEU B 1 75 ? 0.356 30.25 0.888 1 61.94 75 LEU B O 1
ATOM 2863 N N . SER B 1 76 ? -0.926 29.328 -0.642 1 64.25 76 SER B N 1
ATOM 2864 C CA . SER B 1 76 ? -2.01 30.266 -0.356 1 64.25 76 SER B CA 1
ATOM 2865 C C . SER B 1 76 ? -2.518 30.109 1.073 1 64.25 76 SER B C 1
ATOM 2867 O O . SER B 1 76 ? -2.721 31.094 1.781 1 64.25 76 SER B O 1
ATOM 2869 N N . ASP B 1 77 ? -2.715 28.922 1.417 1 62.44 77 ASP B N 1
ATOM 2870 C CA . ASP B 1 77 ? -3.205 28.656 2.764 1 62.44 77 ASP B CA 1
ATOM 2871 C C . ASP B 1 77 ? -2.184 29.078 3.816 1 62.44 77 ASP B C 1
ATOM 2873 O O . ASP B 1 77 ? -2.545 29.656 4.844 1 62.44 77 ASP B O 1
ATOM 2877 N N . GLU B 1 78 ? -1.021 28.781 3.549 1 58.78 78 GLU B N 1
ATOM 2878 C CA . GLU B 1 78 ? 0.06 29.203 4.434 1 58.78 78 GLU B CA 1
ATOM 2879 C C . GLU B 1 78 ? 0.083 30.719 4.594 1 58.78 78 GLU B C 1
ATOM 2881 O O . GLU B 1 78 ? 0.253 31.219 5.703 1 58.78 78 GLU B O 1
ATOM 2886 N N . ALA B 1 79 ? -0.054 31.328 3.518 1 57.84 79 ALA B N 1
ATOM 2887 C CA . ALA B 1 79 ? -0.067 32.781 3.537 1 57.84 79 ALA B CA 1
ATOM 2888 C C . ALA B 1 79 ? -1.235 33.312 4.367 1 57.84 79 ALA B C 1
ATOM 2890 O O . ALA B 1 79 ? -1.069 34.25 5.168 1 57.84 79 ALA B O 1
ATOM 2891 N N . SER B 1 80 ? -2.34 32.75 4.102 1 57.97 80 SER B N 1
ATOM 2892 C CA . SER B 1 80 ? -3.529 33.156 4.84 1 57.97 80 SER B CA 1
ATOM 2893 C C . SER B 1 80 ? -3.365 32.938 6.336 1 57.97 80 SER B C 1
ATOM 2895 O O . SER B 1 80 ? -3.748 33.75 7.156 1 57.97 80 SER B O 1
ATOM 2897 N N . GLU B 1 81 ? -2.902 31.766 6.594 1 55.34 81 GLU B N 1
ATOM 2898 C CA . GLU B 1 81 ? -2.684 31.422 7.996 1 55.34 81 GLU B CA 1
ATOM 2899 C C . GLU B 1 81 ? -1.65 32.344 8.641 1 55.34 81 GLU B C 1
ATOM 2901 O O . GLU B 1 81 ? -1.81 32.75 9.789 1 55.34 81 GLU B O 1
ATOM 2906 N N . ALA B 1 82 ? -0.686 32.531 7.91 1 51.72 82 ALA B N 1
ATOM 2907 C CA . ALA B 1 82 ? 0.372 33.406 8.414 1 51.72 82 ALA B CA 1
ATOM 2908 C C . ALA B 1 82 ? -0.156 34.812 8.68 1 51.72 82 ALA B C 1
ATOM 2910 O O . ALA B 1 82 ? 0.336 35.5 9.578 1 51.72 82 ALA B O 1
ATOM 2911 N N . LEU B 1 83 ? -1.076 35.219 7.867 1 49.44 83 LEU B N 1
ATOM 2912 C CA . LEU B 1 83 ? -1.591 36.594 7.977 1 49.44 83 LEU B CA 1
ATOM 2913 C C . LEU B 1 83 ? -2.795 36.625 8.906 1 49.44 83 LEU B C 1
ATOM 2915 O O . LEU B 1 83 ? -3.262 37.719 9.266 1 49.44 83 LEU B O 1
ATOM 2919 N N . SER B 1 84 ? -3.4 35.531 9.07 1 46.41 84 SER B N 1
ATOM 2920 C CA . SER B 1 84 ? -4.527 35.531 9.992 1 46.41 84 SER B CA 1
ATOM 2921 C C . SER B 1 84 ? -4.07 35.781 11.43 1 46.41 84 SER B C 1
ATOM 2923 O O . SER B 1 84 ? -3.023 35.281 11.844 1 46.41 84 SER B O 1
ATOM 2925 N N . PRO B 1 85 ? -4.461 36.875 12.016 1 44.81 85 PRO B N 1
ATOM 2926 C CA . PRO B 1 85 ? -4.086 37.125 13.406 1 44.81 85 PRO B CA 1
ATOM 2927 C C . PRO B 1 85 ? -4.102 35.875 14.266 1 44.81 85 PRO B C 1
ATOM 2929 O O . PRO B 1 85 ? -3.484 35.844 15.336 1 44.81 85 PRO B O 1
ATOM 2932 N N . ALA B 1 86 ? -5.309 35.281 14.344 1 44.25 86 ALA B N 1
ATOM 2933 C CA . ALA B 1 86 ? -5.402 34.031 15.117 1 44.25 86 ALA B CA 1
ATOM 2934 C C . ALA B 1 86 ? -4.348 33.031 14.664 1 44.25 86 ALA B C 1
ATOM 2936 O O . ALA B 1 86 ? -4.305 32.656 13.492 1 44.25 86 ALA B O 1
ATOM 2937 N N . HIS B 1 87 ? -3.121 33.156 15.023 1 43.59 87 HIS B N 1
ATOM 2938 C CA . HIS B 1 87 ? -1.933 32.312 14.812 1 43.59 87 HIS B CA 1
ATOM 2939 C C . HIS B 1 87 ? -2.307 30.891 14.438 1 43.59 87 HIS B C 1
ATOM 2941 O O . HIS B 1 87 ? -2.648 30.094 15.312 1 43.59 87 HIS B O 1
ATOM 2947 N N . GLY B 1 88 ? -3.1 30.641 13.477 1 47.22 88 GLY B N 1
ATOM 2948 C CA . GLY B 1 88 ? -3.52 29.344 12.984 1 47.22 88 GLY B CA 1
ATOM 2949 C C . GLY B 1 88 ? -2.432 28.281 13.078 1 47.22 88 GLY B C 1
ATOM 2950 O O . GLY B 1 88 ? -1.243 28.609 12.992 1 47.22 88 GLY B O 1
ATOM 2951 N N . ASP B 1 89 ? -2.557 27.438 13.891 1 57.72 89 ASP B N 1
ATOM 2952 C CA . ASP B 1 89 ? -1.757 26.266 14.227 1 57.72 89 ASP B CA 1
ATOM 2953 C C . ASP B 1 89 ? -1.211 25.594 12.969 1 57.72 89 ASP B C 1
ATOM 2955 O O . ASP B 1 89 ? -1.904 25.516 11.953 1 57.72 89 ASP B O 1
ATOM 2959 N 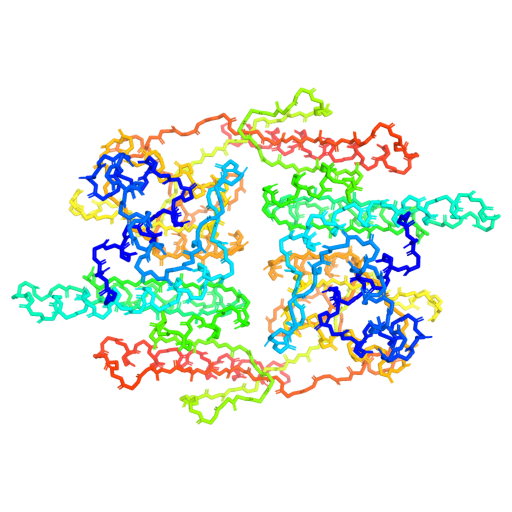N . GLY B 1 90 ? 0.109 25.906 12.633 1 74.44 90 GLY B N 1
ATOM 2960 C CA . GLY B 1 90 ? 0.934 25.516 11.5 1 74.44 90 GLY B CA 1
ATOM 2961 C C . GLY B 1 90 ? 0.712 24.078 11.062 1 74.44 90 GLY B C 1
ATOM 2962 O O . GLY B 1 90 ? 0.192 23.266 11.836 1 74.44 90 GLY B O 1
ATOM 2963 N N . VAL B 1 91 ? 0.624 23.891 9.758 1 84.69 91 VAL B N 1
ATOM 2964 C CA . VAL B 1 91 ? 0.544 22.562 9.164 1 84.69 91 VAL B CA 1
ATOM 2965 C C . VAL B 1 91 ? 1.949 22.047 8.867 1 84.69 91 VAL B C 1
ATOM 2967 O O . VAL B 1 91 ? 2.795 22.797 8.359 1 84.69 91 VAL B O 1
ATOM 2970 N N . LEU B 1 92 ? 2.287 20.953 9.367 1 92.06 92 LEU B N 1
ATOM 2971 C CA . LEU B 1 92 ? 3.541 20.266 9.078 1 92.06 92 LEU B CA 1
ATOM 2972 C C . LEU B 1 92 ? 3.283 18.922 8.406 1 92.06 92 LEU B C 1
ATOM 2974 O O . LEU B 1 92 ? 2.516 18.109 8.914 1 92.06 92 LEU B O 1
ATOM 2978 N N . ARG B 1 93 ? 3.852 18.719 7.191 1 94 93 ARG B N 1
ATOM 2979 C CA . ARG B 1 93 ? 3.635 17.516 6.395 1 94 93 ARG B CA 1
ATOM 2980 C C . ARG B 1 93 ? 4.895 16.656 6.344 1 94 93 ARG B C 1
ATOM 2982 O O . ARG B 1 93 ? 5.957 17.125 5.938 1 94 93 ARG B O 1
ATOM 2989 N N . LEU B 1 94 ? 4.68 15.367 6.703 1 96.88 94 LEU B N 1
ATOM 2990 C CA . LEU B 1 94 ? 5.805 14.445 6.824 1 96.88 94 LEU B CA 1
ATOM 2991 C C . LEU B 1 94 ? 5.586 13.203 5.961 1 96.88 94 LEU B C 1
ATOM 2993 O O . LEU B 1 94 ? 4.512 12.602 5.992 1 96.88 94 LEU B O 1
ATOM 2997 N N . GLY B 1 95 ? 6.555 12.867 5.125 1 97.06 95 GLY B N 1
ATOM 2998 C CA . GLY B 1 95 ? 6.598 11.594 4.422 1 97.06 95 GLY B CA 1
ATOM 2999 C C . GLY B 1 95 ? 7.559 10.602 5.051 1 97.06 95 GLY B C 1
ATOM 3000 O O . GLY B 1 95 ? 8.688 10.953 5.391 1 97.06 95 GLY B O 1
ATOM 3001 N N . VAL B 1 96 ? 7.086 9.375 5.215 1 95.5 96 VAL B N 1
ATOM 3002 C CA . VAL B 1 96 ? 7.938 8.352 5.809 1 95.5 96 VAL B CA 1
ATOM 3003 C C . VAL B 1 96 ? 7.762 7.035 5.059 1 95.5 96 VAL B C 1
ATOM 3005 O O . VAL B 1 96 ? 6.668 6.723 4.59 1 95.5 96 VAL B O 1
ATOM 3008 N N . PRO B 1 97 ? 8.859 6.297 5 1 91.12 97 PRO B N 1
ATOM 3009 C CA . PRO B 1 97 ? 8.711 4.977 4.375 1 91.12 97 PRO B CA 1
ATOM 3010 C C . PRO B 1 97 ? 7.875 4.02 5.223 1 91.12 97 PRO B C 1
ATOM 3012 O O . PRO B 1 97 ? 7.801 4.172 6.445 1 91.12 97 PRO B O 1
ATOM 3015 N N . GLU B 1 98 ? 7.355 3.037 4.547 1 82.88 98 GLU B N 1
ATOM 3016 C CA . GLU B 1 98 ? 6.43 2.092 5.164 1 82.88 98 GLU B CA 1
ATOM 3017 C C . GLU B 1 98 ? 7.098 1.328 6.305 1 82.88 98 GLU B C 1
ATOM 3019 O O . GLU B 1 98 ? 6.445 0.976 7.289 1 82.88 98 GLU B O 1
ATOM 3024 N N . ASP B 1 99 ? 8.289 1.011 6.199 1 79.62 99 ASP B N 1
ATOM 3025 C CA . ASP B 1 99 ? 8.945 0.159 7.188 1 79.62 99 ASP B CA 1
ATOM 3026 C C . ASP B 1 99 ? 9.312 0.951 8.445 1 79.62 99 ASP B C 1
ATOM 3028 O O . ASP B 1 99 ? 9.656 0.369 9.477 1 79.62 99 ASP B O 1
ATOM 3032 N N . LEU B 1 100 ? 9.188 2.279 8.359 1 85.06 100 LEU B N 1
ATOM 3033 C CA . LEU B 1 100 ? 9.461 3.086 9.539 1 85.06 100 LEU B CA 1
ATOM 3034 C C . LEU B 1 100 ? 8.164 3.549 10.195 1 85.06 100 LEU B C 1
ATOM 3036 O O . LEU B 1 100 ? 8.156 3.984 11.344 1 85.06 100 LEU B O 1
ATOM 3040 N N . ALA B 1 101 ? 7.043 3.561 9.5 1 78.88 101 ALA B N 1
ATOM 3041 C CA . ALA B 1 101 ? 5.77 4.141 9.914 1 78.88 101 ALA B CA 1
ATOM 3042 C C . ALA B 1 101 ? 5.125 3.312 11.016 1 78.88 101 ALA B C 1
ATOM 3044 O O . ALA B 1 101 ? 4.273 3.811 11.758 1 78.88 101 ALA B O 1
ATOM 3045 N N . GLY B 1 102 ? 5.629 2.221 11.383 1 77.44 102 GLY B N 1
ATOM 3046 C CA . GLY B 1 102 ? 5.012 1.393 12.406 1 77.44 102 GLY B CA 1
ATOM 3047 C C . GLY B 1 102 ? 5.492 1.719 13.805 1 77.44 102 GLY B C 1
ATOM 3048 O O . GLY B 1 102 ? 5.527 2.887 14.203 1 77.44 102 GLY B O 1
ATOM 3049 N N . GLU B 1 103 ? 5.84 0.869 14.539 1 73.69 103 GLU B N 1
ATOM 3050 C CA . GLU B 1 103 ? 6.102 0.918 15.977 1 73.69 103 GLU B CA 1
ATOM 3051 C C . GLU B 1 103 ? 7.293 1.815 16.281 1 73.69 103 GLU B C 1
ATOM 3053 O O . GLU B 1 103 ? 7.355 2.424 17.359 1 73.69 103 GLU B O 1
ATOM 3058 N N . VAL B 1 104 ? 8.07 2.078 15.32 1 81.44 104 VAL B N 1
ATOM 3059 C CA . VAL B 1 104 ? 9.312 2.807 15.578 1 81.44 104 VAL B CA 1
ATOM 3060 C C . VAL B 1 104 ? 9.031 4.309 15.578 1 81.44 104 VAL B C 1
ATOM 3062 O O . VAL B 1 104 ? 9.547 5.039 16.438 1 81.44 104 VAL B O 1
ATOM 3065 N N . LEU B 1 105 ? 8.211 4.762 14.742 1 91.56 105 LEU B N 1
ATOM 3066 C CA . LEU B 1 105 ? 8 6.188 14.516 1 91.56 105 LEU B CA 1
ATOM 3067 C C . LEU B 1 105 ? 6.938 6.742 15.453 1 91.56 105 LEU B C 1
ATOM 3069 O O . LEU B 1 105 ? 6.965 7.926 15.805 1 91.56 105 LEU B O 1
ATOM 3073 N N . MET B 1 106 ? 6.113 5.934 15.938 1 91.62 106 MET B N 1
ATOM 3074 C CA . MET B 1 106 ? 4.891 6.395 16.594 1 91.62 106 MET B CA 1
ATOM 3075 C C . MET B 1 106 ? 5.211 7.105 17.906 1 91.62 106 MET B C 1
ATOM 3077 O O . MET B 1 106 ? 4.672 8.18 18.172 1 91.62 106 MET B O 1
ATOM 3081 N N . PRO B 1 107 ? 6.117 6.613 18.688 1 91.06 107 PRO B N 1
ATOM 3082 C CA . PRO B 1 107 ? 6.445 7.324 19.922 1 91.06 107 PRO B CA 1
ATOM 3083 C C . PRO B 1 107 ? 6.965 8.742 19.672 1 91.06 107 PRO B C 1
ATOM 3085 O O . PRO B 1 107 ? 6.648 9.664 20.422 1 91.06 107 PRO B O 1
ATOM 3088 N N . VAL B 1 108 ? 7.691 8.867 18.672 1 94 108 VAL B N 1
ATOM 3089 C CA . VAL B 1 108 ? 8.258 10.164 18.312 1 94 108 VAL B CA 1
ATOM 3090 C C . VAL B 1 108 ? 7.141 11.125 17.922 1 94 108 VAL B C 1
ATOM 3092 O O . VAL B 1 108 ? 7.086 12.258 18.391 1 94 108 VAL B O 1
ATOM 3095 N N . LEU B 1 109 ? 6.258 10.672 17.094 1 94.69 109 LEU B N 1
ATOM 3096 C CA . LEU B 1 109 ? 5.184 11.523 16.594 1 94.69 109 LEU B CA 1
ATOM 3097 C C . LEU B 1 109 ? 4.188 11.844 17.703 1 94.69 109 LEU B C 1
ATOM 3099 O O . LEU B 1 109 ? 3.682 12.969 17.781 1 94.69 109 LEU B O 1
ATOM 3103 N N . THR B 1 110 ? 3.943 10.852 18.516 1 91.75 110 THR B N 1
ATOM 3104 C CA . THR B 1 110 ? 3.021 11.039 19.625 1 91.75 110 THR B CA 1
ATOM 3105 C C . THR B 1 110 ? 3.523 12.125 20.562 1 91.75 110 THR B C 1
ATOM 3107 O O . THR B 1 110 ? 2.789 13.062 20.891 1 91.75 110 THR B O 1
ATOM 3110 N N . ARG B 1 111 ? 4.707 12.07 20.969 1 91.19 111 ARG B N 1
ATOM 3111 C CA . ARG B 1 111 ? 5.293 13.062 21.875 1 91.19 111 ARG B CA 1
ATOM 3112 C C . ARG B 1 111 ? 5.312 14.445 21.219 1 91.19 111 ARG B C 1
ATOM 3114 O O . ARG B 1 111 ? 4.992 15.438 21.875 1 91.19 111 ARG B O 1
ATOM 3121 N N . PHE B 1 112 ? 5.68 14.5 20.016 1 94.12 112 PHE B N 1
ATOM 3122 C CA . PHE B 1 112 ? 5.762 15.758 19.266 1 94.12 112 PHE B CA 1
ATOM 3123 C C . PHE B 1 112 ? 4.406 16.453 19.219 1 94.12 112 PHE B C 1
ATOM 3125 O O . PHE B 1 112 ? 4.309 17.656 19.438 1 94.12 112 PHE B O 1
ATOM 3132 N N . THR B 1 113 ? 3.398 15.672 18.906 1 89.31 113 THR B N 1
ATOM 3133 C CA . THR B 1 113 ? 2.066 16.25 18.766 1 89.31 113 THR B CA 1
ATOM 3134 C C . THR B 1 113 ? 1.48 16.609 20.125 1 89.31 113 THR B C 1
ATOM 3136 O O . THR B 1 113 ? 0.707 17.562 20.234 1 89.31 113 THR B O 1
ATOM 3139 N N . GLU B 1 114 ? 1.815 15.898 21.141 1 86.81 114 GLU B N 1
ATOM 3140 C CA . GLU B 1 114 ? 1.375 16.219 22.5 1 86.81 114 GLU B CA 1
ATOM 3141 C C . GLU B 1 114 ? 1.917 17.578 22.953 1 86.81 114 GLU B C 1
ATOM 3143 O O . GLU B 1 114 ? 1.237 18.312 23.672 1 86.81 114 GLU B O 1
ATOM 3148 N N . GLU B 1 115 ? 3.072 17.875 22.531 1 88.31 115 GLU B N 1
ATOM 3149 C CA . GLU B 1 115 ? 3.738 19.125 22.891 1 88.31 115 GLU B CA 1
ATOM 3150 C C . GLU B 1 115 ? 3.191 20.312 22.094 1 88.31 115 GLU B C 1
ATOM 3152 O O . GLU B 1 115 ? 3.42 21.469 22.438 1 88.31 115 GLU B O 1
ATOM 3157 N N . ARG B 1 116 ? 2.482 19.969 21.094 1 88.06 116 ARG B N 1
ATOM 3158 C CA . ARG B 1 116 ? 1.986 20.984 20.172 1 88.06 116 ARG B CA 1
ATOM 3159 C C . ARG B 1 116 ? 0.537 20.719 19.781 1 88.06 116 ARG B C 1
ATOM 3161 O O . ARG B 1 116 ? 0.24 20.453 18.609 1 88.06 116 ARG B O 1
ATOM 3168 N N . PRO B 1 117 ? -0.35 20.938 20.641 1 79.38 117 PRO B N 1
ATOM 3169 C CA . PRO B 1 117 ? -1.742 20.516 20.453 1 79.38 117 PRO B CA 1
ATOM 3170 C C . PRO B 1 117 ? -2.43 21.281 19.312 1 79.38 117 PRO B C 1
ATOM 3172 O O . PRO B 1 117 ? -3.424 20.812 18.766 1 79.38 117 PRO B O 1
ATOM 3175 N N . ARG B 1 118 ? -1.849 22.375 18.938 1 77.81 118 ARG B N 1
ATOM 3176 C CA . ARG B 1 118 ? -2.504 23.172 17.906 1 77.81 118 ARG B CA 1
ATOM 3177 C C . ARG B 1 118 ? -1.899 22.906 16.531 1 77.81 118 ARG B C 1
ATOM 3179 O O . ARG B 1 118 ? -2.412 23.375 15.516 1 77.81 118 ARG B O 1
ATOM 3186 N N . LEU B 1 119 ? -0.842 22.234 16.516 1 85.12 119 LEU B N 1
ATOM 3187 C CA . LEU B 1 119 ? -0.181 21.906 15.25 1 85.12 119 LEU B CA 1
ATOM 3188 C C . LEU B 1 119 ? -0.922 20.797 14.516 1 85.12 119 LEU B C 1
ATOM 3190 O O . LEU B 1 119 ? -1.304 19.797 15.117 1 85.12 119 LEU B O 1
ATOM 3194 N N . ARG B 1 120 ? -1.153 21.078 13.289 1 87.25 120 ARG B N 1
ATOM 3195 C CA . ARG B 1 120 ? -1.712 20.031 12.438 1 87.25 120 ARG B CA 1
ATOM 3196 C C . ARG B 1 120 ? -0.607 19.25 11.75 1 87.25 120 ARG B C 1
ATOM 3198 O O . ARG B 1 120 ? 0.058 19.75 10.844 1 87.25 120 ARG B O 1
ATOM 3205 N N . LEU B 1 121 ? -0.453 18 12.172 1 91.62 121 LEU B N 1
ATOM 3206 C CA . LEU B 1 121 ? 0.529 17.109 11.562 1 91.62 121 LEU B CA 1
ATOM 3207 C C . LEU B 1 121 ? -0.138 16.172 10.57 1 91.62 121 LEU B C 1
ATOM 3209 O O . LEU B 1 121 ? -1.128 15.516 10.906 1 91.62 121 LEU B O 1
ATOM 3213 N N . GLU B 1 122 ? 0.356 16.156 9.406 1 92.75 122 GLU B N 1
ATOM 3214 C CA . GLU B 1 122 ? -0.085 15.219 8.375 1 92.75 122 GLU B CA 1
ATOM 3215 C C . GLU B 1 122 ? 1.048 14.289 7.949 1 92.75 122 GLU B C 1
ATOM 3217 O O . GLU B 1 122 ? 2.105 14.742 7.512 1 92.75 122 GLU B O 1
ATOM 3222 N N . VAL B 1 123 ? 0.778 13 8.086 1 95.62 123 VAL B N 1
ATOM 3223 C CA . VAL B 1 123 ? 1.821 12.023 7.785 1 95.62 123 VAL B CA 1
ATOM 3224 C C . VAL B 1 123 ? 1.38 11.141 6.625 1 95.62 123 VAL B C 1
ATOM 3226 O O . VAL B 1 123 ? 0.245 10.656 6.602 1 95.62 123 VAL B O 1
ATOM 3229 N N . GLU B 1 124 ? 2.248 10.984 5.695 1 94.38 124 GLU B N 1
ATOM 3230 C CA . GLU B 1 124 ? 2.066 10.062 4.578 1 94.38 124 GLU B CA 1
ATOM 3231 C C . GLU B 1 124 ? 3.137 8.977 4.578 1 94.38 124 GLU B C 1
ATOM 3233 O O . GLU B 1 124 ? 4.332 9.273 4.539 1 94.38 124 GLU B O 1
ATOM 3238 N N . SER B 1 125 ? 2.656 7.777 4.703 1 93.38 125 SER B N 1
ATOM 3239 C CA . SER B 1 125 ? 3.57 6.645 4.59 1 93.38 125 SER B CA 1
ATOM 3240 C C . SER B 1 125 ? 3.365 5.895 3.279 1 93.38 125 SER B C 1
ATOM 3242 O O . SER B 1 125 ? 2.229 5.637 2.875 1 93.38 125 SER B O 1
ATOM 3244 N N . GLY B 1 126 ? 4.484 5.527 2.613 1 89.19 126 GLY B N 1
ATOM 3245 C CA . GLY B 1 126 ? 4.348 4.844 1.337 1 89.19 126 GLY B CA 1
ATOM 3246 C C . GLY B 1 126 ? 5.68 4.504 0.693 1 89.19 126 GLY B C 1
ATOM 3247 O O . GLY B 1 126 ? 6.699 4.398 1.38 1 89.19 126 GLY B O 1
ATOM 3248 N N . LEU B 1 127 ? 5.621 4.289 -0.605 1 86.19 127 LEU B N 1
ATOM 3249 C CA . LEU B 1 127 ? 6.801 3.932 -1.382 1 86.19 127 LEU B CA 1
ATOM 3250 C C . LEU B 1 127 ? 7.668 5.156 -1.649 1 86.19 127 LEU B C 1
ATOM 3252 O O . LEU B 1 127 ? 7.152 6.266 -1.814 1 86.19 127 LEU B O 1
ATOM 3256 N N . SER B 1 128 ? 8.891 4.93 -1.809 1 87.88 128 SER B N 1
ATOM 3257 C CA . SER B 1 128 ? 9.867 6.004 -1.91 1 87.88 128 SER B CA 1
ATOM 3258 C C . SER B 1 128 ? 9.602 6.891 -3.121 1 87.88 128 SER B C 1
ATOM 3260 O O . SER B 1 128 ? 9.664 8.117 -3.027 1 87.88 128 SER B O 1
ATOM 3262 N N . HIS B 1 129 ? 9.312 6.27 -4.207 1 80.56 129 HIS B N 1
ATOM 3263 C CA . HIS B 1 129 ? 9.125 7.066 -5.414 1 80.56 129 HIS B CA 1
ATOM 3264 C C . HIS B 1 129 ? 7.949 8.023 -5.262 1 80.56 129 HIS B C 1
ATOM 3266 O O . HIS B 1 129 ? 8.008 9.164 -5.73 1 80.56 129 HIS B O 1
ATOM 3272 N N . HIS B 1 130 ? 6.965 7.574 -4.672 1 83.56 130 HIS B N 1
ATOM 3273 C CA . HIS B 1 130 ? 5.789 8.398 -4.426 1 83.56 130 HIS B CA 1
ATOM 3274 C C . HIS B 1 130 ? 6.102 9.523 -3.447 1 83.56 130 HIS B C 1
ATOM 3276 O O . HIS B 1 130 ? 5.773 10.688 -3.705 1 83.56 130 HIS B O 1
ATOM 3282 N N . LEU B 1 131 ? 6.754 9.211 -2.422 1 91.38 131 LEU B N 1
ATOM 3283 C CA . LEU B 1 131 ? 7.074 10.18 -1.38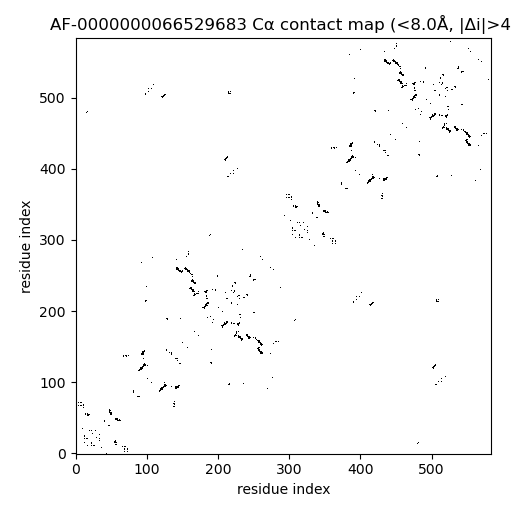5 1 91.38 131 LEU B CA 1
ATOM 3284 C C . LEU B 1 131 ? 8.031 11.25 -1.915 1 91.38 131 LEU B C 1
ATOM 3286 O O . LEU B 1 131 ? 7.887 12.43 -1.599 1 91.38 131 LEU B O 1
ATOM 3290 N N . LEU B 1 132 ? 8.953 10.797 -2.705 1 87.19 132 LEU B N 1
ATOM 3291 C CA . LEU B 1 132 ? 9.898 11.734 -3.291 1 87.19 132 LEU B CA 1
ATOM 3292 C C . LEU B 1 132 ? 9.188 12.711 -4.223 1 87.19 132 LEU B C 1
ATOM 3294 O O . LEU B 1 132 ? 9.484 13.914 -4.219 1 87.19 132 LEU B O 1
ATOM 3298 N N . ARG B 1 133 ? 8.312 12.18 -4.973 1 81.62 133 ARG B N 1
ATOM 3299 C CA . ARG B 1 133 ? 7.527 13.023 -5.859 1 81.62 133 ARG B CA 1
ATOM 3300 C C . ARG B 1 133 ? 6.742 14.07 -5.07 1 81.62 133 ARG B C 1
ATOM 3302 O O . ARG B 1 133 ? 6.727 15.25 -5.434 1 81.62 133 ARG B O 1
ATOM 3309 N N . LEU B 1 134 ? 6.105 13.68 -4.012 1 85 134 LEU B N 1
ATOM 3310 C CA . LEU B 1 134 ? 5.348 14.594 -3.162 1 85 134 LEU B CA 1
ATOM 3311 C C . LEU B 1 134 ? 6.254 15.672 -2.58 1 85 134 LEU B C 1
ATOM 3313 O O . LEU B 1 134 ? 5.887 16.844 -2.555 1 85 134 LEU B O 1
ATOM 3317 N N . TYR B 1 135 ? 7.41 15.281 -2.217 1 90.94 135 TYR B N 1
ATOM 3318 C CA . TYR B 1 135 ? 8.336 16.234 -1.626 1 90.94 135 TYR B CA 1
ATOM 3319 C C . TYR B 1 135 ? 8.812 17.25 -2.664 1 90.94 135 TYR B C 1
ATOM 3321 O O . TYR B 1 135 ? 8.82 18.453 -2.41 1 90.94 135 TYR B O 1
ATOM 3329 N N . ARG B 1 136 ? 9.195 16.688 -3.779 1 80.81 136 ARG B N 1
ATOM 3330 C CA . ARG B 1 136 ? 9.734 17.547 -4.832 1 80.81 136 ARG B CA 1
ATOM 3331 C C . ARG B 1 136 ? 8.672 18.516 -5.348 1 80.81 136 ARG B C 1
ATOM 3333 O O . ARG B 1 136 ? 8.984 19.641 -5.75 1 80.81 136 ARG B O 1
ATOM 3340 N N . SER B 1 137 ? 7.484 18.078 -5.301 1 75.38 137 SER B N 1
ATOM 3341 C CA . SER B 1 137 ? 6.387 18.922 -5.75 1 75.38 137 SER B CA 1
ATOM 3342 C C . SER B 1 137 ? 5.957 19.906 -4.66 1 75.38 137 SER B C 1
ATOM 3344 O O . SER B 1 137 ? 5.027 20.688 -4.855 1 75.38 137 SER B O 1
ATOM 3346 N N . GLY B 1 138 ? 6.527 19.797 -3.541 1 80.75 138 GLY B N 1
ATOM 3347 C CA . GLY B 1 138 ? 6.266 20.75 -2.477 1 80.75 138 GLY B CA 1
ATOM 3348 C C . GLY B 1 138 ? 5.133 20.328 -1.562 1 80.75 138 GLY B C 1
ATOM 3349 O O . GLY B 1 138 ? 4.668 21.125 -0.737 1 80.75 138 GLY B O 1
ATOM 3350 N N . GLU B 1 139 ? 4.723 19.109 -1.629 1 84.88 139 GLU B N 1
ATOM 3351 C CA . GLU B 1 139 ? 3.564 18.641 -0.876 1 84.88 139 GLU B CA 1
ATOM 3352 C C . GLU B 1 139 ? 3.975 18.109 0.495 1 84.88 139 GLU B C 1
ATOM 3354 O O . GLU B 1 139 ? 3.123 17.859 1.346 1 84.88 139 GLU B O 1
ATOM 3359 N N . LEU B 1 140 ? 5.258 18 0.701 1 92.69 140 LEU B N 1
ATOM 3360 C CA . LEU B 1 140 ? 5.805 17.594 1.989 1 92.69 140 LEU B CA 1
ATOM 3361 C C . LEU B 1 140 ? 6.816 18.625 2.498 1 92.69 140 LEU B C 1
ATOM 3363 O O . LEU B 1 140 ? 7.535 19.234 1.708 1 92.69 140 LEU B O 1
ATOM 3367 N N . ASP B 1 141 ? 6.836 18.766 3.781 1 92.81 141 ASP B N 1
ATOM 3368 C CA . ASP B 1 141 ? 7.797 19.656 4.426 1 92.81 141 ASP B CA 1
ATOM 3369 C C . ASP B 1 141 ? 9.031 18.891 4.887 1 92.81 141 ASP B C 1
ATOM 3371 O O . ASP B 1 141 ? 10.141 19.438 4.91 1 92.81 141 ASP B O 1
ATOM 3375 N N . LEU B 1 142 ? 8.82 17.703 5.328 1 96.81 142 LEU B N 1
ATOM 3376 C CA . LEU B 1 142 ? 9.852 16.766 5.762 1 96.81 142 LEU B CA 1
ATOM 3377 C C . LEU B 1 142 ? 9.68 15.414 5.078 1 96.81 142 LEU B C 1
ATOM 3379 O O . LEU B 1 142 ? 8.555 14.992 4.789 1 96.81 142 LEU B O 1
ATOM 3383 N N . LEU B 1 143 ? 10.812 14.766 4.84 1 97.31 143 LEU B N 1
ATOM 3384 C CA . LEU B 1 143 ? 10.742 13.492 4.137 1 97.31 143 LEU B CA 1
ATOM 3385 C C . LEU B 1 143 ? 11.852 12.555 4.598 1 97.31 143 LEU B C 1
ATOM 3387 O O . LEU B 1 143 ? 13.031 12.922 4.574 1 97.31 143 LEU B O 1
ATOM 3391 N N . LEU B 1 144 ? 11.492 11.461 5.125 1 96.38 144 LEU B N 1
ATOM 3392 C CA . LEU B 1 144 ? 12.375 10.312 5.207 1 96.38 144 LEU B CA 1
ATOM 3393 C C . LEU B 1 144 ? 12.133 9.352 4.047 1 96.38 144 LEU B C 1
ATOM 3395 O O . LEU B 1 144 ? 10.984 8.961 3.795 1 96.38 144 LEU B O 1
ATOM 3399 N N . VAL B 1 145 ? 13.219 9.008 3.346 1 94.94 145 VAL B N 1
ATOM 3400 C CA . VAL B 1 145 ? 13 8.156 2.178 1 94.94 145 VAL B CA 1
ATOM 3401 C C . VAL B 1 145 ? 14.227 7.289 1.933 1 94.94 145 VAL B C 1
ATOM 3403 O O . VAL B 1 145 ? 15.352 7.676 2.271 1 94.94 145 VAL B O 1
ATOM 3406 N N . LYS B 1 146 ? 13.969 6.191 1.422 1 92.88 146 LYS B N 1
ATOM 3407 C CA . LYS B 1 146 ? 15.07 5.324 0.994 1 92.88 146 LYS B CA 1
ATOM 3408 C C . LYS B 1 146 ? 15.461 5.609 -0.453 1 92.88 146 LYS B C 1
ATOM 3410 O O . LYS B 1 146 ? 14.594 5.82 -1.307 1 92.88 146 LYS B O 1
ATOM 3415 N N . GLN B 1 147 ? 16.734 5.621 -0.704 1 89.38 147 GLN B N 1
ATOM 3416 C CA . GLN B 1 147 ? 17.234 5.922 -2.043 1 89.38 147 GLN B CA 1
ATOM 3417 C C . GLN B 1 147 ? 18.594 5.289 -2.279 1 89.38 147 GLN B C 1
ATOM 3419 O O . GLN B 1 147 ? 19.344 5.02 -1.327 1 89.38 147 GLN B O 1
ATOM 3424 N N . TRP B 1 148 ? 18.625 4.949 -3.641 1 86 148 TRP B N 1
ATOM 3425 C CA . TRP B 1 148 ? 19.969 4.559 -4.066 1 86 148 TRP B CA 1
ATOM 3426 C C . TRP B 1 148 ? 20.844 5.785 -4.309 1 86 148 TRP B C 1
ATOM 3428 O O . TRP B 1 148 ? 20.609 6.543 -5.254 1 86 148 TRP B O 1
ATOM 3438 N N . GLY B 1 149 ? 21.688 6.203 -3.406 1 81.69 149 GLY B N 1
ATOM 3439 C CA . GLY B 1 149 ? 22.484 7.414 -3.533 1 81.69 149 GLY B CA 1
ATOM 3440 C C . GLY B 1 149 ? 21.688 8.68 -3.275 1 81.69 149 GLY B C 1
ATOM 3441 O O . GLY B 1 149 ? 21.141 9.281 -4.203 1 81.69 149 GLY B O 1
ATOM 3442 N N . ALA B 1 150 ? 21.609 9.125 -2.182 1 77.94 150 ALA B N 1
ATOM 3443 C CA . ALA B 1 150 ? 20.844 10.289 -1.751 1 77.94 150 ALA B CA 1
ATOM 3444 C C . ALA B 1 150 ? 21.312 11.555 -2.453 1 77.94 150 ALA B C 1
ATOM 3446 O O . ALA B 1 150 ? 22.5 11.703 -2.758 1 77.94 150 ALA B O 1
ATOM 3447 N N . ASP B 1 151 ? 20.328 12.359 -2.752 1 80.38 151 ASP B N 1
ATOM 3448 C CA . ASP B 1 151 ? 20.656 13.648 -3.363 1 80.38 151 ASP B CA 1
ATOM 3449 C C . ASP B 1 151 ? 21.469 14.516 -2.416 1 80.38 151 ASP B C 1
ATOM 3451 O O . ASP B 1 151 ? 21.422 14.336 -1.197 1 80.38 151 ASP B O 1
ATOM 3455 N N . SER B 1 152 ? 22.156 15.406 -3.002 1 80.31 152 SER B N 1
ATOM 3456 C CA . SER B 1 152 ? 23.078 16.234 -2.236 1 80.31 152 SER B CA 1
ATOM 3457 C C . SER B 1 152 ? 22.328 17.188 -1.302 1 80.31 152 SER B C 1
ATOM 3459 O O . SER B 1 152 ? 22.891 17.672 -0.321 1 80.31 152 SER B O 1
ATOM 3461 N N . ASP B 1 153 ? 21.109 17.375 -1.543 1 85.5 153 ASP B N 1
ATOM 3462 C CA . ASP B 1 153 ? 20.391 18.375 -0.746 1 85.5 153 ASP B CA 1
ATOM 3463 C C . ASP B 1 153 ? 19.734 17.719 0.467 1 85.5 153 ASP B C 1
ATOM 3465 O O . ASP B 1 153 ? 18.938 18.344 1.166 1 85.5 153 ASP B O 1
ATOM 3469 N N . CYS B 1 154 ? 20.078 16.5 0.703 1 92 154 CYS B N 1
ATOM 3470 C CA . CYS B 1 154 ? 19.5 15.883 1.891 1 92 154 CYS B CA 1
ATOM 3471 C C . CYS B 1 154 ? 20.125 16.453 3.16 1 92 154 CYS B C 1
ATOM 3473 O O . CYS B 1 154 ? 21.281 16.906 3.146 1 92 154 CYS B O 1
ATOM 3475 N N . HIS B 1 155 ? 19.406 16.5 4.184 1 93.81 155 HIS B N 1
ATOM 3476 C CA . HIS B 1 155 ? 19.844 17.031 5.469 1 93.81 155 HIS B CA 1
ATOM 3477 C C . HIS B 1 155 ? 20.75 16.031 6.188 1 93.81 155 HIS B C 1
ATOM 3479 O O . HIS B 1 155 ? 21.688 16.422 6.895 1 93.81 155 HIS B O 1
ATOM 3485 N N . ALA B 1 156 ? 20.406 14.773 6.078 1 95.44 156 ALA B N 1
ATOM 3486 C CA . ALA B 1 156 ? 21.172 13.672 6.668 1 95.44 156 ALA B CA 1
ATOM 3487 C C . ALA B 1 156 ? 20.906 12.367 5.914 1 95.44 156 ALA B C 1
ATOM 3489 O O . ALA B 1 156 ? 19.922 12.242 5.195 1 95.44 156 ALA B O 1
ATOM 3490 N N . ARG B 1 157 ? 21.797 11.477 6.082 1 95 157 ARG B N 1
ATOM 3491 C CA . ARG B 1 157 ? 21.656 10.164 5.449 1 95 157 ARG B CA 1
ATOM 3492 C C . ARG B 1 157 ? 22.312 9.078 6.289 1 95 157 ARG B C 1
ATOM 3494 O O . ARG B 1 157 ? 23.266 9.336 7.027 1 95 157 ARG B O 1
ATOM 3501 N N . TRP B 1 158 ? 21.766 7.914 6.199 1 93.94 158 TRP B N 1
ATOM 3502 C CA . TRP B 1 158 ? 22.234 6.738 6.93 1 93.94 158 TRP B CA 1
ATOM 3503 C C . TRP B 1 158 ? 22.266 5.512 6.023 1 93.94 158 TRP B C 1
ATOM 3505 O O . TRP B 1 158 ? 21.375 5.332 5.188 1 93.94 158 TRP B O 1
ATOM 3515 N N . ALA B 1 159 ? 23.234 4.711 6.289 1 92.06 159 ALA B N 1
ATOM 3516 C CA . ALA B 1 159 ? 23.25 3.441 5.566 1 92.06 159 ALA B CA 1
ATOM 3517 C C . ALA B 1 159 ? 22.078 2.559 5.977 1 92.06 159 ALA B C 1
ATOM 3519 O O . ALA B 1 159 ? 21.719 2.496 7.156 1 92.06 159 ALA B O 1
ATOM 3520 N N . GLU B 1 160 ? 21.438 1.938 4.988 1 91.12 160 GLU B N 1
ATOM 3521 C CA . GLU B 1 160 ? 20.344 0.982 5.215 1 91.12 160 GLU B CA 1
ATOM 3522 C C . GLU B 1 160 ? 20.766 -0.428 4.805 1 91.12 160 GLU B C 1
ATOM 3524 O O . GLU B 1 160 ? 20.594 -0.821 3.65 1 91.12 160 GLU B O 1
ATOM 3529 N N . PRO B 1 161 ? 21.234 -1.191 5.801 1 90.38 161 PRO B N 1
ATOM 3530 C CA . PRO B 1 161 ? 21.641 -2.557 5.461 1 90.38 161 PRO B CA 1
ATOM 3531 C C . PRO B 1 161 ? 20.469 -3.439 5.051 1 90.38 161 PRO B C 1
ATOM 3533 O O . PRO B 1 161 ? 19.438 -3.439 5.719 1 90.38 161 PRO B O 1
ATOM 3536 N N . LEU B 1 162 ? 20.734 -4.129 3.975 1 92.62 162 LEU B N 1
ATOM 3537 C CA . LEU B 1 162 ? 19.734 -5.039 3.428 1 92.62 162 LEU B CA 1
ATOM 3538 C C . LEU B 1 162 ? 20.266 -6.469 3.402 1 92.62 162 LEU B C 1
ATOM 3540 O O . LEU B 1 162 ? 21.469 -6.691 3.459 1 92.62 162 LEU B O 1
ATOM 3544 N N . GLY B 1 163 ? 19.328 -7.391 3.33 1 93.69 163 GLY B N 1
ATOM 3545 C CA . GLY B 1 163 ? 19.641 -8.789 3.121 1 93.69 163 GLY B CA 1
ATOM 3546 C C . GLY B 1 163 ? 18.562 -9.547 2.365 1 93.69 163 GLY B C 1
ATOM 3547 O O . GLY B 1 163 ? 17.406 -9.117 2.33 1 93.69 163 GLY B O 1
ATOM 3548 N N . TRP B 1 164 ? 19.094 -10.609 1.714 1 95.62 164 TRP B N 1
ATOM 3549 C CA . TRP B 1 164 ? 18.156 -11.586 1.172 1 95.62 164 TRP B CA 1
ATOM 3550 C C . TRP B 1 164 ? 17.656 -12.523 2.264 1 95.62 164 TRP B C 1
ATOM 3552 O O . TRP B 1 164 ? 18.453 -13.07 3.035 1 95.62 164 TRP B O 1
ATOM 3562 N N . PHE B 1 165 ? 16.328 -12.711 2.24 1 95.75 165 PHE B N 1
ATOM 3563 C CA . PHE B 1 165 ? 15.805 -13.555 3.301 1 95.75 165 PHE B CA 1
ATOM 3564 C C . PHE B 1 165 ? 14.828 -14.586 2.734 1 95.75 165 PHE B C 1
ATOM 3566 O O . PHE B 1 165 ? 14.047 -14.273 1.836 1 95.75 165 PHE B O 1
ATOM 3573 N N . GLY B 1 166 ? 14.938 -15.75 3.211 1 94.88 166 GLY B N 1
ATOM 3574 C CA . GLY B 1 166 ? 13.945 -16.812 3.08 1 94.88 166 GLY B CA 1
ATOM 3575 C C . GLY B 1 166 ? 13.453 -17.328 4.418 1 94.88 166 GLY B C 1
ATOM 3576 O O . GLY B 1 166 ? 13.734 -16.734 5.461 1 94.88 166 GLY B O 1
ATOM 3577 N N . SER B 1 167 ? 12.695 -18.359 4.316 1 95 167 SER B N 1
ATOM 3578 C CA . SER B 1 167 ? 12.156 -18.953 5.531 1 95 167 SER B CA 1
ATOM 3579 C C . SER B 1 167 ? 13.211 -19.781 6.258 1 95 167 SER B C 1
ATOM 3581 O O . SER B 1 167 ? 13.992 -20.484 5.625 1 95 167 SER B O 1
ATOM 3583 N N . ALA B 1 168 ? 13.266 -19.609 7.559 1 94.12 168 ALA B N 1
ATOM 3584 C CA . ALA B 1 168 ? 14.156 -20.438 8.359 1 94.12 168 ALA B CA 1
ATOM 3585 C C . ALA B 1 168 ? 13.656 -21.891 8.414 1 94.12 168 ALA B C 1
ATOM 3587 O O . ALA B 1 168 ? 14.453 -22.828 8.398 1 94.12 168 ALA B O 1
ATOM 3588 N N . ALA B 1 169 ? 12.414 -22.047 8.422 1 90.69 169 ALA B N 1
ATOM 3589 C CA . ALA B 1 169 ? 11.797 -23.359 8.57 1 90.69 169 ALA B CA 1
ATOM 3590 C C . ALA B 1 169 ? 11.703 -24.094 7.234 1 90.69 169 ALA B C 1
ATOM 3592 O O . ALA B 1 169 ? 11.711 -25.312 7.184 1 90.69 169 ALA B O 1
ATOM 3593 N N . ARG B 1 170 ? 11.656 -23.297 6.176 1 86.38 170 ARG B N 1
ATOM 3594 C CA . ARG B 1 170 ? 11.516 -23.844 4.828 1 86.38 170 ARG B CA 1
ATOM 3595 C C . ARG B 1 170 ? 12.539 -23.234 3.881 1 86.38 170 ARG B C 1
ATOM 3597 O O . ARG B 1 170 ? 12.18 -22.5 2.951 1 86.38 170 ARG B O 1
ATOM 3604 N N . PRO B 1 171 ? 13.742 -23.547 4.043 1 78.62 171 PRO B N 1
ATOM 3605 C CA . PRO B 1 171 ? 14.82 -22.906 3.291 1 78.62 171 PRO B CA 1
ATOM 3606 C C . PRO B 1 171 ? 14.703 -23.109 1.784 1 78.62 171 PRO B C 1
ATOM 3608 O O . PRO B 1 171 ? 14.312 -24.203 1.34 1 78.62 171 PRO B O 1
ATOM 3611 N N . PHE B 1 172 ? 14.844 -21.844 1.135 1 70.44 172 PHE B N 1
ATOM 3612 C CA . PHE B 1 172 ? 14.891 -21.828 -0.323 1 70.44 172 PHE B CA 1
ATOM 3613 C C . PHE B 1 172 ? 16.188 -22.469 -0.833 1 70.44 172 PHE B C 1
ATOM 3615 O O . PHE B 1 172 ? 17.25 -22.281 -0.237 1 70.44 172 PHE B O 1
ATOM 3622 N N . GLY B 1 173 ? 16.219 -23.484 -1.769 1 61.59 173 GLY B N 1
ATOM 3623 C CA . GLY B 1 173 ? 17.406 -24.141 -2.303 1 61.59 173 GLY B CA 1
ATOM 3624 C C . GLY B 1 173 ? 17.266 -25.641 -2.396 1 61.59 173 GLY B C 1
ATOM 3625 O O . GLY B 1 173 ? 18.094 -26.312 -3.037 1 61.59 173 GLY B O 1
ATOM 3626 N N . GLU B 1 174 ? 16.469 -26.109 -1.326 1 51.75 174 GLU B N 1
ATOM 3627 C CA . GLU B 1 174 ? 16.516 -27.562 -1.529 1 51.75 174 GLU B CA 1
ATOM 3628 C C . GLU B 1 174 ? 15.945 -27.938 -2.891 1 51.75 174 GLU B C 1
ATOM 3630 O O . GLU B 1 174 ? 15.961 -29.109 -3.268 1 51.75 174 GLU B O 1
ATOM 3635 N N . GLY B 1 175 ? 15.461 -26.875 -3.543 1 50.97 175 GLY B N 1
ATOM 3636 C CA . GLY B 1 175 ? 14.977 -27.281 -4.855 1 50.97 175 GLY B CA 1
ATOM 3637 C C . GLY B 1 175 ? 16.031 -27.141 -5.941 1 50.97 175 GLY B C 1
ATOM 3638 O O . GLY B 1 175 ? 17.172 -26.766 -5.668 1 50.97 175 GLY B O 1
ATOM 3639 N N . SER B 1 176 ? 15.812 -27.594 -7.199 1 56.25 176 SER B N 1
ATOM 3640 C CA . SER B 1 176 ? 16.688 -27.625 -8.359 1 56.25 176 SER B CA 1
ATOM 3641 C C . SER B 1 176 ? 17.094 -26.219 -8.781 1 56.25 176 SER B C 1
ATOM 3643 O O . SER B 1 176 ? 16.266 -25.297 -8.758 1 56.25 176 SER B O 1
ATOM 3645 N N . PRO B 1 177 ? 18.438 -25.844 -8.789 1 58.91 177 PRO B N 1
ATOM 3646 C CA . PRO B 1 177 ? 18.922 -24.578 -9.336 1 58.91 177 PRO B CA 1
ATOM 3647 C C . PRO B 1 177 ? 18.141 -24.109 -10.555 1 58.91 177 PRO B C 1
ATOM 3649 O O . PRO B 1 177 ? 18.125 -22.922 -10.875 1 58.91 177 PRO B O 1
ATOM 3652 N N . GLU B 1 178 ? 17.359 -24.953 -11.094 1 65.19 178 GLU B N 1
ATOM 3653 C CA . GLU B 1 178 ? 16.703 -24.641 -12.359 1 65.19 178 GLU B CA 1
ATOM 3654 C C . GLU B 1 178 ? 15.328 -24.016 -12.125 1 65.19 178 GLU B C 1
ATOM 3656 O O . GLU B 1 178 ? 14.766 -23.375 -13.023 1 65.19 178 GLU B O 1
ATOM 3661 N N . GLU B 1 179 ? 14.961 -24.016 -10.906 1 76.25 179 GLU B N 1
ATOM 3662 C CA . GLU B 1 179 ? 13.617 -23.5 -10.68 1 76.25 179 GLU B CA 1
ATOM 3663 C C . GLU B 1 179 ? 13.648 -22 -10.406 1 76.25 179 GLU B C 1
ATOM 3665 O O . GLU B 1 179 ? 14.523 -21.5 -9.68 1 76.25 179 GLU B O 1
ATOM 3670 N N . PRO B 1 180 ? 12.773 -21.266 -11.023 1 86.44 180 PRO B N 1
ATOM 3671 C CA . PRO B 1 180 ? 12.734 -19.812 -10.773 1 86.44 180 PRO B CA 1
ATOM 3672 C C . PRO B 1 180 ? 12.516 -19.484 -9.297 1 86.44 180 PRO B C 1
ATOM 3674 O O . PRO B 1 180 ? 11.742 -20.172 -8.617 1 86.44 180 PRO B O 1
ATOM 3677 N N . VAL B 1 181 ? 13.203 -18.562 -8.805 1 89.75 181 VAL B N 1
ATOM 3678 C CA . VAL B 1 181 ? 13.086 -18.094 -7.426 1 89.75 181 VAL B CA 1
ATOM 3679 C C . VAL B 1 181 ? 11.742 -17.391 -7.238 1 89.75 181 VAL B C 1
ATOM 3681 O O . VAL B 1 181 ? 11.445 -16.406 -7.93 1 89.75 181 VAL B O 1
ATOM 3684 N N . PRO B 1 182 ? 10.883 -17.875 -6.383 1 92.44 182 PRO B N 1
ATOM 3685 C CA . PRO B 1 182 ? 9.688 -17.094 -6.055 1 92.44 182 PRO B CA 1
ATOM 3686 C C . PRO B 1 182 ? 10 -15.859 -5.227 1 92.44 182 PRO B C 1
ATOM 3688 O O . PRO B 1 182 ? 10.5 -15.969 -4.105 1 92.44 182 PRO B O 1
ATOM 3691 N N . LEU B 1 183 ? 9.594 -14.719 -5.758 1 94.81 183 LEU B N 1
ATOM 3692 C CA . LEU B 1 183 ? 9.914 -13.453 -5.094 1 94.81 183 LEU B CA 1
ATOM 3693 C C . LEU B 1 183 ? 8.695 -12.914 -4.348 1 94.81 183 LEU B C 1
ATOM 3695 O O . LEU B 1 183 ? 7.574 -12.977 -4.855 1 94.81 183 LEU B O 1
ATOM 3699 N N . VAL B 1 184 ? 8.93 -12.508 -3.168 1 96.06 184 VAL B N 1
ATOM 3700 C CA . VAL B 1 184 ? 7.984 -11.719 -2.381 1 96.06 184 VAL B CA 1
ATOM 3701 C C . VAL B 1 184 ? 8.328 -10.234 -2.492 1 96.06 184 VAL B C 1
ATOM 3703 O O . VAL B 1 184 ? 9.383 -9.797 -2.02 1 96.06 184 VAL B O 1
ATOM 3706 N N . VAL B 1 185 ? 7.375 -9.484 -3.072 1 94.5 185 VAL B N 1
ATOM 3707 C CA . VAL B 1 185 ? 7.816 -8.172 -3.521 1 94.5 185 VAL B CA 1
ATOM 3708 C C . VAL B 1 185 ? 6.754 -7.125 -3.182 1 94.5 185 VAL B C 1
ATOM 3710 O O . VAL B 1 185 ? 5.57 -7.449 -3.057 1 94.5 185 VAL B O 1
ATOM 3713 N N . PHE B 1 186 ? 7.277 -5.895 -3.092 1 91 186 PHE B N 1
ATOM 3714 C CA . PHE B 1 186 ? 6.391 -4.738 -3.164 1 91 186 PHE B CA 1
ATOM 3715 C C . PHE B 1 186 ? 5.859 -4.551 -4.578 1 91 186 PHE B C 1
ATOM 3717 O O . PHE B 1 186 ? 6.344 -5.184 -5.52 1 91 186 PHE B O 1
ATOM 3724 N N . PRO B 1 187 ? 4.871 -3.658 -4.707 1 84.81 187 PRO B N 1
ATOM 3725 C CA . PRO B 1 187 ? 4.297 -3.443 -6.039 1 84.81 187 PRO B CA 1
ATOM 3726 C C . PRO B 1 187 ? 5.305 -2.861 -7.027 1 84.81 187 PRO B C 1
ATOM 3728 O O . PRO B 1 187 ? 6.391 -2.428 -6.625 1 84.81 187 PRO B O 1
ATOM 3731 N N . VAL B 1 188 ? 4.902 -2.9 -8.219 1 77.75 188 VAL B N 1
ATOM 3732 C CA . VAL B 1 188 ? 5.738 -2.383 -9.297 1 77.75 188 VAL B CA 1
ATOM 3733 C C . VAL B 1 188 ? 6.129 -0.938 -9 1 77.75 188 VAL B C 1
ATOM 3735 O O . VAL B 1 188 ? 5.297 -0.141 -8.555 1 77.75 188 VAL B O 1
ATOM 3738 N N . GLY B 1 189 ? 7.402 -0.678 -9.219 1 73.44 189 GLY B N 1
ATOM 3739 C CA . GLY B 1 189 ? 7.91 0.662 -8.969 1 73.44 189 GLY B CA 1
ATOM 3740 C C . GLY B 1 189 ? 8.656 0.78 -7.648 1 73.44 189 GLY B C 1
ATOM 3741 O O . GLY B 1 189 ? 9.383 1.748 -7.43 1 73.44 189 GLY B O 1
ATOM 3742 N N . ALA B 1 190 ? 8.461 -0.191 -6.859 1 84.5 190 ALA B N 1
ATOM 3743 C CA . ALA B 1 190 ? 9.117 -0.156 -5.555 1 84.5 190 ALA B CA 1
ATOM 3744 C C . ALA B 1 190 ? 10.617 -0.399 -5.688 1 84.5 190 ALA B C 1
ATOM 3746 O O . ALA B 1 190 ? 11.047 -1.213 -6.508 1 84.5 190 ALA B O 1
ATOM 3747 N N . LEU B 1 191 ? 11.375 0.193 -4.871 1 84.75 191 LEU B N 1
ATOM 3748 C CA . LEU B 1 191 ? 12.836 0.211 -4.902 1 84.75 191 LEU B CA 1
ATOM 3749 C C . LEU B 1 191 ? 13.398 -1.195 -4.742 1 84.75 191 LEU B C 1
ATOM 3751 O O . LEU B 1 191 ? 14.211 -1.64 -5.562 1 84.75 191 LEU B O 1
ATOM 3755 N N . TYR B 1 192 ? 12.922 -1.959 -3.787 1 88.5 192 TYR B N 1
ATOM 3756 C CA . TYR B 1 192 ? 13.477 -3.273 -3.488 1 88.5 192 TYR B CA 1
ATOM 3757 C C . TYR B 1 192 ? 13.141 -4.273 -4.59 1 88.5 192 TYR B C 1
ATOM 3759 O O . TYR B 1 192 ? 13.953 -5.148 -4.906 1 88.5 192 TYR B O 1
ATOM 3767 N N . ARG B 1 193 ? 11.945 -4.105 -5.074 1 88.5 193 ARG B N 1
ATOM 3768 C CA . ARG B 1 193 ? 11.516 -5.016 -6.133 1 88.5 193 ARG B CA 1
ATOM 3769 C C . ARG B 1 193 ? 12.461 -4.945 -7.324 1 88.5 193 ARG B C 1
ATOM 3771 O O . ARG B 1 193 ? 12.945 -5.977 -7.805 1 88.5 193 ARG B O 1
ATOM 3778 N N . GLN B 1 194 ? 12.789 -3.758 -7.719 1 82.06 194 GLN B N 1
ATOM 3779 C CA . GLN B 1 194 ? 13.656 -3.545 -8.867 1 82.06 194 GLN B CA 1
ATOM 3780 C C . GLN B 1 194 ? 15.062 -4.086 -8.602 1 82.06 194 GLN B C 1
ATOM 3782 O O . GLN B 1 194 ? 15.664 -4.711 -9.477 1 82.06 194 GLN B O 1
ATOM 3787 N N . GLU B 1 195 ? 15.5 -3.883 -7.535 1 87.62 195 GLU B N 1
ATOM 3788 C CA . GLU B 1 195 ? 16.844 -4.32 -7.176 1 87.62 195 GLU B CA 1
ATOM 3789 C C . GLU B 1 195 ? 16.938 -5.844 -7.125 1 87.62 195 GLU B C 1
ATOM 3791 O O . GLU B 1 195 ? 17.953 -6.422 -7.531 1 87.62 195 GLU B O 1
ATOM 3796 N N . MET B 1 196 ? 15.953 -6.477 -6.59 1 92.19 196 MET B N 1
ATOM 3797 C CA . MET B 1 196 ? 15.914 -7.934 -6.539 1 92.19 196 MET B CA 1
ATOM 3798 C C . MET B 1 196 ? 15.992 -8.531 -7.941 1 92.19 196 MET B C 1
ATOM 3800 O O . MET B 1 196 ? 16.766 -9.453 -8.18 1 92.19 196 MET B O 1
ATOM 3804 N N . ILE B 1 197 ? 15.211 -8 -8.758 1 88.12 197 ILE B N 1
ATOM 3805 C CA . ILE B 1 197 ? 15.125 -8.508 -10.125 1 88.12 197 ILE B CA 1
ATOM 3806 C C . ILE B 1 197 ? 16.469 -8.297 -10.828 1 88.12 197 ILE B C 1
ATOM 3808 O O . ILE B 1 197 ? 17.016 -9.234 -11.422 1 88.12 197 ILE B O 1
ATOM 3812 N N . HIS B 1 198 ? 17 -7.113 -10.672 1 86.31 198 HIS B N 1
ATOM 3813 C CA . HIS B 1 198 ? 18.281 -6.809 -11.289 1 86.31 198 HIS B CA 1
ATOM 3814 C C . HIS B 1 198 ? 19.375 -7.734 -10.773 1 86.31 198 HIS B C 1
ATOM 3816 O O . HIS B 1 198 ? 20.188 -8.242 -11.555 1 86.31 198 HIS B O 1
ATOM 3822 N N . ALA B 1 199 ? 19.406 -7.93 -9.57 1 89.75 199 ALA B N 1
ATOM 3823 C CA . ALA B 1 199 ? 20.438 -8.742 -8.938 1 89.75 199 ALA B CA 1
ATOM 3824 C C . ALA B 1 199 ? 20.391 -10.18 -9.43 1 89.75 199 ALA B C 1
ATOM 3826 O O . ALA B 1 199 ? 21.422 -10.773 -9.766 1 89.75 199 ALA B O 1
ATOM 3827 N N . LEU B 1 200 ? 19.25 -10.758 -9.469 1 89.06 200 LEU B N 1
ATOM 3828 C CA . LEU B 1 200 ? 19.094 -12.148 -9.906 1 89.06 200 LEU B CA 1
ATOM 3829 C C . LEU B 1 200 ? 19.406 -12.289 -11.391 1 89.06 200 LEU B C 1
ATOM 3831 O O . LEU B 1 200 ? 20.094 -13.227 -11.805 1 89.06 200 LEU B O 1
ATOM 3835 N N . GLU B 1 201 ? 18.953 -11.352 -12.109 1 84.62 201 GLU B N 1
ATOM 3836 C CA . GLU B 1 201 ? 19.172 -11.398 -13.547 1 84.62 201 GLU B CA 1
ATOM 3837 C C . GLU B 1 201 ? 20.641 -11.234 -13.891 1 84.62 201 GLU B C 1
ATOM 3839 O O . GLU B 1 201 ? 21.125 -11.828 -14.859 1 84.62 201 GLU B O 1
ATOM 3844 N N . SER B 1 202 ? 21.297 -10.406 -13.18 1 87.56 202 SER B N 1
ATOM 3845 C CA . SER B 1 202 ? 22.719 -10.148 -13.422 1 87.56 202 SER B CA 1
ATOM 3846 C C . SER B 1 202 ? 23.547 -11.422 -13.297 1 87.56 202 SER B C 1
ATOM 3848 O O . SER B 1 202 ? 24.641 -11.516 -13.844 1 87.56 202 SER B O 1
ATOM 3850 N N . ILE B 1 203 ? 23 -12.461 -12.672 1 87.38 203 ILE B N 1
ATOM 3851 C CA . ILE B 1 203 ? 23.75 -13.703 -12.508 1 87.38 203 ILE B CA 1
ATOM 3852 C C . ILE B 1 203 ? 23.047 -14.836 -13.25 1 87.38 203 ILE B C 1
ATOM 3854 O O . ILE B 1 203 ? 23.328 -16.016 -13.016 1 87.38 203 ILE B O 1
ATOM 3858 N N . GLY B 1 204 ? 22.031 -14.453 -13.945 1 86.56 204 GLY B N 1
ATOM 3859 C CA . GLY B 1 204 ? 21.359 -15.398 -14.82 1 86.56 204 GLY B CA 1
ATOM 3860 C C . GLY B 1 204 ? 20.391 -16.312 -14.086 1 86.56 204 GLY B C 1
ATOM 3861 O O . GLY B 1 204 ? 20.078 -17.406 -14.562 1 86.56 204 GLY B O 1
ATOM 3862 N N . ARG B 1 205 ? 19.969 -15.961 -12.961 1 86.19 205 ARG B N 1
ATOM 3863 C CA . ARG B 1 205 ? 19.016 -16.766 -12.195 1 86.19 205 ARG B CA 1
ATOM 3864 C C . ARG B 1 205 ? 17.578 -16.375 -12.547 1 86.19 205 ARG B C 1
ATOM 3866 O O . ARG B 1 205 ? 17.219 -15.203 -12.555 1 86.19 205 ARG B O 1
ATOM 3873 N N . ARG B 1 206 ? 16.859 -17.391 -12.766 1 84.25 206 ARG B N 1
ATOM 3874 C CA . ARG B 1 206 ? 15.453 -17.156 -13.109 1 84.25 206 ARG B CA 1
ATOM 3875 C C . ARG B 1 206 ? 14.633 -16.859 -11.859 1 84.25 206 ARG B C 1
ATOM 3877 O O . ARG B 1 206 ? 14.977 -17.312 -10.766 1 84.25 206 ARG B O 1
ATOM 3884 N N . TRP B 1 207 ? 13.555 -16.016 -12.078 1 87.44 207 TRP B N 1
ATOM 3885 C CA . TRP B 1 207 ? 12.703 -15.609 -10.969 1 87.44 207 TRP B CA 1
ATOM 3886 C C . TRP B 1 207 ? 11.25 -15.516 -11.406 1 87.44 207 TRP B C 1
ATOM 3888 O O . TRP B 1 207 ? 10.953 -15.5 -12.609 1 87.44 207 TRP B O 1
ATOM 3898 N N . ARG B 1 208 ? 10.383 -15.555 -10.438 1 83.75 208 ARG B N 1
ATOM 3899 C CA . ARG B 1 208 ? 8.953 -15.305 -10.617 1 83.75 208 ARG B CA 1
ATOM 3900 C C . ARG B 1 208 ? 8.375 -14.555 -9.422 1 83.75 208 ARG B C 1
ATOM 3902 O O . ARG B 1 208 ? 8.953 -14.57 -8.336 1 83.75 208 ARG B O 1
ATOM 3909 N N . ILE B 1 209 ? 7.227 -13.969 -9.695 1 88.56 209 ILE B N 1
ATOM 3910 C CA . ILE B 1 209 ? 6.539 -13.336 -8.578 1 88.56 209 ILE B CA 1
ATOM 3911 C C . ILE B 1 209 ? 5.68 -14.359 -7.852 1 88.56 209 ILE B C 1
ATOM 3913 O O . ILE B 1 209 ? 4.785 -14.969 -8.445 1 88.56 209 ILE B O 1
ATOM 3917 N N . GLY B 1 210 ? 5.953 -14.5 -6.637 1 92.06 210 GLY B N 1
ATOM 3918 C CA . GLY B 1 210 ? 5.16 -15.406 -5.816 1 92.06 210 GLY B CA 1
ATOM 3919 C C . GLY B 1 210 ? 4.145 -14.688 -4.949 1 92.06 210 GLY B C 1
ATOM 3920 O O . GLY B 1 210 ? 3.07 -15.227 -4.668 1 92.06 210 GLY B O 1
ATOM 3921 N N . TYR B 1 211 ? 4.547 -13.531 -4.488 1 94.06 211 TYR B N 1
ATOM 3922 C CA . TYR B 1 211 ? 3.729 -12.742 -3.576 1 94.06 211 TYR B CA 1
ATOM 3923 C C . TYR B 1 211 ? 3.998 -11.25 -3.748 1 94.06 211 TYR B C 1
ATOM 3925 O O . TYR B 1 211 ? 5.152 -10.836 -3.867 1 94.06 211 TYR B O 1
ATOM 3933 N N . SER B 1 212 ? 2.955 -10.461 -3.768 1 93.56 212 SER B N 1
ATOM 3934 C CA . SER B 1 212 ? 3.098 -9.016 -3.877 1 93.56 212 SER B CA 1
ATOM 3935 C C . SER B 1 212 ? 2.16 -8.289 -2.916 1 93.56 212 SER B C 1
ATOM 3937 O O . SER B 1 212 ? 1.004 -8.688 -2.752 1 93.56 212 SER B O 1
ATOM 3939 N N . SER B 1 213 ? 2.721 -7.277 -2.246 1 91.81 213 SER B N 1
ATOM 3940 C CA . SER B 1 213 ? 1.947 -6.477 -1.305 1 91.81 213 SER B CA 1
ATOM 3941 C C . SER B 1 213 ? 2.607 -5.125 -1.057 1 91.81 213 SER B C 1
ATOM 3943 O O . SER B 1 213 ? 3.828 -4.992 -1.172 1 91.81 213 SER B O 1
ATOM 3945 N N . ALA B 1 214 ? 1.81 -4.176 -0.667 1 86.69 214 ALA B N 1
ATOM 3946 C CA . ALA B 1 214 ? 2.346 -2.865 -0.315 1 86.69 214 ALA B CA 1
ATOM 3947 C C . ALA B 1 214 ? 2.697 -2.795 1.168 1 86.69 214 ALA B C 1
ATOM 3949 O O . ALA B 1 214 ? 3.189 -1.771 1.648 1 86.69 214 ALA B O 1
ATOM 3950 N N . SER B 1 215 ? 2.516 -3.848 1.845 1 87.19 215 SER B N 1
ATOM 3951 C CA . SER B 1 215 ? 2.736 -3.885 3.287 1 87.19 215 SER B CA 1
ATOM 3952 C C . SER B 1 215 ? 4.016 -4.641 3.631 1 87.19 215 SER B C 1
ATOM 3954 O O . SER B 1 215 ? 4.164 -5.812 3.271 1 87.19 215 SER B O 1
ATOM 3956 N N . LEU B 1 216 ? 4.836 -3.945 4.332 1 87.56 216 LEU B N 1
ATOM 3957 C CA . LEU B 1 216 ? 6.055 -4.598 4.793 1 87.56 216 LEU B CA 1
ATOM 3958 C C . LEU B 1 216 ? 5.727 -5.77 5.715 1 87.56 216 LEU B C 1
ATOM 3960 O O . LEU B 1 216 ? 6.367 -6.82 5.637 1 87.56 216 LEU B O 1
ATOM 3964 N N . ALA B 1 217 ? 4.762 -5.531 6.559 1 87 217 ALA B N 1
ATOM 3965 C CA . ALA B 1 217 ? 4.379 -6.582 7.496 1 87 217 ALA B CA 1
ATOM 3966 C C . ALA B 1 217 ? 3.939 -7.844 6.758 1 87 217 ALA B C 1
ATOM 3968 O O . ALA B 1 217 ? 4.273 -8.961 7.168 1 87 217 ALA B O 1
ATOM 3969 N N . SER B 1 218 ? 3.203 -7.637 5.734 1 90.31 218 SER B N 1
ATOM 3970 C CA . SER B 1 218 ? 2.74 -8.766 4.926 1 90.31 218 SER B CA 1
ATOM 3971 C C . SER B 1 218 ? 3.904 -9.469 4.246 1 90.31 218 SER B C 1
ATOM 3973 O O . SER B 1 218 ? 3.93 -10.703 4.164 1 90.31 218 SER B O 1
ATOM 3975 N N . LEU B 1 219 ? 4.836 -8.719 3.723 1 93.19 219 LEU B N 1
ATOM 3976 C CA . LEU B 1 219 ? 6 -9.297 3.059 1 93.19 219 LEU B CA 1
ATOM 3977 C C . LEU B 1 219 ? 6.836 -10.109 4.039 1 93.19 219 LEU B C 1
ATOM 3979 O O . LEU B 1 219 ? 7.246 -11.234 3.73 1 93.19 219 LEU B O 1
ATOM 3983 N N . VAL B 1 220 ? 7.055 -9.539 5.18 1 92.69 220 VAL B N 1
ATOM 3984 C CA . VAL B 1 220 ? 7.848 -10.203 6.211 1 92.69 220 VAL B CA 1
ATOM 3985 C C . VAL B 1 220 ? 7.176 -11.516 6.609 1 92.69 220 VAL B C 1
ATOM 3987 O O . VAL B 1 220 ? 7.836 -12.555 6.723 1 92.69 220 VAL B O 1
ATOM 3990 N N . ALA B 1 221 ? 5.906 -11.484 6.77 1 92.19 221 ALA B N 1
ATOM 3991 C CA . ALA B 1 221 ? 5.156 -12.68 7.133 1 92.19 221 ALA B CA 1
ATOM 3992 C C . ALA B 1 221 ? 5.234 -13.734 6.031 1 92.19 221 ALA B C 1
ATOM 3994 O O . ALA B 1 221 ? 5.426 -14.922 6.312 1 92.19 221 ALA B O 1
ATOM 3995 N N . ALA B 1 222 ? 5.062 -13.305 4.816 1 94.44 222 ALA B N 1
ATOM 3996 C CA . ALA B 1 222 ? 5.086 -14.227 3.68 1 94.44 222 ALA B CA 1
ATOM 3997 C C . ALA B 1 222 ? 6.438 -14.914 3.561 1 94.44 222 ALA B C 1
ATOM 3999 O O . ALA B 1 222 ? 6.504 -16.125 3.338 1 94.44 222 ALA B O 1
ATOM 4000 N N . VAL B 1 223 ? 7.488 -14.156 3.717 1 95.38 223 VAL B N 1
ATOM 4001 C CA . VAL B 1 223 ? 8.836 -14.711 3.648 1 95.38 223 VAL B CA 1
ATOM 4002 C C . VAL B 1 223 ? 9.039 -15.719 4.777 1 95.38 223 VAL B C 1
ATOM 4004 O O . VAL B 1 223 ? 9.5 -16.844 4.543 1 95.38 223 VAL B O 1
ATOM 4007 N N . GLY B 1 224 ? 8.672 -15.336 5.941 1 94.56 224 GLY B N 1
ATOM 4008 C CA . GLY B 1 224 ? 8.812 -16.234 7.082 1 94.56 224 GLY B CA 1
ATOM 4009 C C . GLY B 1 224 ? 8.023 -17.516 6.93 1 94.56 224 GLY B C 1
ATOM 4010 O O . GLY B 1 224 ? 8.438 -18.562 7.43 1 94.56 224 GLY B O 1
ATOM 4011 N N . ALA B 1 225 ? 6.965 -17.391 6.23 1 93.19 225 ALA B N 1
ATOM 4012 C CA . ALA B 1 225 ? 6.07 -18.531 6.047 1 93.19 225 ALA B CA 1
ATOM 4013 C C . ALA B 1 225 ? 6.551 -19.422 4.902 1 93.19 225 ALA B C 1
ATOM 4015 O O . ALA B 1 225 ? 5.984 -20.5 4.664 1 93.19 225 ALA B O 1
ATOM 4016 N N . GLY B 1 226 ? 7.5 -18.953 4.148 1 92.12 226 GLY B N 1
ATOM 4017 C CA . GLY B 1 226 ? 8.117 -19.797 3.129 1 92.12 226 GLY B CA 1
ATOM 4018 C C . GLY B 1 226 ? 7.5 -19.609 1.755 1 92.12 226 GLY B C 1
ATOM 4019 O O . GLY B 1 226 ? 7.633 -20.484 0.891 1 92.12 226 GLY B O 1
ATOM 4020 N N . LEU B 1 227 ? 6.836 -18.547 1.535 1 92.06 227 LEU B N 1
ATOM 4021 C CA . LEU B 1 227 ? 6.176 -18.328 0.251 1 92.06 227 LEU B CA 1
ATOM 4022 C C . LEU B 1 227 ? 7.172 -17.844 -0.796 1 92.06 227 LEU B C 1
ATOM 4024 O O . LEU B 1 227 ? 6.871 -17.844 -1.992 1 92.06 227 LEU B O 1
ATOM 4028 N N . GLY B 1 228 ? 8.32 -17.406 -0.324 1 94.12 228 GLY B N 1
ATOM 4029 C CA . GLY B 1 228 ? 9.344 -16.938 -1.25 1 94.12 228 GLY B CA 1
ATOM 4030 C C . GLY B 1 228 ? 10.5 -16.234 -0.561 1 94.12 228 GLY B C 1
ATOM 4031 O O . GLY B 1 228 ? 10.672 -16.359 0.654 1 94.12 228 GLY B O 1
ATOM 4032 N N . VAL B 1 229 ? 11.289 -15.609 -1.451 1 95.44 229 VAL B N 1
ATOM 4033 C CA . VAL B 1 229 ? 12.477 -14.891 -1.012 1 95.44 229 VAL B CA 1
ATOM 4034 C C . VAL B 1 229 ? 12.289 -13.391 -1.26 1 95.44 229 VAL B C 1
ATOM 4036 O O . VAL B 1 229 ? 11.641 -12.992 -2.23 1 95.44 229 VAL B O 1
ATOM 4039 N N . SER B 1 230 ? 12.875 -12.586 -0.364 1 96.5 230 SER B N 1
ATOM 4040 C CA . SER B 1 230 ? 12.758 -11.141 -0.529 1 96.5 230 SER B CA 1
ATOM 4041 C C . SER B 1 230 ? 14.023 -10.43 -0.07 1 96.5 230 SER B C 1
ATOM 4043 O O . SER B 1 230 ? 14.867 -11.023 0.611 1 96.5 230 SER B O 1
ATOM 4045 N N . LEU B 1 231 ? 14.195 -9.281 -0.572 1 95.31 231 LEU B N 1
ATOM 4046 C CA . LEU B 1 231 ? 15.172 -8.328 -0.057 1 95.31 231 LEU B CA 1
ATOM 4047 C C . LEU B 1 231 ? 14.539 -7.402 0.976 1 95.31 231 LEU B C 1
ATOM 4049 O O . LEU B 1 231 ? 13.586 -6.68 0.667 1 95.31 231 LEU B O 1
ATOM 4053 N N . LEU B 1 232 ? 15.055 -7.406 2.189 1 93.31 232 LEU B N 1
ATOM 4054 C CA . LEU B 1 232 ? 14.453 -6.648 3.281 1 93.31 232 LEU B CA 1
ATOM 4055 C C . LEU B 1 232 ? 15.523 -5.984 4.133 1 93.31 232 LEU B C 1
ATOM 4057 O O . LEU B 1 232 ? 16.656 -6.469 4.207 1 93.31 232 LEU B O 1
ATOM 4061 N N . PRO B 1 233 ? 15.117 -4.844 4.762 1 89.88 233 PRO B N 1
ATOM 4062 C CA . PRO B 1 233 ? 16.031 -4.301 5.766 1 89.88 233 PRO B CA 1
ATOM 4063 C C . PRO B 1 233 ? 16.312 -5.277 6.906 1 89.88 233 PRO B C 1
ATOM 4065 O O . PRO B 1 233 ? 15.398 -5.988 7.348 1 89.88 233 PRO B O 1
ATOM 4068 N N . LEU B 1 234 ? 17.516 -5.293 7.391 1 88.19 234 LEU B N 1
ATOM 4069 C CA . LEU B 1 234 ? 17.938 -6.223 8.438 1 88.19 234 LEU B CA 1
ATOM 4070 C C . LEU B 1 234 ? 17.109 -6.02 9.703 1 88.19 234 LEU B C 1
ATOM 4072 O O . LEU B 1 234 ? 16.875 -6.969 10.453 1 88.19 234 LEU B O 1
ATOM 4076 N N . GLY B 1 235 ? 16.641 -4.82 9.898 1 82.81 235 GLY B N 1
ATOM 4077 C CA . GLY B 1 235 ? 15.914 -4.508 11.125 1 82.81 235 GLY B CA 1
ATOM 4078 C C . GLY B 1 235 ? 14.477 -4.977 11.102 1 82.81 235 GLY B C 1
ATOM 4079 O O . GLY B 1 235 ? 13.789 -4.934 12.125 1 82.81 235 GLY B O 1
ATOM 4080 N N . CYS B 1 236 ? 13.977 -5.566 10.055 1 85.5 236 CYS B N 1
ATOM 4081 C CA . CYS B 1 236 ? 12.562 -5.875 9.914 1 85.5 236 CYS B CA 1
ATOM 4082 C C . CYS B 1 236 ? 12.32 -7.375 10 1 85.5 236 CYS B C 1
ATOM 4084 O O . CYS B 1 236 ? 11.18 -7.832 9.891 1 85.5 236 CYS B O 1
ATOM 4086 N N . VAL B 1 237 ? 13.336 -8.164 10.211 1 90 237 VAL B N 1
ATOM 4087 C CA . VAL B 1 237 ? 13.195 -9.617 10.164 1 90 237 VAL B CA 1
ATOM 4088 C C . VAL B 1 237 ? 13.352 -10.203 11.562 1 90 237 VAL B C 1
ATOM 4090 O O . VAL B 1 237 ? 13.82 -9.523 12.477 1 90 237 VAL B O 1
ATOM 4093 N N . GLY B 1 238 ? 12.852 -11.367 11.719 1 90.94 238 GLY B N 1
ATOM 4094 C CA . GLY B 1 238 ? 12.914 -12.102 12.977 1 90.94 238 GLY B CA 1
ATOM 4095 C C . GLY B 1 238 ? 13.461 -13.508 12.828 1 90.94 238 GLY B C 1
ATOM 4096 O O . GLY B 1 238 ? 14.078 -13.828 11.805 1 90.94 238 GLY B O 1
ATOM 4097 N N . PRO B 1 239 ? 13.266 -14.281 13.836 1 93.06 239 PRO B N 1
ATOM 4098 C CA . PRO B 1 239 ? 13.844 -15.625 13.859 1 93.06 239 PRO B CA 1
ATOM 4099 C C . PRO B 1 239 ? 13.266 -16.547 12.781 1 93.06 239 PRO B C 1
ATOM 4101 O O . PRO B 1 239 ? 13.883 -17.547 12.43 1 93.06 239 PRO B O 1
ATOM 4104 N N . GLU B 1 240 ? 12.164 -16.203 12.344 1 93.75 240 GLU B N 1
ATOM 4105 C CA . GLU B 1 240 ? 11.516 -17.031 11.328 1 93.75 240 GLU B CA 1
ATOM 4106 C C . GLU B 1 240 ? 12.156 -16.812 9.961 1 93.75 240 GLU B C 1
ATOM 4108 O O . GLU B 1 240 ? 11.797 -17.5 8.992 1 93.75 240 GLU B O 1
ATOM 4113 N N . HIS B 1 241 ? 13.125 -15.992 9.93 1 95.62 241 HIS B N 1
ATOM 4114 C CA . HIS B 1 241 ? 13.781 -15.672 8.664 1 95.62 241 HIS B CA 1
ATOM 4115 C C . HIS B 1 241 ? 15.227 -16.156 8.656 1 95.62 241 HIS B C 1
ATOM 4117 O O . HIS B 1 241 ? 15.883 -16.188 9.703 1 95.62 241 HIS B O 1
ATOM 4123 N N . ARG B 1 242 ? 15.656 -16.531 7.477 1 94.69 242 ARG B N 1
ATOM 4124 C CA . ARG B 1 242 ? 17.047 -16.953 7.258 1 94.69 242 ARG B CA 1
ATOM 4125 C C . ARG B 1 242 ? 17.734 -16.047 6.238 1 94.69 242 ARG B C 1
ATOM 4127 O O . ARG B 1 242 ? 17.188 -15.805 5.152 1 94.69 242 ARG B O 1
ATOM 4134 N N . LEU B 1 243 ? 18.875 -15.617 6.625 1 94 243 LEU B N 1
ATOM 4135 C CA . LEU B 1 243 ? 19.688 -14.812 5.711 1 94 243 LEU B CA 1
ATOM 4136 C C . LEU B 1 243 ? 20.281 -15.68 4.613 1 94 243 LEU B C 1
ATOM 4138 O O . LEU B 1 243 ? 20.859 -16.734 4.895 1 94 243 LEU B O 1
ATOM 4142 N N . LEU B 1 244 ? 20.062 -15.219 3.387 1 92.56 244 LEU B N 1
ATOM 4143 C CA . LEU B 1 244 ? 20.609 -15.938 2.236 1 92.56 244 LEU B CA 1
ATOM 4144 C C . LEU B 1 244 ? 21.812 -15.203 1.65 1 92.56 244 LEU B C 1
ATOM 4146 O O . LEU B 1 244 ? 21.734 -14 1.385 1 92.56 244 LEU B O 1
ATOM 4150 N N . GLY B 1 245 ? 22.906 -15.883 1.5 1 88.31 245 GLY B N 1
ATOM 4151 C CA . GLY B 1 245 ? 24.125 -15.258 1.02 1 88.31 245 GLY B CA 1
ATOM 4152 C C . GLY B 1 245 ? 24.484 -15.672 -0.393 1 88.31 245 GLY B C 1
ATOM 4153 O O . GLY B 1 245 ? 23.703 -16.328 -1.078 1 88.31 245 GLY B O 1
ATOM 4154 N N . ALA B 1 246 ? 25.656 -15.242 -0.726 1 84.19 246 ALA B N 1
ATOM 4155 C CA . ALA B 1 246 ? 26.172 -15.492 -2.07 1 84.19 246 ALA B CA 1
ATOM 4156 C C . ALA B 1 246 ? 26.281 -16.984 -2.35 1 84.19 246 ALA B C 1
ATOM 4158 O O . ALA B 1 246 ? 26.062 -17.438 -3.477 1 84.19 246 ALA B O 1
ATOM 4159 N N . GLN B 1 247 ? 26.516 -17.672 -1.399 1 82.19 247 GLN B N 1
ATOM 4160 C CA . GLN B 1 247 ? 26.688 -19.125 -1.562 1 82.19 247 GLN B CA 1
ATOM 4161 C C . GLN B 1 247 ? 25.359 -19.781 -1.952 1 82.19 247 GLN B C 1
ATOM 4163 O O . GLN B 1 247 ? 25.344 -20.797 -2.639 1 82.19 247 GLN B O 1
ATOM 4168 N N . ALA B 1 248 ? 24.359 -19.125 -1.575 1 82.38 248 ALA B N 1
ATOM 4169 C CA . ALA B 1 248 ? 23.047 -19.656 -1.907 1 82.38 248 ALA B CA 1
ATOM 4170 C C . ALA B 1 248 ? 22.531 -19.062 -3.223 1 82.38 248 ALA B C 1
ATOM 4172 O O . ALA B 1 248 ? 21.391 -19.312 -3.623 1 82.38 248 ALA B O 1
ATOM 4173 N N . GLY B 1 249 ? 23.406 -18.234 -3.82 1 84.81 249 GLY B N 1
ATOM 4174 C CA . GLY B 1 249 ? 23.047 -17.672 -5.113 1 84.81 249 GLY B CA 1
ATOM 4175 C C . GLY B 1 249 ? 22.359 -16.328 -5.016 1 84.81 249 GLY B C 1
ATOM 4176 O O . GLY B 1 249 ? 21.562 -15.961 -5.887 1 84.81 249 GLY B O 1
ATOM 4177 N N . PHE B 1 250 ? 22.594 -15.664 -3.955 1 91.81 250 PHE B N 1
ATOM 4178 C CA . PHE B 1 250 ? 22 -14.336 -3.77 1 91.81 250 PHE B CA 1
ATOM 4179 C C . PHE B 1 250 ? 23.078 -13.297 -3.527 1 91.81 250 PHE B C 1
ATOM 4181 O O . PHE B 1 250 ? 23.656 -13.219 -2.436 1 91.81 250 PHE B O 1
ATOM 4188 N N . PRO B 1 251 ? 23.297 -12.523 -4.508 1 90.81 251 PRO B N 1
ATOM 4189 C 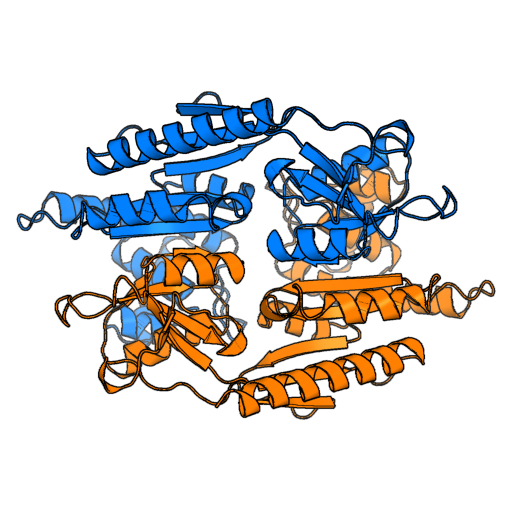CA . PRO B 1 251 ? 24.359 -11.516 -4.391 1 90.81 251 PRO B CA 1
ATOM 4190 C C . PRO B 1 251 ? 24.062 -10.461 -3.334 1 90.81 251 PRO B C 1
ATOM 4192 O O . PRO B 1 251 ? 22.906 -10.047 -3.178 1 90.81 251 PRO B O 1
ATOM 4195 N N . PRO B 1 252 ? 25.125 -10.094 -2.703 1 89.38 252 PRO B N 1
ATOM 4196 C CA . PRO B 1 252 ? 24.906 -9.016 -1.738 1 89.38 252 PRO B CA 1
ATOM 4197 C C . PRO B 1 252 ? 24.484 -7.703 -2.404 1 89.38 252 PRO B C 1
ATOM 4199 O O . PRO B 1 252 ? 24.953 -7.387 -3.498 1 89.38 252 PRO B O 1
ATOM 4202 N N . ILE B 1 253 ? 23.609 -7.043 -1.729 1 89.5 253 ILE B N 1
ATOM 4203 C CA . ILE B 1 253 ? 23.156 -5.742 -2.201 1 89.5 253 ILE B CA 1
ATOM 4204 C C . ILE B 1 253 ? 23.484 -4.668 -1.163 1 89.5 253 ILE B C 1
ATOM 4206 O O . ILE B 1 253 ? 23.141 -4.805 0.011 1 89.5 253 ILE B O 1
ATOM 4210 N N . ALA B 1 254 ? 24.203 -3.676 -1.604 1 84.31 254 ALA B N 1
ATOM 4211 C CA . ALA B 1 254 ? 24.625 -2.58 -0.738 1 84.31 254 ALA B CA 1
ATOM 4212 C C . ALA B 1 254 ? 24.344 -1.228 -1.387 1 84.31 254 ALA B C 1
ATOM 4214 O O . ALA B 1 254 ? 24 -1.159 -2.564 1 84.31 254 ALA B O 1
ATOM 4215 N N . GLY B 1 255 ? 24.344 -0.19 -0.547 1 86.38 255 GLY B N 1
ATOM 4216 C CA . GLY B 1 255 ? 24.297 1.157 -1.093 1 86.38 255 GLY B CA 1
ATOM 4217 C C . GLY B 1 255 ? 23 1.872 -0.824 1 86.38 255 GLY B C 1
ATOM 4218 O O . GLY B 1 255 ? 22.859 3.066 -1.103 1 86.38 255 GLY B O 1
ATOM 4219 N N . LEU B 1 256 ? 22.062 1.141 -0.299 1 90.69 256 LEU B N 1
ATOM 4220 C CA . LEU B 1 256 ? 20.812 1.807 0.031 1 90.69 256 LEU B CA 1
ATOM 4221 C C . LEU B 1 256 ? 20.984 2.723 1.237 1 90.69 256 LEU B C 1
ATOM 4223 O O . LEU B 1 256 ? 21.656 2.361 2.205 1 90.69 256 LEU B O 1
ATOM 4227 N N . GLU B 1 257 ? 20.344 3.865 1.087 1 93.44 257 GLU B N 1
ATOM 4228 C CA . GLU B 1 257 ? 20.422 4.84 2.172 1 93.44 257 GLU B CA 1
ATOM 4229 C C . GLU B 1 257 ? 19.031 5.32 2.58 1 93.44 257 GLU B C 1
ATOM 4231 O O . GLU B 1 257 ? 18.109 5.352 1.757 1 93.44 257 GLU B O 1
ATOM 4236 N N . LEU B 1 258 ? 18.953 5.566 3.809 1 94.38 258 LEU B N 1
ATOM 4237 C CA . LEU B 1 258 ? 17.859 6.367 4.328 1 94.38 258 LEU B CA 1
ATOM 4238 C C . LEU B 1 258 ? 18.234 7.844 4.379 1 94.38 258 LEU B C 1
ATOM 4240 O O . LEU B 1 258 ? 19.266 8.203 4.953 1 94.38 258 LEU B O 1
ATOM 4244 N N . ALA B 1 259 ? 17.453 8.641 3.705 1 96.56 259 ALA B N 1
ATOM 4245 C CA . ALA B 1 259 ? 17.766 10.07 3.639 1 96.56 259 ALA B CA 1
ATOM 4246 C C . ALA B 1 259 ? 16.672 10.906 4.285 1 96.56 259 ALA B C 1
ATOM 4248 O O . ALA B 1 259 ? 15.477 10.602 4.145 1 96.56 259 ALA B O 1
ATOM 4249 N N . LEU B 1 260 ? 17.109 11.898 4.969 1 97.38 260 LEU B N 1
ATOM 4250 C CA . LEU B 1 260 ? 16.203 12.891 5.547 1 97.38 260 LEU B CA 1
ATOM 4251 C C . LEU B 1 260 ? 16.281 14.203 4.777 1 97.38 260 LEU B C 1
ATOM 4253 O O . LEU B 1 260 ? 17.344 14.805 4.66 1 97.38 260 LEU B O 1
ATOM 4257 N N . TYR B 1 261 ? 15.156 14.602 4.203 1 96.88 261 TYR B N 1
ATOM 4258 C CA . TYR B 1 261 ? 15.031 15.891 3.533 1 96.88 261 TYR B CA 1
ATOM 4259 C C . TYR B 1 261 ? 14.188 16.859 4.359 1 96.88 261 TYR B C 1
ATOM 4261 O O . TYR B 1 261 ? 13.242 16.438 5.035 1 96.88 261 TYR B O 1
ATOM 4269 N N . ALA B 1 262 ? 14.539 18.094 4.289 1 95.56 262 ALA B N 1
ATOM 4270 C CA . ALA B 1 262 ? 13.828 19.172 4.98 1 95.56 262 ALA B CA 1
ATOM 4271 C C . ALA B 1 262 ? 13.812 20.438 4.148 1 95.56 262 ALA B C 1
ATOM 4273 O O . ALA B 1 262 ? 14.836 20.828 3.576 1 95.56 262 ALA B O 1
ATOM 4274 N N . ARG B 1 263 ? 12.656 20.984 4.133 1 89.88 263 ARG B N 1
ATOM 4275 C CA . ARG B 1 263 ? 12.586 22.266 3.438 1 89.88 263 ARG B CA 1
ATOM 4276 C C . ARG B 1 263 ? 13.367 23.328 4.184 1 89.88 263 ARG B C 1
ATOM 4278 O O . ARG B 1 263 ? 13.391 23.359 5.414 1 89.88 263 ARG B O 1
ATOM 4285 N N . PRO B 1 264 ? 13.938 24.219 3.43 1 80.56 264 PRO B N 1
ATOM 4286 C CA . PRO B 1 264 ? 14.75 25.25 4.078 1 80.56 264 PRO B CA 1
ATOM 4287 C C . PRO B 1 264 ? 13.914 26.219 4.914 1 80.56 264 PRO B C 1
ATOM 4289 O O . PRO B 1 264 ? 14.414 26.781 5.895 1 80.56 264 PRO B O 1
ATOM 4292 N N . GLU B 1 265 ? 12.656 26.438 4.582 1 79.44 265 GLU B N 1
ATOM 4293 C CA . GLU B 1 265 ? 11.828 27.453 5.227 1 79.44 265 GLU B CA 1
ATOM 4294 C C . GLU B 1 265 ? 11 26.844 6.359 1 79.44 265 GLU B C 1
ATOM 4296 O O . GLU B 1 265 ? 9.938 27.375 6.703 1 79.44 265 GLU B O 1
ATOM 4301 N N . LEU B 1 266 ? 11.492 25.828 6.941 1 85.25 266 LEU B N 1
ATOM 4302 C CA . LEU B 1 266 ? 10.758 25.219 8.047 1 85.25 266 LEU B CA 1
ATOM 4303 C C . LEU B 1 266 ? 10.641 26.172 9.219 1 85.25 266 LEU B C 1
ATOM 4305 O O . LEU B 1 266 ? 11.594 26.906 9.531 1 85.25 266 LEU B O 1
ATOM 4309 N N . ASP B 1 267 ? 9.516 26.141 9.828 1 81.94 267 ASP B N 1
ATOM 4310 C CA . ASP B 1 267 ? 9.359 26.906 11.07 1 81.94 267 ASP B CA 1
ATOM 4311 C C . ASP B 1 267 ? 9.938 26.141 12.258 1 81.94 267 ASP B C 1
ATOM 4313 O O . ASP B 1 267 ? 10.602 25.109 12.078 1 81.94 267 ASP B O 1
ATOM 4317 N N . SER B 1 268 ? 9.805 26.672 13.492 1 84.62 268 SER B N 1
ATOM 4318 C CA . SER B 1 268 ? 10.398 26.078 14.688 1 84.62 268 SER B CA 1
ATOM 4319 C C . SER B 1 268 ? 9.898 24.656 14.906 1 84.62 268 SER B C 1
ATOM 4321 O O . SER B 1 268 ? 10.672 23.781 15.266 1 84.62 268 SER B O 1
ATOM 4323 N N . ALA B 1 269 ? 8.633 24.453 14.68 1 89.19 269 ALA B N 1
ATOM 4324 C CA . ALA B 1 269 ? 8.055 23.125 14.844 1 89.19 269 ALA B CA 1
ATOM 4325 C C . ALA B 1 269 ? 8.672 22.141 13.859 1 89.19 269 ALA B C 1
ATOM 4327 O O . ALA B 1 269 ? 9.031 21.016 14.227 1 89.19 269 ALA B O 1
ATOM 4328 N N . GLY B 1 270 ? 8.773 22.547 12.633 1 93.75 270 GLY B N 1
ATOM 4329 C CA . GLY B 1 270 ? 9.391 21.719 11.609 1 93.75 270 GLY B CA 1
ATOM 4330 C C . GLY B 1 270 ? 10.836 21.359 11.922 1 93.75 270 GLY B C 1
ATOM 4331 O O . GLY B 1 270 ? 11.25 20.219 11.734 1 93.75 270 GLY B O 1
ATOM 4332 N N . ARG B 1 271 ? 11.562 22.312 12.406 1 92.44 271 ARG B N 1
ATOM 4333 C CA . ARG B 1 271 ? 12.961 22.078 12.758 1 92.44 271 ARG B CA 1
ATOM 4334 C C . ARG B 1 271 ? 13.07 21.109 13.93 1 92.44 271 ARG B C 1
ATOM 4336 O O . ARG B 1 271 ? 13.953 20.25 13.953 1 92.44 271 ARG B O 1
ATOM 4343 N N . THR B 1 272 ? 12.227 21.281 14.82 1 93.62 272 THR B N 1
ATOM 4344 C CA . THR B 1 272 ? 12.219 20.391 15.961 1 93.62 272 THR B CA 1
ATOM 4345 C C . THR B 1 272 ? 11.938 18.953 15.523 1 93.62 272 THR B C 1
ATOM 4347 O O . THR B 1 272 ? 12.609 18.016 15.961 1 93.62 272 THR B O 1
ATOM 4350 N N . LEU B 1 273 ? 10.922 18.75 14.672 1 96.12 273 LEU B N 1
ATOM 4351 C CA . LEU B 1 273 ? 10.602 17.406 14.195 1 96.12 273 LEU B CA 1
ATOM 4352 C C . LEU B 1 273 ? 11.758 16.844 13.375 1 96.12 273 LEU B C 1
ATOM 4354 O O . LEU B 1 273 ? 12.078 15.648 13.5 1 96.12 273 LEU B O 1
ATOM 4358 N N . ARG B 1 274 ? 12.32 17.656 12.57 1 96.69 274 ARG B N 1
ATOM 4359 C CA . ARG B 1 274 ? 13.492 17.234 11.805 1 96.69 274 ARG B CA 1
ATOM 4360 C C . ARG B 1 274 ? 14.57 16.672 12.727 1 96.69 274 ARG B C 1
ATOM 4362 O O . ARG B 1 274 ? 15.117 15.594 12.461 1 96.69 274 ARG B O 1
ATOM 4369 N N . ASP B 1 275 ? 14.875 17.406 13.734 1 96.31 275 ASP B N 1
ATOM 4370 C CA . ASP B 1 275 ? 15.922 16.984 14.664 1 96.31 275 ASP B CA 1
ATOM 4371 C C . ASP B 1 275 ? 15.539 15.688 15.383 1 96.31 275 ASP B C 1
ATOM 4373 O O . ASP B 1 275 ? 16.375 14.82 15.602 1 96.31 275 ASP B O 1
ATOM 4377 N N . ARG B 1 276 ? 14.305 15.555 15.742 1 96.44 276 ARG B N 1
ATOM 4378 C CA . ARG B 1 276 ? 13.844 14.336 16.391 1 96.44 276 ARG B CA 1
ATOM 4379 C C . ARG B 1 276 ? 13.953 13.141 15.445 1 96.44 276 ARG B C 1
ATOM 4381 O O . ARG B 1 276 ? 14.273 12.031 15.867 1 96.44 276 ARG B O 1
ATOM 4388 N N . LEU B 1 277 ? 13.594 13.359 14.219 1 96.75 277 LEU B N 1
ATOM 4389 C CA . LEU B 1 277 ? 13.711 12.297 13.227 1 96.75 277 LEU B CA 1
ATOM 4390 C C . LEU B 1 277 ? 15.164 11.898 13.023 1 96.75 277 LEU B C 1
ATOM 4392 O O . LEU B 1 277 ? 15.477 10.719 12.867 1 96.75 277 LEU B O 1
ATOM 4396 N N . ARG B 1 278 ? 15.977 12.906 13.016 1 96.5 278 ARG B N 1
ATOM 4397 C CA . ARG B 1 278 ? 17.406 12.633 12.914 1 96.5 278 ARG B CA 1
ATOM 4398 C C . ARG B 1 278 ? 17.891 11.758 14.07 1 96.5 278 ARG B C 1
ATOM 4400 O O . ARG B 1 278 ? 18.609 10.781 13.867 1 96.5 278 ARG B O 1
ATOM 4407 N N . ASP B 1 279 ? 17.484 12.125 15.234 1 95.44 279 ASP B N 1
ATOM 4408 C CA . ASP B 1 279 ? 17.875 11.367 16.422 1 95.44 279 ASP B CA 1
ATOM 4409 C C . ASP B 1 279 ? 17.375 9.922 16.344 1 95.44 279 ASP B C 1
ATOM 4411 O O . ASP B 1 279 ? 18.094 8.992 16.719 1 95.44 279 ASP B O 1
ATOM 4415 N N . LEU B 1 280 ? 16.172 9.781 15.914 1 94.06 280 LEU B N 1
ATOM 4416 C CA . LEU B 1 280 ? 15.586 8.453 15.758 1 94.06 280 LEU B CA 1
ATOM 4417 C C . LEU B 1 280 ? 16.422 7.598 14.812 1 94.06 280 LEU B C 1
ATOM 4419 O O . LEU B 1 280 ? 16.719 6.434 15.109 1 94.06 280 LEU B O 1
ATOM 4423 N N . CYS B 1 281 ? 16.781 8.156 13.688 1 94.31 281 CYS B N 1
ATOM 4424 C CA . CYS B 1 281 ? 17.516 7.418 12.672 1 94.31 281 CYS B CA 1
ATOM 4425 C C . CYS B 1 281 ? 18.938 7.113 13.148 1 94.31 281 CYS B C 1
ATOM 4427 O O . CYS B 1 281 ? 19.484 6.047 12.852 1 94.31 281 CYS B O 1
ATOM 4429 N N . ASP B 1 282 ? 19.547 8.047 13.891 1 93.94 282 ASP B N 1
ATOM 4430 C CA . ASP B 1 282 ? 20.859 7.797 14.492 1 93.94 282 ASP B CA 1
ATOM 4431 C C . ASP B 1 282 ? 20.812 6.605 15.445 1 93.94 282 ASP B C 1
ATOM 4433 O O . ASP B 1 282 ? 21.688 5.734 15.406 1 93.94 282 ASP B O 1
ATOM 4437 N N . ALA B 1 283 ? 19.797 6.555 16.25 1 90.62 283 ALA B N 1
ATOM 4438 C CA . ALA B 1 283 ? 19.641 5.484 17.219 1 90.62 283 ALA B CA 1
ATOM 4439 C C . ALA B 1 283 ? 19.391 4.145 16.547 1 90.62 283 ALA B C 1
ATOM 4441 O O . ALA B 1 283 ? 19.875 3.105 17 1 90.62 283 ALA B O 1
ATOM 4442 N N . ARG B 1 284 ? 18.562 4.191 15.539 1 87.56 284 ARG B N 1
ATOM 4443 C CA . ARG B 1 284 ? 18.234 2.98 14.797 1 87.56 284 ARG B CA 1
ATOM 4444 C C . ARG B 1 284 ? 19.5 2.361 14.188 1 87.56 284 ARG B C 1
ATOM 4446 O O . ARG B 1 284 ? 19.672 1.143 14.227 1 87.56 284 ARG B O 1
ATOM 4453 N N . LEU B 1 285 ? 20.312 3.182 13.586 1 86.62 285 LEU B N 1
ATOM 4454 C CA . LEU B 1 285 ? 21.547 2.691 12.984 1 86.62 285 LEU B CA 1
ATOM 4455 C C . LEU B 1 285 ? 22.469 2.09 14.039 1 86.62 285 LEU B C 1
ATOM 4457 O O . LEU B 1 285 ? 23.094 1.05 13.805 1 86.62 285 LEU B O 1
ATOM 4461 N N . GLU B 1 286 ? 22.547 2.746 15.148 1 83.5 286 GLU B N 1
ATOM 4462 C CA . GLU B 1 286 ? 23.375 2.242 16.25 1 83.5 286 GLU B CA 1
ATOM 4463 C C . GLU B 1 286 ? 22.875 0.881 16.719 1 83.5 286 GLU B C 1
ATOM 4465 O O . GLU B 1 286 ? 23.688 0.003 17.047 1 83.5 286 GLU B O 1
ATOM 4470 N N . GLY B 1 287 ? 21.562 0.732 16.75 1 79.25 287 GLY B N 1
ATOM 4471 C CA . GLY B 1 287 ? 21 -0.545 17.156 1 79.25 287 GLY B CA 1
ATOM 4472 C C . GLY B 1 287 ? 21.328 -1.671 16.188 1 79.25 287 GLY B C 1
ATOM 4473 O O . GLY B 1 287 ? 21.562 -2.805 16.609 1 79.25 287 GLY B O 1
ATOM 4474 N N . LEU B 1 288 ? 21.312 -1.328 14.992 1 77.06 288 LEU B N 1
ATOM 4475 C CA . LEU B 1 288 ? 21.609 -2.32 13.961 1 77.06 288 LEU B CA 1
ATOM 4476 C C . LEU B 1 288 ? 23.078 -2.721 14.008 1 77.06 288 LEU B C 1
ATOM 4478 O O . LEU B 1 288 ? 23.422 -3.873 13.734 1 77.06 288 LEU B O 1
ATOM 4482 N N . GLN B 1 289 ? 23.891 -1.791 14.297 1 70.25 289 GLN B N 1
ATOM 4483 C CA . GLN B 1 289 ? 25.328 -2.045 14.359 1 70.25 289 GLN B CA 1
ATOM 4484 C C . GLN B 1 289 ? 25.703 -2.809 15.625 1 70.25 289 GLN B C 1
ATOM 4486 O O . GLN B 1 289 ? 26.688 -3.549 15.648 1 70.25 289 GLN B O 1
ATOM 4491 N N . GLY B 1 290 ? 24.938 -2.598 16.656 1 60.84 290 GLY B N 1
ATOM 4492 C CA . GLY B 1 290 ? 25.219 -3.287 17.906 1 60.84 290 GLY B CA 1
ATOM 4493 C C . GLY B 1 290 ? 24.812 -4.746 17.891 1 60.84 290 GLY B C 1
ATOM 4494 O O . GLY B 1 290 ? 25.328 -5.555 18.672 1 60.84 290 GLY B O 1
ATOM 4495 N N . GLU B 1 291 ? 23.844 -5.086 17.25 1 53.34 291 GLU B N 1
ATOM 4496 C CA . GLU B 1 291 ? 23.375 -6.465 17.172 1 53.34 291 GLU B CA 1
ATOM 4497 C C . GLU B 1 291 ? 24.281 -7.309 16.281 1 53.34 291 GLU B C 1
ATOM 4499 O O . GLU B 1 291 ? 24.156 -8.531 16.234 1 53.34 291 GLU B O 1
ATOM 4504 N N . ARG B 1 292 ? 25.25 -6.773 15.695 1 44.94 292 ARG B N 1
ATOM 4505 C CA . ARG B 1 292 ? 26.281 -7.535 15 1 44.94 292 ARG B CA 1
ATOM 4506 C C . ARG B 1 292 ? 27.422 -7.922 15.945 1 44.94 292 ARG B C 1
ATOM 4508 O O . ARG B 1 292 ? 27.812 -7.129 16.797 1 44.94 292 ARG B O 1
#

pLDDT: mean 84.37, std 11.62, range [43.59, 97.38]